Protein AF-0000000078271652 (afdb_homodimer)

Organism: NCBI:txid3161138

InterPro domains:
  IPR000522 ABC transporter, permease protein, BtuC-like [PF01032] (13-324)
  IPR000522 ABC transporter, permease protein, BtuC-like [PTHR30472] (5-325)
  IPR037294 ABC transporter, BtuC-like [G3DSA:1.10.3470.10] (2-330)
  IPR037294 ABC transporter, BtuC-like [SSF81345] (2-324)

Sequence (666 aa):
MRVFLVVVLLFVLLICASIFALLSGNLALSVADVMGVIAYKLFGIGELSATGEIVVWNLRVPRILIAILVGVSLACAGAIYQSIFRNPLVEPFILGASSGASFGASLAILLPSIFFSLELSAFTFGLLAVFLAYTLAFERGVTNSVALVLSGVIVGAIFSSLVGIMKYLSEDAQLREITFWMMGGLYHASWDDIAVNGLFGIPCFIIAFALSWKLNLLSLGDEEARSLGVNPQIYKAIFIVIATLLSALSVASVGIIAWIGLMMPHAARMLVGADNRVILPVAGLMGAIYLLLCDTLSRTLSSGEIPVGIIVSLLGAPFLLWILKVRSAKLFGMRVFLVVVLLFVLLICASIFALLSGNLALSVADVMGVIAYKLFGIGELSATGEIVVWNLRVPRILIAILVGVSLACAGAIYQSIFRNPLVEPFILGASSGASFGASLAILLPSIFFSLELSAFTFGLLAVFLAYTLAFERGVTNSVALVLSGVIVGAIFSSLVGIMKYLSEDAQLREITFWMMGGLYHASWDDIAVNGLFGIPCFIIAFALSWKLNLLSLGDEEARSLGVNPQIYKAIFIVIATLLSALSVASVGIIAWIGLMMPHAARMLVGADNRVILPVAGLMGAIYLLLCDTLSRTLSSGEIPVGIIVSLLGAPFLLWILKVRSAKLFG

Nearest PDB structures (foldseek):
  5b57-assembly1_A  TM=9.534E-01  e=1.186E-18  Burkholderia cenocepacia J2315
  5b58-assembly1_B  TM=9.503E-01  e=2.105E-18  Burkholderia cenocepacia J2315
  5b57-assembly1_B  TM=9.181E-01  e=9.508E-19  Burkholderia cenocepacia J2315
  2nq2-assembly1_A  TM=9.279E-01  e=3.762E-19  Haemophilus influenzae
  7lb8-assembly1_B  TM=8.595E-01  e=4.650E-11  Escherichia coli K-12

Foldseek 3Di:
DLLVVLLVVLVVLLVVLLLVQLCFFPDHDDPVLLVQLVCCVVPVDHDHDPVNCCPRVWPRVLLLLLLLLLLLLQQLLLLLLCLLLLHLQDGLCLLQLQLQLLLQLLCCLQCVVVPVASLVSSLVRSVVSNVQLQVQQDDPNDHDSVSSSVSSVVSNVVSNVSSVVSLVVDDPVSVVVSVLLQLWASRPRGPVLSVVSCVQVVVLLVVCLVCLQLSVQSSVDQVSSVVVPHHSSVVSVSSNVSSSNSQSSSCSNINDAILLSSQLLVVLCVSPNSRSNSSSSRSSSVSSSLSSNLNSCQRRVDVDGHHSNVSNVVVSVVSVVVVCVVCCVVVVD/DLLVVLLVVLVVLLVVLLLVQLCFFPDHDDPVLLVQLVCCVVPVDHDHDPVNCCPRVWPRVLLLLLLLLLLLLQQLLLLLLCLLLLHLQDGLCLQQLQLQLLLQLLCCLQCVVVPVASLVSSLVRSVVSNVQLQVQQDDPNDHDSVSSSVSSVVSNVVSNVSSVVSLVVDDPVSVVVSVLLQLWASRPRGPVLSVVSCVQVVVLLVVCLVCLQLSVQSSVDQVSSVVVPHHSSVVSVSSNVSSSNSQSSSCSNINDAILLSSQLLVVLCVSPNSRSNSSSSRSSSVSSSLSSNLNSCQRRVDVDGHHSNVSNVVVSVVSVVVVCVVCCVVVVD

Radius of gyration: 26.67 Å; Cα contacts (8 Å, |Δi|>4): 1143; chains: 2; bounding box: 64×86×55 Å

Secondary structure (DSSP, 8-state):
-HHHHHHHHHHHHHHHHHHHHHH-SSS---HHHHHHHHHHHHH--S---HHHIIIIIIIIHHHHHHHHHHHHHHHHHHHHHHHHHT-TT--TTTTSHHHHHHHHHHHHHH-TTT---HHHHHHHHHHHHHHHHHHHHEETTEE-HHHHHHHHHHHHHHHHHHHHHHHHH--HHHHHHHHHHHH---TT--HHHHHHHHHHHHHHHHHHHHTHHHHHHHTT-HHHHHHTT--HHHHHHHHHHHHHHHHHHHHHHH----SHHHHHHHHHHHHH-S-HHHHHHHHHHHHHHHHHHHHHHHHHSSSS---HHHHHHHHHHHHHHHHHHHHHHHH--/-HHHHHHHHHHHHHHHHHHHHHH-SSS---HHHHHHHHHHHHH--S---HHHIIIIIIIIHHHHHHHHHHHHHHHHHHHHHHHHTT-TT--TTTTSHHHHHHHHHHHHHH-TTT---HHHHHHHHHHHHHHHHHHHHEETTEE-HHHHHHHHHHHHHHHHHHHHHHHHH--HHHHHHHHHHHH---TT--HHHHHHHHHHHHHHHHHHHHTHHHHHHHTT-HHHHHHTT--HHHHHHHHHHHHHHHHHHHHHHH----SHHHHHHHHHHHHH-S-HHHHHHHHHHHHHHHHHHHHHHHHHSSSS---HHHHHHHHHHHHHHHHHHHHHHHH--

pLDDT: mean 92.83, std 8.97, range [33.38, 98.75]

Structure (mmCIF, N/CA/C/O backbone):
data_AF-0000000078271652-model_v1
#
loop_
_entity.id
_entity.type
_entity.pdbx_description
1 polymer 'Iron siderophore ABC transporter, permease protein'
#
loop_
_atom_site.group_PDB
_atom_site.id
_atom_site.type_symbol
_atom_site.label_atom_id
_atom_site.label_alt_id
_atom_site.label_comp_id
_atom_site.label_asym_id
_atom_site.label_entity_id
_atom_site.label_seq_id
_atom_site.pdbx_PDB_ins_code
_atom_site.Cartn_x
_atom_site.Cartn_y
_atom_site.Cartn_z
_atom_site.occupancy
_atom_site.B_iso_or_equiv
_atom_site.auth_seq_id
_atom_site.auth_comp_id
_atom_site.auth_asym_id
_atom_site.auth_atom_id
_atom_site.pdbx_PDB_model_num
ATOM 1 N N . MET A 1 1 ? -23.172 24.672 21.875 1 69.62 1 MET A N 1
ATOM 2 C CA . MET A 1 1 ? -22.266 24.875 23 1 69.62 1 MET A CA 1
ATOM 3 C C . MET A 1 1 ? -21.125 23.859 22.969 1 69.62 1 MET A C 1
ATOM 5 O O . MET A 1 1 ? -19.953 24.234 23.094 1 69.62 1 MET A O 1
ATOM 9 N N . ARG A 1 2 ? -21.406 22.703 22.594 1 88 2 ARG A N 1
ATOM 10 C CA . ARG A 1 2 ? -20.406 21.641 22.656 1 88 2 ARG A CA 1
ATOM 11 C C . ARG A 1 2 ? -19.359 21.812 21.547 1 88 2 ARG A C 1
ATOM 13 O O . ARG A 1 2 ? -18.172 21.703 21.797 1 88 2 ARG A O 1
ATOM 20 N N . VAL A 1 3 ? -19.797 22.375 20.438 1 92.5 3 VAL A N 1
ATOM 21 C CA . VAL A 1 3 ? -18.906 22.516 19.297 1 92.5 3 VAL A CA 1
ATOM 22 C C . VAL A 1 3 ? -17.953 23.688 19.547 1 92.5 3 VAL A C 1
ATOM 24 O O . VAL A 1 3 ? -16.75 23.578 19.281 1 92.5 3 VAL A O 1
ATOM 27 N N . PHE A 1 4 ? -18.531 24.703 20.078 1 93.88 4 PHE A N 1
ATOM 28 C CA . PHE A 1 4 ? -17.719 25.891 20.359 1 93.88 4 PHE A CA 1
ATOM 29 C C . PHE A 1 4 ? -16.609 25.562 21.359 1 93.88 4 PHE A C 1
ATOM 31 O O . PHE A 1 4 ? -15.469 25.984 21.172 1 93.88 4 PHE A O 1
ATOM 38 N N . LEU A 1 5 ? -16.906 24.891 22.391 1 95.38 5 LEU A N 1
ATOM 39 C CA . LEU A 1 5 ? -15.938 24.5 23.406 1 95.38 5 LEU A CA 1
ATOM 40 C C . LEU A 1 5 ? -14.852 23.625 22.812 1 95.38 5 LEU A C 1
ATOM 42 O O . LEU A 1 5 ? -13.672 23.766 23.156 1 95.38 5 LEU A O 1
ATOM 46 N N . VAL A 1 6 ? -15.234 22.734 21.891 1 96.75 6 VAL A N 1
ATOM 47 C CA . VAL A 1 6 ? -14.281 21.828 21.25 1 96.75 6 VAL A CA 1
ATOM 48 C C . VAL A 1 6 ? -13.297 22.641 20.406 1 96.75 6 VAL A C 1
ATOM 50 O O . VAL A 1 6 ? -12.086 22.406 20.469 1 96.75 6 VAL A O 1
ATOM 53 N N . VAL A 1 7 ? -13.805 23.562 19.703 1 96.69 7 VAL A N 1
ATOM 54 C CA . VAL A 1 7 ? -12.977 24.375 18.812 1 96.69 7 VAL A CA 1
ATOM 55 C C . VAL A 1 7 ? -12 25.219 19.625 1 96.69 7 VAL A C 1
ATOM 57 O O . VAL A 1 7 ? -10.82 25.312 19.297 1 96.69 7 VAL A O 1
ATOM 60 N N . VAL A 1 8 ? -12.508 25.781 20.703 1 96.88 8 VAL A N 1
ATOM 61 C CA . VAL A 1 8 ? -11.672 26.609 21.578 1 96.88 8 VAL A CA 1
ATOM 62 C C . VAL A 1 8 ? -10.562 25.766 22.188 1 96.88 8 VAL A C 1
ATOM 64 O O . VAL A 1 8 ? -9.398 26.172 22.219 1 96.88 8 VAL A O 1
ATOM 67 N N . LEU A 1 9 ? -10.93 24.641 22.656 1 97.5 9 LEU A N 1
ATOM 68 C CA . LEU A 1 9 ? -9.961 23.75 23.266 1 97.5 9 LEU A CA 1
ATOM 69 C C . LEU A 1 9 ? -8.898 23.312 22.266 1 97.5 9 LEU A C 1
ATOM 71 O O . LEU A 1 9 ? -7.711 23.234 22.609 1 97.5 9 LEU A O 1
ATOM 75 N N . LEU A 1 10 ? -9.312 23.031 21.078 1 98.25 10 LEU A N 1
ATOM 76 C CA . LEU A 1 10 ? -8.375 22.609 20.047 1 98.25 10 LEU A CA 1
ATOM 77 C C . LEU A 1 10 ? -7.434 23.75 19.672 1 98.25 10 LEU A C 1
ATOM 79 O O . LEU A 1 10 ? -6.25 23.516 19.391 1 98.25 10 LEU A O 1
ATOM 83 N N . PHE A 1 11 ? -7.996 24.922 19.656 1 97.62 11 PHE A N 1
ATOM 84 C CA . PHE A 1 11 ? -7.156 26.078 19.359 1 97.62 11 PHE A CA 1
ATOM 85 C C . PHE A 1 11 ? -6.121 26.297 20.453 1 97.62 11 PHE A C 1
ATOM 87 O O . PHE A 1 11 ? -4.965 26.625 20.172 1 97.62 11 PHE A O 1
ATOM 94 N N . VAL A 1 12 ? -6.535 26.172 21.656 1 98 12 VAL A N 1
ATOM 95 C CA . VAL A 1 12 ? -5.621 26.312 22.781 1 98 12 VAL A CA 1
ATOM 96 C C . VAL A 1 12 ? -4.543 25.219 22.719 1 98 12 VAL A C 1
ATOM 98 O O . VAL A 1 12 ? -3.361 25.5 22.922 1 98 12 VAL A O 1
ATOM 101 N N . LEU A 1 13 ? -4.961 24.047 22.406 1 98.38 13 LEU A N 1
ATOM 102 C CA . LEU A 1 13 ? -4.02 22.938 22.281 1 98.38 13 LEU A CA 1
ATOM 103 C C . LEU A 1 13 ? -3.021 23.188 21.156 1 98.38 13 LEU A C 1
ATOM 105 O O . LEU A 1 13 ? -1.846 22.844 21.281 1 98.38 13 LEU A O 1
ATOM 109 N N . LEU A 1 14 ? -3.523 23.734 20.062 1 98.62 14 LEU A N 1
ATOM 110 C CA . LEU A 1 14 ? -2.652 24.047 18.938 1 98.62 14 LEU A CA 1
ATOM 111 C C . LEU A 1 14 ? -1.609 25.094 19.328 1 98.62 14 LEU A C 1
ATOM 113 O O . LEU A 1 14 ? -0.438 24.969 18.969 1 98.62 14 LEU A O 1
ATOM 117 N N . ILE A 1 15 ? -2.07 26.078 20.078 1 97.88 15 ILE A N 1
ATOM 118 C CA . ILE A 1 15 ? -1.162 27.125 20.531 1 97.88 15 ILE A CA 1
ATOM 119 C C . ILE A 1 15 ? -0.121 26.516 21.484 1 97.88 15 ILE A C 1
ATOM 121 O O . ILE A 1 15 ? 1.073 26.797 21.344 1 97.88 15 ILE A O 1
ATOM 125 N N . CYS A 1 16 ? -0.536 25.688 22.391 1 97.88 16 CYS A N 1
ATOM 126 C CA . CYS A 1 16 ? 0.374 25.031 23.328 1 97.88 16 CYS A CA 1
ATOM 127 C C . CYS A 1 16 ? 1.373 24.156 22.594 1 97.88 16 CYS A C 1
ATOM 129 O O . CYS A 1 16 ? 2.564 24.172 22.906 1 97.88 16 CYS A O 1
ATOM 131 N N . ALA A 1 17 ? 0.845 23.422 21.609 1 97.94 17 ALA A N 1
ATOM 132 C CA . ALA A 1 17 ? 1.715 22.547 20.828 1 97.94 17 ALA A CA 1
ATOM 133 C C . ALA A 1 17 ? 2.734 23.359 20.031 1 97.94 17 ALA A C 1
ATOM 135 O O . ALA A 1 17 ? 3.887 22.953 19.891 1 97.94 17 ALA A O 1
ATOM 136 N N . SER A 1 18 ? 2.297 24.484 19.531 1 97.44 18 SER A N 1
ATOM 137 C CA . SER A 1 18 ? 3.186 25.359 18.766 1 97.44 18 SER A CA 1
ATOM 138 C C . SER A 1 18 ? 4.293 25.922 19.641 1 97.44 18 SER A C 1
ATOM 140 O O . SER A 1 18 ? 5.453 25.984 19.234 1 97.44 18 SER A O 1
ATOM 142 N N . ILE A 1 19 ? 3.914 26.328 20.812 1 94.75 19 ILE A N 1
ATOM 143 C CA . ILE A 1 19 ? 4.895 26.859 21.75 1 94.75 19 ILE A CA 1
ATOM 144 C C . ILE A 1 19 ? 5.875 25.766 22.156 1 94.75 19 ILE A C 1
ATOM 146 O O . ILE A 1 19 ? 7.086 25.984 22.188 1 94.75 19 ILE A O 1
ATOM 150 N N . PHE A 1 20 ? 5.367 24.641 22.406 1 94.62 20 PHE A N 1
ATOM 151 C CA . PHE A 1 20 ? 6.207 23.5 22.75 1 94.62 20 PHE A CA 1
ATOM 152 C C . PHE A 1 20 ? 7.188 23.172 21.625 1 94.62 20 PHE A C 1
ATOM 154 O O . PHE A 1 20 ? 8.367 22.922 21.875 1 94.62 20 PHE A O 1
ATOM 161 N N . ALA A 1 21 ? 6.688 23.188 20.422 1 95.31 21 ALA A N 1
ATOM 162 C CA . ALA A 1 21 ? 7.52 22.906 19.25 1 95.31 21 ALA A CA 1
ATOM 163 C C . ALA A 1 21 ? 8.594 23.969 19.078 1 95.31 21 ALA A C 1
ATOM 165 O O . ALA A 1 21 ? 9.727 23.656 18.688 1 95.31 21 ALA A O 1
ATOM 166 N N . LEU A 1 22 ? 8.211 25.172 19.344 1 93.88 22 LEU A N 1
ATOM 167 C CA . LEU A 1 22 ? 9.125 26.297 19.188 1 93.88 22 LEU A CA 1
ATOM 168 C C . LEU A 1 22 ? 10.273 26.203 20.188 1 93.88 22 LEU A C 1
ATOM 170 O O . LEU A 1 22 ? 11.398 26.594 19.875 1 93.88 22 LEU A O 1
ATOM 174 N N . LEU A 1 23 ? 10.008 25.641 21.328 1 92.31 23 LEU A N 1
ATOM 175 C CA . LEU A 1 23 ? 10.984 25.578 22.406 1 92.31 23 LEU A CA 1
ATOM 176 C C . LEU A 1 23 ? 11.789 24.281 22.344 1 92.31 23 LEU A C 1
ATOM 178 O O . LEU A 1 23 ? 12.82 24.141 23 1 92.31 23 LEU A O 1
ATOM 182 N N . SER A 1 24 ? 11.312 23.391 21.516 1 88.81 24 SER A N 1
ATOM 183 C CA . SER A 1 24 ? 11.961 22.094 21.422 1 88.81 24 SER A CA 1
ATOM 184 C C . SER A 1 24 ? 12.914 22.031 20.234 1 88.81 24 SER A C 1
ATOM 186 O O . SER A 1 24 ? 12.625 22.578 19.172 1 88.81 24 SER A O 1
ATOM 188 N N . GLY A 1 25 ? 14.094 21.5 20.422 1 81.19 25 GLY A N 1
ATOM 189 C CA . GLY A 1 25 ? 15.047 21.312 19.344 1 81.19 25 GLY A CA 1
ATOM 190 C C . GLY A 1 25 ? 16.422 20.922 19.828 1 81.19 25 GLY A C 1
ATOM 191 O O . GLY A 1 25 ? 16.656 20.797 21.031 1 81.19 25 GLY A O 1
ATOM 192 N N . ASN A 1 26 ? 17.234 20.656 18.859 1 76.56 26 ASN A N 1
ATOM 193 C CA . ASN A 1 26 ? 18.578 20.188 19.172 1 76.56 26 ASN A CA 1
ATOM 194 C C . ASN A 1 26 ? 19.406 21.281 19.844 1 76.56 26 ASN A C 1
ATOM 196 O O . ASN A 1 26 ? 20.203 20.984 20.734 1 76.56 26 ASN A O 1
ATOM 200 N N . LEU A 1 27 ? 19.125 22.562 19.328 1 75.81 27 LEU A N 1
ATOM 201 C CA . LEU A 1 27 ? 19.828 23.672 19.969 1 75.81 27 LEU A CA 1
ATOM 202 C C . LEU A 1 27 ? 18.984 24.25 21.094 1 75.81 27 LEU A C 1
ATOM 204 O O . LEU A 1 27 ? 17.844 24.672 20.875 1 75.81 27 LEU A O 1
ATOM 208 N N . ALA A 1 28 ? 19.547 24.156 22.219 1 77.75 28 ALA A N 1
ATOM 209 C CA . ALA A 1 28 ? 18.844 24.641 23.406 1 77.75 28 ALA A CA 1
ATOM 210 C C . ALA A 1 28 ? 18.844 26.172 23.453 1 77.75 28 ALA A C 1
ATOM 212 O O . ALA A 1 28 ? 19.906 26.797 23.453 1 77.75 28 ALA A O 1
ATOM 213 N N . LEU A 1 29 ? 17.75 26.703 23.172 1 83.5 29 LEU A N 1
ATOM 214 C CA . LEU A 1 29 ? 17.547 28.141 23.344 1 83.5 29 LEU A CA 1
ATOM 215 C C . LEU A 1 29 ? 16.672 28.422 24.562 1 83.5 29 LEU A C 1
ATOM 217 O O . LEU A 1 29 ? 15.75 27.641 24.859 1 83.5 29 LEU A O 1
ATOM 221 N N . SER A 1 30 ? 17.031 29.438 25.234 1 85.62 30 SER A N 1
ATOM 222 C CA . SER A 1 30 ? 16.188 29.812 26.375 1 85.62 30 SER A CA 1
ATOM 223 C C . SER A 1 30 ? 14.836 30.328 25.906 1 85.62 30 SER A C 1
ATOM 225 O O . SER A 1 30 ? 14.688 30.781 24.766 1 85.62 30 SER A O 1
ATOM 227 N N . VAL A 1 31 ? 13.945 30.188 26.781 1 88.88 31 VAL A N 1
ATOM 228 C CA . VAL A 1 31 ? 12.602 30.672 26.516 1 88.88 31 VAL A CA 1
ATOM 229 C C . VAL A 1 31 ? 12.648 32.156 26.188 1 88.88 31 VAL A C 1
ATOM 231 O O . VAL A 1 31 ? 11.953 32.625 25.281 1 88.88 31 VAL A O 1
ATOM 234 N N . ALA A 1 32 ? 13.5 32.812 26.859 1 87.25 32 ALA A N 1
ATOM 235 C CA . ALA A 1 32 ? 13.648 34.25 26.656 1 87.25 32 ALA A CA 1
ATOM 236 C C . ALA A 1 32 ? 14.188 34.562 25.266 1 87.25 32 ALA A C 1
ATOM 238 O O . ALA A 1 32 ? 13.758 35.531 24.625 1 87.25 32 ALA A O 1
ATOM 239 N N . ASP A 1 33 ? 15.094 33.781 24.891 1 88 33 ASP A N 1
ATOM 240 C CA . ASP A 1 33 ? 15.672 33.969 23.562 1 88 33 ASP A CA 1
ATOM 241 C C . ASP A 1 33 ? 14.633 33.75 22.469 1 88 33 ASP A C 1
ATOM 243 O O . ASP A 1 33 ? 14.539 34.562 21.531 1 88 33 ASP A O 1
ATOM 247 N N . VAL A 1 34 ? 13.898 32.781 22.609 1 91 34 VAL A N 1
ATOM 248 C CA . VAL A 1 34 ? 12.883 32.438 21.609 1 91 34 VAL A CA 1
ATOM 249 C C . VAL A 1 34 ? 11.812 33.531 21.562 1 91 34 VAL A C 1
ATOM 251 O O . VAL A 1 34 ? 11.438 34 20.484 1 91 34 VAL A O 1
ATOM 254 N N . MET A 1 35 ? 11.383 33.969 22.719 1 88.62 35 MET A N 1
ATOM 255 C CA . MET A 1 35 ? 10.352 35 22.781 1 88.62 35 MET A CA 1
ATOM 256 C C . MET A 1 35 ? 10.891 36.344 22.266 1 88.62 35 MET A C 1
ATOM 258 O O . MET A 1 35 ? 10.148 37.094 21.656 1 88.62 35 MET A O 1
ATOM 262 N N . GLY A 1 36 ? 12.133 36.562 22.547 1 89.19 36 GLY A N 1
ATOM 263 C CA . GLY A 1 36 ? 12.758 37.781 22.047 1 89.19 36 GLY A CA 1
ATOM 264 C C . GLY A 1 36 ? 12.758 37.844 20.531 1 89.19 36 GLY A C 1
ATOM 265 O O . GLY A 1 36 ? 12.484 38.906 19.953 1 89.19 36 GLY A O 1
ATOM 266 N N . VAL A 1 37 ? 13.07 36.75 19.922 1 91.19 37 VAL A N 1
ATOM 267 C CA . VAL A 1 37 ? 13.102 36.719 18.453 1 91.19 37 VAL A CA 1
ATOM 268 C C . VAL A 1 37 ? 11.695 36.938 17.906 1 91.19 37 VAL A C 1
ATOM 270 O O . VAL A 1 37 ? 11.523 37.719 16.969 1 91.19 37 VAL A O 1
ATOM 273 N N . ILE A 1 38 ? 10.742 36.375 18.531 1 91.62 38 ILE A N 1
ATOM 274 C CA . ILE A 1 38 ? 9.367 36.5 18.062 1 91.62 38 ILE A CA 1
ATOM 275 C C . ILE A 1 38 ? 8.883 37.938 18.266 1 91.62 38 ILE A C 1
ATOM 277 O O . ILE A 1 38 ? 8.25 38.5 17.391 1 91.62 38 ILE A O 1
ATOM 281 N N . ALA A 1 39 ? 9.234 38.469 19.406 1 90.94 39 ALA A N 1
ATOM 282 C CA . ALA A 1 39 ? 8.852 39.844 19.703 1 90.94 39 ALA A CA 1
ATOM 283 C C . ALA A 1 39 ? 9.492 40.812 18.719 1 90.94 39 ALA A C 1
ATOM 285 O O . ALA A 1 39 ? 8.844 41.781 18.281 1 90.94 39 ALA A O 1
ATOM 286 N N . TYR A 1 40 ? 10.688 40.594 18.438 1 91.31 40 TYR A N 1
ATOM 287 C CA . TYR A 1 40 ? 11.391 41.469 17.5 1 91.31 40 TYR A CA 1
ATOM 288 C C . TYR A 1 40 ? 10.789 41.375 16.109 1 91.31 40 TYR A C 1
ATOM 290 O O . TYR A 1 40 ? 10.539 42.406 15.453 1 91.31 40 TYR A O 1
ATOM 298 N N . LYS A 1 41 ? 10.578 40.219 15.648 1 91.81 41 LYS A N 1
ATOM 299 C CA . LYS A 1 41 ? 10.133 40 14.273 1 91.81 41 LYS A CA 1
ATOM 300 C C . LYS A 1 41 ? 8.672 40.406 14.094 1 91.81 41 LYS A C 1
ATOM 302 O O . LYS A 1 41 ? 8.289 40.906 13.031 1 91.81 41 LYS A O 1
ATOM 307 N N . LEU A 1 42 ? 7.867 40.25 15.141 1 90.5 42 LEU A N 1
ATOM 308 C CA . LEU A 1 42 ? 6.449 40.562 15 1 90.5 42 LEU A CA 1
ATOM 309 C C . LEU A 1 42 ? 6.16 42 15.391 1 90.5 42 LEU A C 1
ATOM 311 O O . LEU A 1 42 ? 5.289 42.656 14.805 1 90.5 42 LEU A O 1
ATOM 315 N N . PHE A 1 43 ? 6.93 42.531 16.391 1 91.44 43 PHE A N 1
ATOM 316 C CA . PHE A 1 43 ? 6.559 43.812 16.953 1 91.44 43 PHE A CA 1
ATOM 317 C C . PHE A 1 43 ? 7.73 44.781 16.891 1 91.44 43 PHE A C 1
ATOM 319 O O . PHE A 1 43 ? 7.578 45.969 17.203 1 91.44 43 PHE A O 1
ATOM 326 N N . GLY A 1 44 ? 8.859 44.344 16.531 1 89.12 44 GLY A N 1
ATOM 327 C CA . GLY A 1 44 ? 10.023 45.188 16.438 1 89.12 44 GLY A CA 1
ATOM 328 C C . GLY A 1 44 ? 10.609 45.562 17.781 1 89.12 44 GLY A C 1
ATOM 329 O O . GLY A 1 44 ? 11.273 46.594 17.922 1 89.12 44 GLY A O 1
ATOM 330 N N . ILE A 1 45 ? 10.273 44.719 18.719 1 90.31 45 ILE A N 1
ATOM 331 C CA . ILE A 1 45 ? 10.703 45.031 20.078 1 90.31 45 ILE A CA 1
ATOM 332 C C . ILE A 1 45 ? 11.898 44.156 20.453 1 90.31 45 ILE A C 1
ATOM 334 O O . ILE A 1 45 ? 11.875 42.938 20.25 1 90.31 45 ILE A O 1
ATOM 338 N N . GLY A 1 46 ? 12.938 44.75 20.953 1 88.44 46 GLY A N 1
ATOM 339 C CA . GLY A 1 46 ? 14.086 44 21.453 1 88.44 46 GLY A CA 1
ATOM 340 C C . GLY A 1 46 ? 15.195 43.844 20.438 1 88.44 46 GLY A C 1
ATOM 341 O O . GLY A 1 46 ? 15.312 44.688 19.516 1 88.44 46 GLY A O 1
ATOM 342 N N . GLU A 1 47 ? 16.141 42.906 20.75 1 86.38 47 GLU A N 1
ATOM 343 C CA . GLU A 1 47 ? 17.281 42.656 19.875 1 86.38 47 GLU A CA 1
ATOM 344 C C . GLU A 1 47 ? 17.25 41.25 19.281 1 86.38 47 GLU A C 1
ATOM 346 O O . GLU A 1 47 ? 16.734 40.312 19.922 1 86.38 47 GLU A O 1
ATOM 351 N N . LEU A 1 48 ? 17.703 41.25 18.109 1 86.12 48 LEU A N 1
ATOM 352 C CA . LEU A 1 48 ? 17.719 40 17.375 1 86.12 48 LEU A CA 1
ATOM 353 C C . LEU A 1 48 ? 19.125 39.406 17.312 1 86.12 48 LEU A C 1
ATOM 355 O O . LEU A 1 48 ? 20.062 40.094 16.859 1 86.12 48 LEU A O 1
ATOM 359 N N . SER A 1 49 ? 19.281 38.312 17.953 1 87.88 49 SER A N 1
ATOM 360 C CA . SER A 1 49 ? 20.547 37.594 17.781 1 87.88 49 SER A CA 1
ATOM 361 C C . SER A 1 49 ? 20.562 36.844 16.453 1 87.88 49 SER A C 1
ATOM 363 O O . SER A 1 49 ? 19.531 36.312 16.016 1 87.88 49 SER A O 1
ATOM 365 N N . ALA A 1 50 ? 21.766 36.75 15.828 1 88.31 50 ALA A N 1
ATOM 366 C CA . ALA A 1 50 ? 21.906 36.062 14.547 1 88.31 50 ALA A CA 1
ATOM 367 C C . ALA A 1 50 ? 21.5 34.594 14.672 1 88.31 50 ALA A C 1
ATOM 369 O O . ALA A 1 50 ? 20.797 34.062 13.82 1 88.31 50 ALA A O 1
ATOM 370 N N . THR A 1 51 ? 21.906 33.969 15.719 1 88.06 51 THR A N 1
ATOM 371 C CA . THR A 1 51 ? 21.609 32.562 15.953 1 88.06 51 THR A CA 1
ATOM 372 C C . THR A 1 51 ? 20.109 32.375 16.172 1 88.06 51 THR A C 1
ATOM 374 O O . THR A 1 51 ? 19.516 31.422 15.656 1 88.06 51 THR A O 1
ATOM 377 N N . GLY A 1 52 ? 19.594 33.219 16.922 1 88.06 52 GLY A N 1
ATOM 378 C CA . GLY A 1 52 ? 18.172 33.156 17.188 1 88.06 52 GLY A CA 1
ATOM 379 C C . GLY A 1 52 ? 17.312 33.344 15.945 1 88.06 52 GLY A C 1
ATOM 380 O O . GLY A 1 52 ? 16.297 32.656 15.781 1 88.06 52 GLY A O 1
ATOM 381 N N . GLU A 1 53 ? 17.766 34.25 15.172 1 91 53 GLU A N 1
ATOM 382 C CA . GLU A 1 53 ? 17.016 34.531 13.945 1 91 53 GLU A CA 1
ATOM 383 C C . GLU A 1 53 ? 17.016 33.312 13.031 1 91 53 GLU A C 1
ATOM 385 O O . GLU A 1 53 ? 15.984 32.906 12.492 1 91 53 GLU A O 1
ATOM 390 N N . ILE A 1 54 ? 18.156 32.75 12.859 1 91.5 54 ILE A N 1
ATOM 391 C CA . ILE A 1 54 ? 18.281 31.625 11.961 1 91.5 54 ILE A CA 1
ATOM 392 C C . ILE A 1 54 ? 17.516 30.422 12.523 1 91.5 54 ILE A C 1
ATOM 394 O O . ILE A 1 54 ? 16.656 29.859 11.844 1 91.5 54 ILE A O 1
ATOM 398 N N . VAL A 1 55 ? 17.703 30.109 13.727 1 91.75 55 VAL A N 1
ATOM 399 C CA . VAL A 1 55 ? 17.156 28.906 14.32 1 91.75 55 VAL A CA 1
ATOM 400 C C . VAL A 1 55 ? 15.648 29.062 14.539 1 91.75 55 VAL A C 1
ATOM 402 O O . VAL A 1 55 ? 14.859 28.203 14.141 1 91.75 55 VAL A O 1
ATOM 405 N N . VAL A 1 56 ? 15.242 30.125 15.109 1 93.44 56 VAL A N 1
ATOM 406 C CA . VAL A 1 56 ? 13.844 30.312 15.492 1 93.44 56 VAL A CA 1
ATOM 407 C C . VAL A 1 56 ? 13.031 30.766 14.281 1 93.44 56 VAL A C 1
ATOM 409 O O . VAL A 1 56 ? 12.078 30.094 13.875 1 93.44 56 VAL A O 1
ATOM 412 N N . TRP A 1 57 ? 13.453 31.766 13.602 1 94 57 TRP A N 1
ATOM 413 C CA . TRP A 1 57 ? 12.625 32.438 12.594 1 94 57 TRP A CA 1
ATOM 414 C C . TRP A 1 57 ? 12.758 31.734 11.242 1 94 57 TRP A C 1
ATOM 416 O O . TRP A 1 57 ? 11.789 31.641 10.492 1 94 57 TRP A O 1
ATOM 426 N N . ASN A 1 58 ? 13.93 31.281 10.906 1 94.38 58 ASN A N 1
ATOM 427 C CA . ASN A 1 58 ? 14.148 30.734 9.57 1 94.38 58 ASN A CA 1
ATOM 428 C C . ASN A 1 58 ? 14 29.219 9.547 1 94.38 58 ASN A C 1
ATOM 430 O O . ASN A 1 58 ? 13.773 28.625 8.492 1 94.38 58 ASN A O 1
ATOM 434 N N . LEU A 1 59 ? 14.031 28.594 10.688 1 93.69 59 LEU A N 1
ATOM 435 C CA . LEU A 1 59 ? 13.961 27.141 10.703 1 93.69 59 LEU A CA 1
ATOM 436 C C . LEU A 1 59 ? 12.727 26.672 11.461 1 93.69 59 LEU A C 1
ATOM 438 O O . LEU A 1 59 ? 11.836 26.031 10.883 1 93.69 59 LEU A O 1
ATOM 442 N N . ARG A 1 60 ? 12.516 27.078 12.711 1 95.19 60 ARG A N 1
ATOM 443 C CA . ARG A 1 60 ? 11.477 26.484 13.555 1 95.19 60 ARG A CA 1
ATOM 444 C C . ARG A 1 60 ? 10.102 27.016 13.18 1 95.19 60 ARG A C 1
ATOM 446 O O . ARG A 1 60 ? 9.141 26.25 13.062 1 95.19 60 ARG A O 1
ATOM 453 N N . VAL A 1 61 ? 10.031 28.297 12.977 1 96.19 61 VAL A N 1
ATOM 454 C CA . VAL A 1 61 ? 8.727 28.906 12.727 1 96.19 61 VAL A CA 1
ATOM 455 C C . VAL A 1 61 ? 8.156 28.391 11.406 1 96.19 61 VAL A C 1
ATOM 457 O O . VAL A 1 61 ? 7.02 27.922 11.359 1 96.19 61 VAL A O 1
ATOM 460 N N . PRO A 1 62 ? 8.977 28.406 10.305 1 97.25 62 PRO A N 1
ATOM 461 C CA . PRO A 1 62 ? 8.422 27.859 9.055 1 97.25 62 PRO A CA 1
ATOM 462 C C . PRO A 1 62 ? 8.008 26.406 9.172 1 97.25 62 PRO A C 1
ATOM 464 O O . PRO A 1 62 ? 6.977 26 8.617 1 97.25 62 PRO A O 1
ATOM 467 N N . ARG A 1 63 ? 8.781 25.656 9.852 1 97.25 63 ARG A N 1
ATOM 468 C CA . ARG A 1 63 ? 8.492 24.234 10.031 1 97.25 63 ARG A CA 1
ATOM 469 C C . ARG A 1 63 ? 7.176 24.031 10.773 1 97.25 63 ARG A C 1
ATOM 471 O O . ARG A 1 63 ? 6.355 23.203 10.383 1 97.25 63 ARG A O 1
ATOM 478 N N . ILE A 1 64 ? 6.945 24.828 11.781 1 97.75 64 ILE A N 1
ATOM 479 C CA . ILE A 1 64 ? 5.719 24.75 12.57 1 97.75 64 ILE A CA 1
ATOM 480 C C . ILE A 1 64 ? 4.523 25.156 11.703 1 97.75 64 ILE A C 1
ATOM 482 O O . ILE A 1 64 ? 3.496 24.469 11.703 1 97.75 64 ILE A O 1
ATOM 486 N N . LEU A 1 65 ? 4.656 26.172 10.953 1 98.06 65 LEU A N 1
ATOM 487 C CA . LEU A 1 65 ? 3.564 26.672 10.117 1 98.06 65 LEU A CA 1
ATOM 488 C C . LEU A 1 65 ? 3.236 25.672 9.016 1 98.06 65 LEU A C 1
ATOM 490 O O . LEU A 1 65 ? 2.064 25.453 8.695 1 98.06 65 LEU A O 1
ATOM 494 N N . ILE A 1 66 ? 4.254 25.062 8.453 1 98.25 66 ILE A N 1
ATOM 495 C CA . ILE A 1 66 ? 4.016 24.062 7.41 1 98.25 66 ILE A CA 1
ATOM 496 C C . ILE A 1 66 ? 3.328 22.844 8.016 1 98.25 66 ILE A C 1
ATOM 498 O O . ILE A 1 66 ? 2.447 22.25 7.387 1 98.25 66 ILE A O 1
ATOM 502 N N . ALA A 1 67 ? 3.74 22.438 9.211 1 98.56 67 ALA A N 1
ATOM 503 C CA . ALA A 1 67 ? 3.076 21.328 9.891 1 98.56 67 ALA A CA 1
ATOM 504 C C . ALA A 1 67 ? 1.585 21.594 10.055 1 98.56 67 ALA A C 1
ATOM 506 O O . ALA A 1 67 ? 0.756 20.719 9.836 1 98.56 67 ALA A O 1
ATOM 507 N N . ILE A 1 68 ? 1.282 22.781 10.391 1 98.44 68 ILE A N 1
ATOM 508 C CA . ILE A 1 68 ? -0.104 23.172 10.617 1 98.44 68 ILE A CA 1
ATOM 509 C C . ILE A 1 68 ? -0.869 23.156 9.297 1 98.44 68 ILE A C 1
ATOM 511 O O . ILE A 1 68 ? -1.926 22.531 9.195 1 98.44 68 ILE A O 1
ATOM 515 N N . LEU A 1 69 ? -0.297 23.797 8.305 1 98.38 69 LEU A N 1
ATOM 516 C CA . LEU A 1 69 ? -0.973 23.906 7.012 1 98.38 69 LEU A CA 1
ATOM 517 C C . LEU A 1 69 ? -1.177 22.516 6.398 1 98.38 69 LEU A C 1
ATOM 519 O O . LEU A 1 69 ? -2.266 22.203 5.91 1 98.38 69 LEU A O 1
ATOM 523 N N . VAL A 1 70 ? -0.175 21.688 6.438 1 98.31 70 VAL A N 1
ATOM 524 C CA . VAL A 1 70 ? -0.24 20.344 5.863 1 98.31 70 VAL A CA 1
ATOM 525 C C . VAL A 1 70 ? -1.202 19.469 6.676 1 98.31 70 VAL A C 1
ATOM 527 O O . VAL A 1 70 ? -1.999 18.719 6.109 1 98.31 70 VAL A O 1
ATOM 530 N N . GLY A 1 71 ? -1.146 19.594 7.973 1 98.56 71 GLY A N 1
ATOM 531 C CA . GLY A 1 71 ? -2.082 18.875 8.82 1 98.56 71 GLY A CA 1
ATOM 532 C C . GLY A 1 71 ? -3.533 19.203 8.516 1 98.56 71 GLY A C 1
ATOM 533 O O . GLY A 1 71 ? -4.363 18.297 8.391 1 98.56 71 GLY A O 1
ATOM 534 N N . VAL A 1 72 ? -3.789 20.453 8.367 1 98.44 72 VAL A N 1
ATOM 535 C CA . VAL A 1 72 ? -5.137 20.906 8.023 1 98.44 72 VAL A CA 1
ATOM 536 C C . VAL A 1 72 ? -5.523 20.359 6.648 1 98.44 72 VAL A C 1
ATOM 538 O O . VAL A 1 72 ? -6.621 19.828 6.473 1 98.44 72 VAL A O 1
ATOM 541 N N . SER A 1 73 ? -4.625 20.484 5.754 1 98.62 73 SER A N 1
ATOM 542 C CA . SER A 1 73 ? -4.891 20.109 4.371 1 98.62 73 SER A CA 1
ATOM 543 C C . SER A 1 73 ? -5.203 18.625 4.254 1 98.62 73 SER A C 1
ATOM 545 O O . SER A 1 73 ? -6.195 18.234 3.637 1 98.62 73 SER A O 1
ATOM 547 N N . LEU A 1 74 ? -4.418 17.812 4.859 1 98.38 74 LEU A N 1
ATOM 548 C CA . LEU A 1 74 ? -4.605 16.359 4.754 1 98.38 74 LEU A CA 1
ATOM 549 C C . LEU A 1 74 ? -5.875 15.93 5.477 1 98.38 74 LEU A C 1
ATOM 551 O O . LEU A 1 74 ? -6.609 15.07 4.984 1 98.38 74 LEU A O 1
ATOM 555 N N . ALA A 1 75 ? -6.148 16.484 6.602 1 98.56 75 ALA A N 1
ATOM 556 C CA . ALA A 1 75 ? -7.359 16.156 7.348 1 98.56 75 ALA A CA 1
ATOM 557 C C . ALA A 1 75 ? -8.609 16.562 6.566 1 98.56 75 ALA A C 1
ATOM 559 O O . ALA A 1 75 ? -9.57 15.797 6.488 1 98.56 75 ALA A O 1
ATOM 560 N N . CYS A 1 76 ? -8.57 17.719 5.992 1 98.5 76 CYS A N 1
ATOM 561 C CA . CYS A 1 76 ? -9.711 18.203 5.23 1 98.5 76 CYS A CA 1
ATOM 562 C C . CYS A 1 76 ? -9.906 17.391 3.955 1 98.5 76 CYS A C 1
ATOM 564 O O . CYS A 1 76 ? -11.031 17.062 3.586 1 98.5 76 CYS A O 1
ATOM 566 N N . ALA A 1 77 ? -8.805 17.094 3.299 1 98.56 77 ALA A N 1
ATOM 567 C CA . ALA A 1 77 ? -8.898 16.234 2.123 1 98.56 77 ALA A CA 1
ATOM 568 C C . ALA A 1 77 ? -9.516 14.891 2.475 1 98.56 77 ALA A C 1
ATOM 570 O O . ALA A 1 77 ? -10.359 14.375 1.736 1 98.56 77 ALA A O 1
ATOM 571 N N . GLY A 1 78 ? -9.109 14.383 3.594 1 97.88 78 GLY A N 1
ATOM 572 C CA . GLY A 1 78 ? -9.688 13.133 4.07 1 97.88 78 GLY A CA 1
ATOM 573 C C . GLY A 1 78 ? -11.188 13.234 4.32 1 97.88 78 GLY A C 1
ATOM 574 O O . GLY A 1 78 ? -11.945 12.359 3.904 1 97.88 78 GLY A O 1
ATOM 575 N N . ALA A 1 79 ? -11.617 14.258 4.953 1 98 79 ALA A N 1
ATOM 576 C CA . ALA A 1 79 ? -13.039 14.461 5.234 1 98 79 ALA A CA 1
ATOM 577 C C . ALA A 1 79 ? -13.852 14.539 3.945 1 98 79 ALA A C 1
ATOM 579 O O . ALA A 1 79 ? -14.945 13.977 3.859 1 98 79 ALA A O 1
ATOM 580 N N . ILE A 1 80 ? -13.305 15.211 3.02 1 98.31 80 ILE A N 1
ATOM 581 C CA . ILE A 1 80 ? -13.969 15.367 1.732 1 98.31 80 ILE A CA 1
ATOM 582 C C . ILE A 1 80 ? -14.125 14.008 1.062 1 98.31 80 ILE A C 1
ATOM 584 O O . ILE A 1 80 ? -15.234 13.625 0.676 1 98.31 80 ILE A O 1
ATOM 588 N N . TYR A 1 81 ? -13.078 13.266 0.997 1 97.38 81 TYR A N 1
ATOM 589 C CA . TYR A 1 81 ? -13.117 11.977 0.316 1 97.38 81 TYR A CA 1
ATOM 590 C C . TYR A 1 81 ? -14.008 10.992 1.063 1 97.38 81 TYR A C 1
ATOM 592 O O . TYR A 1 81 ? -14.742 10.219 0.447 1 97.38 81 TYR A O 1
ATOM 600 N N . GLN A 1 82 ? -13.938 11.023 2.355 1 95.94 82 GLN A N 1
ATOM 601 C CA . GLN A 1 82 ? -14.797 10.133 3.133 1 95.94 82 GLN A CA 1
ATOM 602 C C . GLN A 1 82 ? -16.266 10.438 2.881 1 95.94 82 GLN A C 1
ATOM 604 O O . GLN A 1 82 ? -17.109 9.531 2.871 1 95.94 82 GLN A O 1
ATOM 609 N N . SER A 1 83 ? -16.562 11.656 2.674 1 96.12 83 SER A N 1
ATOM 610 C CA . SER A 1 83 ? -17.938 12.07 2.418 1 96.12 83 SER A CA 1
ATOM 611 C C . SER A 1 83 ? -18.391 11.672 1.013 1 96.12 83 SER A C 1
ATOM 613 O O . SER A 1 83 ? -19.484 11.141 0.831 1 96.12 83 SER A O 1
ATOM 615 N N . ILE A 1 84 ? -17.531 11.867 0.079 1 94.56 84 ILE A N 1
ATOM 616 C CA . ILE A 1 84 ? -17.844 11.578 -1.315 1 94.56 84 ILE A CA 1
ATOM 617 C C . ILE A 1 84 ? -18.016 10.07 -1.503 1 94.56 84 ILE A C 1
ATOM 619 O O . ILE A 1 84 ? -18.922 9.625 -2.217 1 94.56 84 ILE A O 1
ATOM 623 N N . PHE A 1 85 ? -17.203 9.359 -0.843 1 93.38 85 PHE A N 1
ATOM 624 C CA . PHE A 1 85 ? -17.219 7.918 -1.029 1 93.38 85 PHE A CA 1
ATOM 625 C C . PHE A 1 85 ? -18.109 7.246 0.005 1 93.38 85 PHE A C 1
ATOM 627 O O . PHE A 1 85 ? -18.312 6.031 -0.036 1 93.38 85 PHE A O 1
ATOM 634 N N . ARG A 1 86 ? -18.688 7.992 0.883 1 93.75 86 ARG A N 1
ATOM 635 C CA . ARG A 1 86 ? -19.547 7.477 1.948 1 93.75 86 ARG A CA 1
ATOM 636 C C . ARG A 1 86 ? -18.891 6.289 2.646 1 93.75 86 ARG A C 1
ATOM 638 O O . ARG A 1 86 ? -19.531 5.25 2.84 1 93.75 86 ARG A O 1
ATOM 645 N N . ASN A 1 87 ? -17.578 6.5 2.92 1 91.12 87 ASN A N 1
ATOM 646 C CA . ASN A 1 87 ? -16.734 5.484 3.541 1 91.12 87 ASN A CA 1
ATOM 647 C C . ASN A 1 87 ? -15.734 6.105 4.504 1 91.12 87 ASN A C 1
ATOM 649 O O . ASN A 1 87 ? -14.773 6.75 4.074 1 91.12 87 ASN A O 1
ATOM 653 N N . PRO A 1 88 ? -15.891 5.852 5.742 1 89.38 88 PRO A N 1
ATOM 654 C CA . PRO A 1 88 ? -15.047 6.504 6.746 1 89.38 88 PRO A CA 1
ATOM 655 C C . PRO A 1 88 ? -13.609 5.988 6.727 1 89.38 88 PRO A C 1
ATOM 657 O O . PRO A 1 88 ? -12.734 6.555 7.395 1 89.38 88 PRO A O 1
ATOM 660 N N . LEU A 1 89 ? -13.32 4.969 5.906 1 84.75 89 LEU A N 1
ATOM 661 C CA . LEU A 1 89 ? -11.984 4.375 5.902 1 84.75 89 LEU A CA 1
ATOM 662 C C . LEU A 1 89 ? -11.172 4.875 4.719 1 84.75 89 LEU A C 1
ATOM 664 O O . LEU A 1 89 ? -10.039 4.434 4.508 1 84.75 89 LEU A O 1
ATOM 668 N N . VAL A 1 90 ? -11.703 5.812 4.023 1 91.44 90 VAL A N 1
ATOM 669 C CA . VAL A 1 90 ? -11.031 6.328 2.836 1 91.44 90 VAL A CA 1
ATOM 670 C C . VAL A 1 90 ? -9.961 7.34 3.244 1 91.44 90 VAL A C 1
ATOM 672 O O . VAL A 1 90 ? -10.188 8.164 4.129 1 91.44 90 VAL A O 1
ATOM 675 N N . GLU A 1 91 ? -8.773 7.207 2.576 1 93.06 91 GLU A N 1
ATOM 676 C CA . GLU A 1 91 ? -7.668 8.148 2.732 1 93.06 91 GLU A CA 1
ATOM 677 C C . GLU A 1 91 ? -7.539 9.055 1.514 1 93.06 91 GLU A C 1
ATOM 679 O O . GLU A 1 91 ? -8.008 8.711 0.425 1 93.06 91 GLU A O 1
ATOM 684 N N . PRO A 1 92 ? -6.836 10.195 1.72 1 93.88 92 PRO A N 1
ATOM 685 C CA . PRO A 1 92 ? -6.742 11.156 0.619 1 93.88 92 PRO A CA 1
ATOM 686 C C . PRO A 1 92 ? -5.973 10.609 -0.58 1 93.88 92 PRO A C 1
ATOM 688 O O . PRO A 1 92 ? -6.074 11.148 -1.684 1 93.88 92 PRO A O 1
ATOM 691 N N . PHE A 1 93 ? -5.277 9.57 -0.39 1 93.94 93 PHE A N 1
ATOM 692 C CA . PHE A 1 93 ? -4.398 9.078 -1.442 1 93.94 93 PHE A CA 1
ATOM 693 C C . PHE A 1 93 ? -5.055 7.926 -2.201 1 93.94 93 PHE A C 1
ATOM 695 O O . PHE A 1 93 ? -4.406 7.258 -3.008 1 93.94 93 PHE A O 1
ATOM 702 N N . ILE A 1 94 ? -6.316 7.754 -2.025 1 91.25 94 ILE A N 1
ATOM 703 C CA . ILE A 1 94 ? -7.035 6.582 -2.521 1 91.25 94 ILE A CA 1
ATOM 704 C C . ILE A 1 94 ? -7.035 6.586 -4.047 1 91.25 94 ILE A C 1
ATOM 706 O O . ILE A 1 94 ? -7.125 5.531 -4.676 1 91.25 94 ILE A O 1
ATOM 710 N N . LEU A 1 95 ? -6.891 7.719 -4.672 1 94.38 95 LEU A N 1
ATOM 711 C CA . LEU A 1 95 ? -6.977 7.816 -6.125 1 94.38 95 LEU A CA 1
ATOM 712 C C . LEU A 1 95 ? -5.586 7.828 -6.754 1 94.38 95 LEU A C 1
ATOM 714 O O . LEU A 1 95 ? -5.422 8.242 -7.902 1 94.38 95 LEU A O 1
ATOM 718 N N . GLY A 1 96 ? -4.527 7.473 -5.973 1 95.94 96 GLY A N 1
ATOM 719 C CA . GLY A 1 96 ? -3.201 7.262 -6.531 1 95.94 96 GLY A CA 1
ATOM 720 C C . GLY A 1 96 ? -2.318 8.492 -6.461 1 95.94 96 GLY A C 1
ATOM 721 O O . GLY A 1 96 ? -1.229 8.516 -7.035 1 95.94 96 GLY A O 1
ATOM 722 N N . ALA A 1 97 ? -2.754 9.492 -5.789 1 96.88 97 ALA A N 1
ATOM 723 C CA . ALA A 1 97 ? -2.02 10.758 -5.727 1 96.88 97 ALA A CA 1
ATOM 724 C C . ALA A 1 97 ? -0.617 10.547 -5.164 1 96.88 97 ALA A C 1
ATOM 726 O O . ALA A 1 97 ? 0.351 11.125 -5.664 1 96.88 97 ALA A O 1
ATOM 727 N N . SER A 1 98 ? -0.499 9.703 -4.145 1 97.12 98 SER A N 1
ATOM 728 C CA . SER A 1 98 ? 0.798 9.5 -3.508 1 97.12 98 SER A CA 1
ATOM 729 C C . SER A 1 98 ? 1.755 8.75 -4.434 1 97.12 98 SER A C 1
ATOM 731 O O . SER A 1 98 ? 2.939 9.086 -4.504 1 97.12 98 SER A O 1
ATOM 733 N N . SER A 1 99 ? 1.261 7.723 -5.16 1 97.75 99 SER A N 1
ATOM 734 C CA . SER A 1 99 ? 2.1 6.984 -6.094 1 97.75 99 SER A CA 1
ATOM 735 C C . SER A 1 99 ? 2.553 7.871 -7.25 1 97.75 99 SER A C 1
ATOM 737 O O . SER A 1 99 ? 3.709 7.805 -7.672 1 97.75 99 SER A O 1
ATOM 739 N N . GLY A 1 100 ? 1.634 8.664 -7.75 1 98.38 100 GLY A N 1
ATOM 740 C CA . GLY A 1 100 ? 2.002 9.617 -8.781 1 98.38 100 GLY A CA 1
ATOM 741 C C . GLY A 1 100 ? 3.057 10.609 -8.328 1 98.38 100 GLY A C 1
ATOM 742 O O . GLY A 1 100 ? 4.035 10.859 -9.039 1 98.38 100 GLY A O 1
ATOM 743 N N . ALA A 1 101 ? 2.84 11.164 -7.188 1 98.38 101 ALA A N 1
ATOM 744 C CA . ALA A 1 101 ? 3.795 12.109 -6.625 1 98.38 101 ALA A CA 1
ATOM 745 C C . ALA A 1 101 ? 5.156 11.461 -6.41 1 98.38 101 ALA A C 1
ATOM 747 O O . ALA A 1 101 ? 6.195 12.078 -6.668 1 98.38 101 ALA A O 1
ATOM 748 N N . SER A 1 102 ? 5.168 10.25 -5.938 1 98.5 102 SER A N 1
ATOM 749 C CA . SER A 1 102 ? 6.414 9.523 -5.734 1 98.5 102 SER A CA 1
ATOM 750 C C . SER A 1 102 ? 7.172 9.344 -7.047 1 98.5 102 SER A C 1
ATOM 752 O O . SER A 1 102 ? 8.398 9.461 -7.082 1 98.5 102 SER A O 1
ATOM 754 N N . PHE A 1 103 ? 6.398 9.047 -8.039 1 98.69 103 PHE A N 1
ATOM 755 C CA . PHE A 1 103 ? 7.027 8.898 -9.344 1 98.69 103 PHE A CA 1
ATOM 756 C C . PHE A 1 103 ? 7.629 10.219 -9.805 1 98.69 103 PHE A C 1
ATOM 758 O O . PHE A 1 103 ? 8.773 10.266 -10.25 1 98.69 103 PHE A O 1
ATOM 765 N N . GLY A 1 104 ? 6.867 11.242 -9.703 1 98.5 104 GLY A N 1
ATOM 766 C CA . GLY A 1 104 ? 7.375 12.555 -10.055 1 98.5 104 GLY A CA 1
ATOM 767 C C . GLY A 1 104 ? 8.617 12.938 -9.281 1 98.5 104 GLY A C 1
ATOM 768 O O . GLY A 1 104 ? 9.586 13.445 -9.852 1 98.5 104 GLY A O 1
ATOM 769 N N . ALA A 1 105 ? 8.625 12.742 -7.973 1 98.19 105 ALA A N 1
ATOM 770 C CA . ALA A 1 105 ? 9.781 13.023 -7.129 1 98.19 105 ALA A CA 1
ATOM 771 C C . ALA A 1 105 ? 10.984 12.195 -7.559 1 98.19 105 ALA A C 1
ATOM 773 O O . ALA A 1 105 ? 12.109 12.711 -7.641 1 98.19 105 ALA A O 1
ATOM 774 N N . SER A 1 106 ? 10.758 10.922 -7.836 1 98.5 106 SER A N 1
ATOM 775 C CA . SER A 1 106 ? 11.844 10.039 -8.258 1 98.5 106 SER A CA 1
ATOM 776 C C . SER A 1 106 ? 12.453 10.492 -9.57 1 98.5 106 SER A C 1
ATOM 778 O O . SER A 1 106 ? 13.672 10.422 -9.758 1 98.5 106 SER A O 1
ATOM 780 N N . LEU A 1 107 ? 11.609 10.93 -10.492 1 98.06 107 LEU A N 1
ATOM 781 C CA . LEU A 1 107 ? 12.094 11.445 -11.766 1 98.06 107 LEU A CA 1
ATOM 782 C C . LEU A 1 107 ? 13.008 12.648 -11.547 1 98.06 107 LEU A C 1
ATOM 784 O O . LEU A 1 107 ? 14.07 12.75 -12.172 1 98.06 107 LEU A O 1
ATOM 788 N N . ALA A 1 108 ? 12.586 13.539 -10.695 1 98 108 ALA A N 1
ATOM 789 C CA . ALA A 1 108 ? 13.359 14.75 -10.438 1 98 108 ALA A CA 1
ATOM 790 C C . ALA A 1 108 ? 14.695 14.414 -9.773 1 98 108 ALA A C 1
ATOM 792 O O . ALA A 1 108 ? 15.703 15.086 -10.023 1 98 108 ALA A O 1
ATOM 793 N N . ILE A 1 109 ? 14.734 13.438 -8.938 1 97.56 109 ILE A N 1
ATOM 794 C CA . ILE A 1 109 ? 15.945 13.039 -8.227 1 97.56 109 ILE A CA 1
ATOM 795 C C . ILE A 1 109 ? 16.906 12.367 -9.195 1 97.56 109 ILE A C 1
ATOM 797 O O . ILE A 1 109 ? 18.125 12.602 -9.133 1 97.56 109 ILE A O 1
ATOM 801 N N . LEU A 1 110 ? 16.391 11.57 -10.094 1 97.12 110 LEU A N 1
ATOM 802 C CA . LEU A 1 110 ? 17.219 10.82 -11.023 1 97.12 110 LEU A CA 1
ATOM 803 C C . LEU A 1 110 ? 17.703 11.711 -12.156 1 97.12 110 LEU A C 1
ATOM 805 O O . LEU A 1 110 ? 18.812 11.523 -12.672 1 97.12 110 LEU A O 1
ATOM 809 N N . LEU A 1 111 ? 16.844 12.633 -12.586 1 96.44 111 LEU A N 1
ATOM 810 C CA . LEU A 1 111 ? 17.141 13.484 -13.727 1 96.44 111 LEU A CA 1
ATOM 811 C C . LEU A 1 111 ? 17 14.961 -13.352 1 96.44 111 LEU A C 1
ATOM 813 O O . LEU A 1 111 ? 16.188 15.672 -13.945 1 96.44 111 LEU A O 1
ATOM 817 N N . PRO A 1 112 ? 17.891 15.391 -12.578 1 91.56 112 PRO A N 1
ATOM 818 C CA . PRO A 1 112 ? 17.766 16.766 -12.078 1 91.56 112 PRO A CA 1
ATOM 819 C C . PRO A 1 112 ? 17.938 17.812 -13.18 1 91.56 112 PRO A C 1
ATOM 821 O O . PRO A 1 112 ? 17.484 18.938 -13.039 1 91.56 112 PRO A O 1
ATOM 824 N N . SER A 1 113 ? 18.609 17.5 -14.266 1 92.75 113 SER A N 1
ATOM 825 C CA . SER A 1 113 ? 18.828 18.438 -15.367 1 92.75 113 SER A CA 1
ATOM 826 C C . SER A 1 113 ? 17.547 18.688 -16.141 1 92.75 113 SER A C 1
ATOM 828 O O . SER A 1 113 ? 17.391 19.734 -16.766 1 92.75 113 SER A O 1
ATOM 830 N N . ILE A 1 114 ? 16.625 17.812 -16.047 1 90.06 114 ILE A N 1
ATOM 831 C CA . ILE A 1 114 ? 15.383 17.906 -16.812 1 90.06 114 ILE A CA 1
ATOM 832 C C . ILE A 1 114 ? 14.273 18.438 -15.906 1 90.06 114 ILE A C 1
ATOM 834 O O . ILE A 1 114 ? 13.492 19.312 -16.312 1 90.06 114 ILE A O 1
ATOM 838 N N . PHE A 1 115 ? 14.297 17.906 -14.734 1 87.75 115 PHE A N 1
ATOM 839 C CA . PHE A 1 115 ? 13.289 18.281 -13.75 1 87.75 115 PHE A CA 1
ATOM 840 C C . PHE A 1 115 ? 13.898 19.125 -12.648 1 87.75 115 PHE A C 1
ATOM 842 O O . PHE A 1 115 ? 14.414 18.594 -11.656 1 87.75 115 PHE A O 1
ATOM 849 N N . PHE A 1 116 ? 13.641 20.359 -12.695 1 86.44 116 PHE A N 1
ATOM 850 C CA . PHE A 1 116 ? 14.414 21.297 -11.891 1 86.44 116 PHE A CA 1
ATOM 851 C C . PHE A 1 116 ? 13.82 21.438 -10.5 1 86.44 116 PHE A C 1
ATOM 853 O O . PHE A 1 116 ? 14.492 21.875 -9.57 1 86.44 116 PHE A O 1
ATOM 860 N N . SER A 1 117 ? 12.609 21.078 -10.367 1 92.94 117 SER A N 1
ATOM 861 C CA . SER A 1 117 ? 11.992 21.203 -9.055 1 92.94 117 SER A CA 1
ATOM 862 C C . SER A 1 117 ? 11.336 19.891 -8.625 1 92.94 117 SER A C 1
ATOM 864 O O . SER A 1 117 ? 10.383 19.422 -9.258 1 92.94 117 SER A O 1
ATOM 866 N N . LEU A 1 118 ? 11.891 19.391 -7.562 1 95.19 118 LEU A N 1
ATOM 867 C CA . LEU A 1 118 ? 11.328 18.172 -6.984 1 95.19 118 LEU A CA 1
ATOM 868 C C . LEU A 1 118 ? 9.867 18.375 -6.605 1 95.19 118 LEU A C 1
ATOM 870 O O . LEU A 1 118 ? 9.016 17.531 -6.922 1 95.19 118 LEU A O 1
ATOM 874 N N . GLU A 1 119 ? 9.555 19.5 -6.043 1 94.75 119 GLU A N 1
ATOM 875 C CA . GLU A 1 119 ? 8.211 19.812 -5.562 1 94.75 119 GLU A CA 1
ATOM 876 C C . GLU A 1 119 ? 7.23 19.938 -6.723 1 94.75 119 GLU A C 1
ATOM 878 O O . GLU A 1 119 ? 6.125 19.391 -6.664 1 94.75 119 GLU A O 1
ATOM 883 N N . LEU A 1 120 ? 7.625 20.578 -7.738 1 95.69 120 LEU A N 1
ATOM 884 C CA . LEU A 1 120 ? 6.754 20.766 -8.891 1 95.69 120 LEU A CA 1
ATOM 885 C C . LEU A 1 120 ? 6.496 19.438 -9.602 1 95.69 120 LEU A C 1
ATOM 887 O O . LEU A 1 120 ? 5.383 19.188 -10.062 1 95.69 120 LEU A O 1
ATOM 891 N N . SER A 1 121 ? 7.535 18.672 -9.695 1 98.06 121 SER A N 1
ATOM 892 C CA . SER A 1 121 ? 7.383 17.359 -10.328 1 98.06 121 SER A CA 1
ATOM 893 C C . SER A 1 121 ? 6.438 16.469 -9.531 1 98.06 121 SER A C 1
ATOM 895 O O . SER A 1 121 ? 5.531 15.852 -10.102 1 98.06 121 SER A O 1
ATOM 897 N N . ALA A 1 122 ? 6.645 16.375 -8.227 1 98.06 122 ALA A N 1
ATOM 898 C CA . ALA A 1 122 ? 5.766 15.594 -7.363 1 98.06 122 ALA A CA 1
ATOM 899 C C . ALA A 1 122 ? 4.324 16.078 -7.457 1 98.06 122 ALA A C 1
ATOM 901 O O . ALA A 1 122 ? 3.393 15.281 -7.547 1 98.06 122 ALA A O 1
ATOM 902 N N . PHE A 1 123 ? 4.16 17.406 -7.484 1 97.88 123 PHE A N 1
ATOM 903 C CA . PHE A 1 123 ? 2.836 18.016 -7.566 1 97.88 123 PHE A CA 1
ATOM 904 C C . PHE A 1 123 ? 2.15 17.641 -8.875 1 97.88 123 PHE A C 1
ATOM 906 O O . PHE A 1 123 ? 1.002 17.188 -8.875 1 97.88 123 PHE A O 1
ATOM 913 N N . THR A 1 124 ? 2.846 17.766 -9.953 1 97.88 124 THR A N 1
ATOM 914 C CA . THR A 1 124 ? 2.301 17.547 -11.289 1 97.88 124 THR A CA 1
ATOM 915 C C . THR A 1 124 ? 1.894 16.094 -11.477 1 97.88 124 THR A C 1
ATOM 917 O O . THR A 1 124 ? 0.783 15.812 -11.93 1 97.88 124 THR A O 1
ATOM 920 N N . PHE A 1 125 ? 2.684 15.211 -11.07 1 98.44 125 PHE A N 1
ATOM 921 C CA . PHE A 1 125 ? 2.396 13.797 -11.297 1 98.44 125 PHE A CA 1
ATOM 922 C C . PHE A 1 125 ? 1.384 13.281 -10.281 1 98.44 125 PHE A C 1
ATOM 924 O O . PHE A 1 125 ? 0.66 12.32 -10.555 1 98.44 125 PHE A O 1
ATOM 931 N N . GLY A 1 126 ? 1.345 13.906 -9.07 1 98.12 126 GLY A N 1
ATOM 932 C CA . GLY A 1 126 ? 0.24 13.617 -8.172 1 98.12 126 GLY A CA 1
ATOM 933 C C . GLY A 1 126 ? -1.114 13.977 -8.758 1 98.12 126 GLY A C 1
ATOM 934 O O . GLY A 1 126 ? -2.055 13.18 -8.695 1 98.12 126 GLY A O 1
ATOM 935 N N . LEU A 1 127 ? -1.165 15.148 -9.359 1 97.94 127 LEU A N 1
ATOM 936 C CA . LEU A 1 127 ? -2.391 15.586 -10.016 1 97.94 127 LEU A CA 1
ATOM 937 C C . LEU A 1 127 ? -2.713 14.695 -11.211 1 97.94 127 LEU A C 1
ATOM 939 O O . LEU A 1 127 ? -3.875 14.359 -11.445 1 97.94 127 LEU A O 1
ATOM 943 N N . LEU A 1 128 ? -1.694 14.359 -11.93 1 98.31 128 LEU A N 1
ATOM 944 C CA . LEU A 1 128 ? -1.874 13.523 -13.109 1 98.31 128 LEU A CA 1
ATOM 945 C C . LEU A 1 128 ? -2.461 12.164 -12.734 1 98.31 128 LEU A C 1
ATOM 947 O O . LEU A 1 128 ? -3.332 11.641 -13.43 1 98.31 128 LEU A O 1
ATOM 951 N N . ALA A 1 129 ? -1.973 11.594 -11.656 1 98.25 129 ALA A N 1
ATOM 952 C CA . ALA A 1 129 ? -2.477 10.297 -11.211 1 98.25 129 ALA A CA 1
ATOM 953 C C . ALA A 1 129 ? -3.975 10.359 -10.93 1 98.25 129 ALA A C 1
ATOM 955 O O . ALA A 1 129 ? -4.73 9.492 -11.367 1 98.25 129 ALA A O 1
ATOM 956 N N . VAL A 1 130 ? -4.406 11.375 -10.234 1 97.44 130 VAL A N 1
ATOM 957 C CA . VAL A 1 130 ? -5.82 11.516 -9.898 1 97.44 130 VAL A CA 1
ATOM 958 C C . VAL A 1 130 ? -6.629 11.789 -11.164 1 97.44 130 VAL A C 1
ATOM 960 O O . VAL A 1 130 ? -7.727 11.258 -11.336 1 97.44 130 VAL A O 1
ATOM 963 N N . PHE A 1 131 ? -6.059 12.578 -12.008 1 97.19 131 PHE A N 1
ATOM 964 C CA . PHE A 1 131 ? -6.715 12.859 -13.281 1 97.19 131 PHE A CA 1
ATOM 965 C C . PHE A 1 131 ? -6.93 11.578 -14.07 1 97.19 131 PHE A C 1
ATOM 967 O O . PHE A 1 131 ? -8.016 11.344 -14.602 1 97.19 131 PHE A O 1
ATOM 974 N N . LEU A 1 132 ? -5.949 10.758 -14.148 1 96.44 132 LEU A N 1
ATOM 975 C CA . LEU A 1 132 ? -6.047 9.492 -14.867 1 96.44 132 LEU A CA 1
ATOM 976 C C . LEU A 1 132 ? -7.059 8.57 -14.203 1 96.44 132 LEU A C 1
ATOM 978 O O . LEU A 1 132 ? -7.852 7.918 -14.883 1 96.44 132 LEU A O 1
ATOM 982 N N . ALA A 1 133 ? -7.039 8.508 -12.898 1 95.25 133 ALA A N 1
ATOM 983 C CA . ALA A 1 133 ? -7.992 7.676 -12.172 1 95.25 133 ALA A CA 1
ATOM 984 C C . ALA A 1 133 ? -9.43 8.133 -12.43 1 95.25 133 ALA A C 1
ATOM 986 O O . ALA A 1 133 ? -10.312 7.316 -12.68 1 95.25 133 ALA A O 1
ATOM 987 N N . TYR A 1 134 ? -9.594 9.438 -12.375 1 93.88 134 TYR A N 1
ATOM 988 C CA . TYR A 1 134 ? -10.922 10.008 -12.594 1 93.88 134 TYR A CA 1
ATOM 989 C C . TYR A 1 134 ? -11.414 9.719 -14 1 93.88 134 TYR A C 1
ATOM 991 O O . TYR A 1 134 ? -12.57 9.32 -14.195 1 93.88 134 TYR A O 1
ATOM 999 N N . THR A 1 135 ? -10.57 9.883 -14.969 1 92.62 135 THR A N 1
ATOM 1000 C CA . THR A 1 135 ? -10.953 9.688 -16.359 1 92.62 135 THR A CA 1
ATOM 1001 C C . THR A 1 135 ? -11.234 8.219 -16.641 1 92.62 135 THR A C 1
ATOM 1003 O O . THR A 1 135 ? -12.141 7.887 -17.422 1 92.62 135 THR A O 1
ATOM 1006 N N . LEU A 1 136 ? -10.484 7.402 -16.016 1 89.88 136 LEU A N 1
ATOM 1007 C CA . LEU A 1 136 ? -10.68 5.965 -16.203 1 89.88 136 LEU A CA 1
ATOM 1008 C C . LEU A 1 136 ? -12.023 5.523 -15.633 1 89.88 136 LEU A C 1
ATOM 1010 O O . LEU A 1 136 ? -12.648 4.602 -16.156 1 89.88 136 LEU A O 1
ATOM 1014 N N . ALA A 1 137 ? -12.438 6.137 -14.578 1 88.44 137 ALA A N 1
ATOM 1015 C CA . ALA A 1 137 ? -13.672 5.762 -13.898 1 88.44 137 ALA A CA 1
ATOM 1016 C C . ALA A 1 137 ? -14.883 6.426 -14.555 1 88.44 137 ALA A C 1
ATOM 1018 O O . ALA A 1 137 ? -16.031 6.023 -14.312 1 88.44 137 ALA A O 1
ATOM 1019 N N . PHE A 1 138 ? -14.648 7.387 -15.367 1 85.31 138 PHE A N 1
ATOM 1020 C CA . PHE A 1 138 ? -15.727 8.172 -15.961 1 85.31 138 PHE A CA 1
ATOM 1021 C C . PHE A 1 138 ? -16.391 7.395 -17.078 1 85.31 138 PHE A C 1
ATOM 1023 O O . PHE A 1 138 ? -15.742 6.984 -18.047 1 85.31 138 PHE A O 1
ATOM 1030 N N . GLU A 1 139 ? -17.719 7.008 -16.859 1 79 139 GLU A N 1
ATOM 1031 C CA . GLU A 1 139 ? -18.484 6.324 -17.891 1 79 139 GLU A CA 1
ATOM 1032 C C . GLU A 1 139 ? -19.859 6.969 -18.078 1 79 139 GLU A C 1
ATOM 1034 O O . GLU A 1 139 ? -20.656 7.016 -17.156 1 79 139 GLU A O 1
ATOM 1039 N N . ARG A 1 140 ? -20.219 7.219 -19.219 1 74.62 140 ARG A N 1
ATOM 1040 C CA . ARG A 1 140 ? -21.516 7.73 -19.641 1 74.62 140 ARG A CA 1
ATOM 1041 C C . ARG A 1 140 ? -21.984 8.867 -18.734 1 74.62 140 ARG A C 1
ATOM 1043 O O . ARG A 1 140 ? -23.141 8.883 -18.281 1 74.62 140 ARG A O 1
ATOM 1050 N N . GLY A 1 141 ? -21.109 9.641 -18.406 1 70.19 141 GLY A N 1
ATOM 1051 C CA . GLY A 1 141 ? -21.484 10.852 -17.688 1 70.19 141 GLY A CA 1
ATOM 1052 C C . GLY A 1 141 ? -21.562 10.648 -16.172 1 70.19 141 GLY A C 1
ATOM 1053 O O . GLY A 1 141 ? -21.922 11.57 -15.445 1 70.19 141 GLY A O 1
ATOM 1054 N N . VAL A 1 142 ? -21.297 9.492 -15.797 1 78.5 142 VAL A N 1
ATOM 1055 C CA . VAL A 1 142 ? -21.438 9.219 -14.367 1 78.5 142 VAL A CA 1
ATOM 1056 C C . VAL A 1 142 ? -20.141 8.609 -13.836 1 78.5 142 VAL A C 1
ATOM 1058 O O . VAL A 1 142 ? -19.453 7.867 -14.555 1 78.5 142 VAL A O 1
ATOM 1061 N N . THR A 1 143 ? -19.781 9.094 -12.711 1 80.75 143 THR A N 1
ATOM 1062 C CA . THR A 1 143 ? -18.688 8.469 -11.977 1 80.75 143 THR A CA 1
ATOM 1063 C C . THR A 1 143 ? -19.203 7.777 -10.719 1 80.75 143 THR A C 1
ATOM 1065 O O . THR A 1 143 ? -19.703 8.43 -9.797 1 80.75 143 THR A O 1
ATOM 1068 N N . ASN A 1 144 ? -19.125 6.504 -10.758 1 83.44 144 ASN A N 1
ATOM 1069 C CA . ASN A 1 144 ? -19.516 5.77 -9.562 1 83.44 144 ASN A CA 1
ATOM 1070 C C . ASN A 1 144 ? -18.359 5.598 -8.594 1 83.44 144 ASN A C 1
ATOM 1072 O O . ASN A 1 144 ? -17.203 5.504 -9.016 1 83.44 144 ASN A O 1
ATOM 1076 N N . SER A 1 145 ? -18.656 5.621 -7.371 1 85.38 145 SER A N 1
ATOM 1077 C CA . SER A 1 145 ? -17.672 5.609 -6.305 1 85.38 145 SER A CA 1
ATOM 1078 C C . SER A 1 145 ? -16.797 4.359 -6.371 1 85.38 145 SER A C 1
ATOM 1080 O O . SER A 1 145 ? -15.586 4.426 -6.137 1 85.38 145 SER A O 1
ATOM 1082 N N . VAL A 1 146 ? -17.359 3.268 -6.719 1 83.69 146 VAL A N 1
ATOM 1083 C CA . VAL A 1 146 ? -16.641 2 -6.777 1 83.69 146 VAL A CA 1
ATOM 1084 C C . VAL A 1 146 ? -15.641 2.025 -7.934 1 83.69 146 VAL A C 1
ATOM 1086 O O . VAL A 1 146 ? -14.477 1.64 -7.77 1 83.69 146 VAL A O 1
ATOM 1089 N N . ALA A 1 147 ? -16.047 2.484 -9.047 1 87.5 147 ALA A N 1
ATOM 1090 C CA . ALA A 1 147 ? -15.18 2.594 -10.211 1 87.5 147 ALA A CA 1
ATOM 1091 C C . ALA A 1 147 ? -14.016 3.545 -9.945 1 87.5 147 ALA A C 1
ATOM 1093 O O . ALA A 1 147 ? -12.898 3.301 -10.391 1 87.5 147 ALA A O 1
ATOM 1094 N N . LEU A 1 148 ? -14.32 4.551 -9.25 1 90.31 148 LEU A N 1
ATOM 1095 C CA . LEU A 1 148 ? -13.289 5.531 -8.922 1 90.31 148 LEU A CA 1
ATOM 1096 C C . LEU A 1 148 ? -12.211 4.914 -8.039 1 90.31 148 LEU A C 1
ATOM 1098 O O . LEU A 1 148 ? -11.016 5.121 -8.266 1 90.31 148 LEU A O 1
ATOM 1102 N N . VAL A 1 149 ? -12.641 4.176 -7.066 1 89.56 149 VAL A N 1
ATOM 1103 C CA . VAL A 1 149 ? -11.695 3.543 -6.152 1 89.56 149 VAL A CA 1
ATOM 1104 C C . VAL A 1 149 ? -10.844 2.531 -6.91 1 89.56 149 VAL A C 1
ATOM 1106 O O . VAL A 1 149 ? -9.617 2.516 -6.773 1 89.56 149 VAL A O 1
ATOM 1109 N N . LEU A 1 150 ? -11.477 1.742 -7.727 1 87.25 150 LEU A N 1
ATOM 1110 C CA . LEU A 1 150 ? -10.766 0.728 -8.5 1 87.25 150 LEU A CA 1
ATOM 1111 C C . LEU A 1 150 ? -9.773 1.373 -9.461 1 87.25 150 LEU A C 1
ATOM 1113 O O . LEU A 1 150 ? -8.648 0.891 -9.609 1 87.25 150 LEU A O 1
ATOM 1117 N N . SER A 1 151 ? -10.188 2.404 -10.086 1 92.25 151 SER A N 1
ATOM 1118 C CA . SER A 1 151 ? -9.305 3.137 -10.984 1 92.25 151 SER A CA 1
ATOM 1119 C C . SER A 1 151 ? -8.102 3.701 -10.242 1 92.25 151 SER A C 1
ATOM 1121 O O . SER A 1 151 ? -6.984 3.713 -10.766 1 92.25 151 SER A O 1
ATOM 1123 N N . GLY A 1 152 ? -8.336 4.227 -9.086 1 93.62 152 GLY A N 1
ATOM 1124 C CA . GLY A 1 152 ? -7.242 4.703 -8.258 1 93.62 152 GLY A CA 1
ATOM 1125 C C . GLY A 1 152 ? -6.219 3.623 -7.949 1 93.62 152 GLY A C 1
ATOM 1126 O O . GLY A 1 152 ? -5.016 3.865 -8.023 1 93.62 152 GLY A O 1
ATOM 1127 N N . VAL A 1 153 ? -6.711 2.449 -7.656 1 90.75 153 VAL A N 1
ATOM 1128 C CA . VAL A 1 153 ? -5.844 1.314 -7.352 1 90.75 153 VAL A CA 1
ATOM 1129 C C . VAL A 1 153 ? -4.996 0.969 -8.57 1 90.75 153 VAL A C 1
ATOM 1131 O O . VAL A 1 153 ? -3.791 0.738 -8.453 1 90.75 153 VAL A O 1
ATOM 1134 N N . ILE A 1 154 ? -5.59 0.955 -9.695 1 92.44 154 ILE A N 1
ATOM 1135 C CA . ILE A 1 154 ? -4.914 0.61 -10.938 1 92.44 154 ILE A CA 1
ATOM 1136 C C . ILE A 1 154 ? -3.83 1.641 -11.242 1 92.44 154 ILE A C 1
ATOM 1138 O O . ILE A 1 154 ? -2.672 1.283 -11.469 1 92.44 154 ILE A O 1
ATOM 1142 N N . VAL A 1 155 ? -4.207 2.861 -11.203 1 95.31 155 VAL A N 1
ATOM 1143 C CA . VAL A 1 155 ? -3.271 3.939 -11.508 1 95.31 155 VAL A CA 1
ATOM 1144 C C . VAL A 1 155 ? -2.156 3.959 -10.461 1 95.31 155 VAL A C 1
ATOM 1146 O O . VAL A 1 155 ? -0.982 4.129 -10.805 1 95.31 155 VAL A O 1
ATOM 1149 N N . GLY A 1 156 ? -2.539 3.816 -9.227 1 95.94 156 GLY A N 1
ATOM 1150 C CA . GLY A 1 156 ? -1.553 3.734 -8.156 1 95.94 156 GLY A CA 1
ATOM 1151 C C . GLY A 1 156 ? -0.535 2.631 -8.367 1 95.94 156 GLY A C 1
ATOM 1152 O O . GLY A 1 156 ? 0.662 2.832 -8.156 1 95.94 156 GLY A O 1
ATOM 1153 N N . ALA A 1 157 ? -1.001 1.506 -8.836 1 93.56 157 ALA A N 1
ATOM 1154 C CA . ALA A 1 157 ? -0.126 0.361 -9.07 1 93.56 157 ALA A CA 1
ATOM 1155 C C . ALA A 1 157 ? 0.849 0.641 -10.211 1 93.56 157 ALA A C 1
ATOM 1157 O O . ALA A 1 157 ? 2.027 0.287 -10.125 1 93.56 157 ALA A O 1
ATOM 1158 N N . ILE A 1 158 ? 0.367 1.211 -11.211 1 95.69 158 ILE A N 1
ATOM 1159 C CA . ILE A 1 158 ? 1.205 1.538 -12.359 1 95.69 158 ILE A CA 1
ATOM 1160 C C . ILE A 1 158 ? 2.305 2.508 -11.938 1 95.69 158 ILE A C 1
ATOM 1162 O O . ILE A 1 158 ? 3.488 2.264 -12.188 1 95.69 158 ILE A O 1
ATOM 1166 N N . PHE A 1 159 ? 1.912 3.539 -11.273 1 97.81 159 PHE A N 1
ATOM 1167 C CA . PHE A 1 159 ? 2.896 4.527 -10.844 1 97.81 159 PHE A CA 1
ATOM 1168 C C . PHE A 1 159 ? 3.857 3.924 -9.82 1 97.81 159 PHE A C 1
ATOM 1170 O O . PHE A 1 159 ? 5.043 4.262 -9.805 1 97.81 159 PHE A O 1
ATOM 1177 N N . SER A 1 160 ? 3.379 3.057 -8.961 1 96.69 160 SER A N 1
ATOM 1178 C CA . SER A 1 160 ? 4.254 2.391 -8 1 96.69 160 SER A CA 1
ATOM 1179 C C . SER A 1 160 ? 5.297 1.531 -8.711 1 96.69 160 SER A C 1
ATOM 1181 O O . SER A 1 160 ? 6.449 1.466 -8.273 1 96.69 160 SER A O 1
ATOM 1183 N N . SER A 1 161 ? 4.871 0.873 -9.75 1 96.5 161 SER A N 1
ATOM 1184 C CA . SER A 1 161 ? 5.809 0.082 -10.539 1 96.5 161 SER A CA 1
ATOM 1185 C C . SER A 1 161 ? 6.852 0.97 -11.211 1 96.5 161 SER A C 1
ATOM 1187 O O . SER A 1 161 ? 8.031 0.609 -11.281 1 96.5 161 SER A O 1
ATOM 1189 N N . LEU A 1 162 ? 6.422 2.09 -11.672 1 97.62 162 LEU A N 1
ATOM 1190 C CA . LEU A 1 162 ? 7.348 3.033 -12.289 1 97.62 162 LEU A CA 1
ATOM 1191 C C . LEU A 1 162 ? 8.352 3.562 -11.266 1 97.62 162 LEU A C 1
ATOM 1193 O O . LEU A 1 162 ? 9.516 3.777 -11.594 1 97.62 162 LEU A O 1
ATOM 1197 N N . VAL A 1 163 ? 7.879 3.803 -10.055 1 98.19 163 VAL A N 1
ATOM 1198 C CA . VAL A 1 163 ? 8.781 4.172 -8.969 1 98.19 163 VAL A CA 1
ATOM 1199 C C . VAL A 1 163 ? 9.812 3.062 -8.75 1 98.19 163 VAL A C 1
ATOM 1201 O O . VAL A 1 163 ? 10.992 3.338 -8.523 1 98.19 163 VAL A O 1
ATOM 1204 N N . GLY A 1 164 ? 9.344 1.825 -8.859 1 97.5 164 GLY A N 1
ATOM 1205 C CA . GLY A 1 164 ? 10.258 0.698 -8.766 1 97.5 164 GLY A CA 1
ATOM 1206 C C . GLY A 1 164 ? 11.344 0.729 -9.82 1 97.5 164 GLY A C 1
ATOM 1207 O O . GLY A 1 164 ? 12.516 0.463 -9.516 1 97.5 164 GLY A O 1
ATOM 1208 N N . ILE A 1 165 ? 11 1.076 -10.992 1 96.75 165 ILE A N 1
ATOM 1209 C CA . ILE A 1 165 ? 11.961 1.185 -12.086 1 96.75 165 ILE A CA 1
ATOM 1210 C C . ILE A 1 165 ? 12.961 2.297 -11.781 1 96.75 165 ILE A C 1
ATOM 1212 O O . ILE A 1 165 ? 14.164 2.139 -12 1 96.75 165 ILE A O 1
ATOM 1216 N N . MET A 1 166 ? 12.5 3.418 -11.266 1 97.88 166 MET A N 1
ATOM 1217 C CA . MET A 1 166 ? 13.391 4.52 -10.914 1 97.88 166 MET A CA 1
ATOM 1218 C C . MET A 1 166 ? 14.383 4.094 -9.836 1 97.88 166 MET A C 1
ATOM 1220 O O . MET A 1 166 ? 15.57 4.414 -9.922 1 97.88 166 MET A O 1
ATOM 1224 N N . LYS A 1 167 ? 13.898 3.424 -8.836 1 97.62 167 LYS A N 1
ATOM 1225 C CA . LYS A 1 167 ? 14.766 2.936 -7.773 1 97.62 167 LYS A CA 1
ATOM 1226 C C . LYS A 1 167 ? 15.812 1.966 -8.32 1 97.62 167 LYS A C 1
ATOM 1228 O O . LYS A 1 167 ? 16.984 2.014 -7.922 1 97.62 167 LYS A O 1
ATOM 1233 N N . TYR A 1 168 ? 15.352 1.133 -9.242 1 95.81 168 TYR A N 1
ATOM 1234 C CA . TYR A 1 168 ? 16.234 0.156 -9.875 1 95.81 168 TYR A CA 1
ATOM 1235 C C . TYR A 1 168 ? 17.359 0.847 -10.625 1 95.81 168 TYR A C 1
ATOM 1237 O O . TYR A 1 168 ? 18.5 0.382 -10.609 1 95.81 168 TYR A O 1
ATOM 1245 N N . LEU A 1 169 ? 17.125 1.964 -11.188 1 96.25 169 LEU A N 1
ATOM 1246 C CA . LEU A 1 169 ? 18.094 2.68 -12.023 1 96.25 169 LEU A CA 1
ATOM 1247 C C . LEU A 1 169 ? 18.922 3.643 -11.18 1 96.25 169 LEU A C 1
ATOM 1249 O O . LEU A 1 169 ? 19.891 4.223 -11.68 1 96.25 169 LEU A O 1
ATOM 1253 N N . SER A 1 170 ? 18.594 3.811 -9.938 1 96.88 170 SER A N 1
ATOM 1254 C CA . SER A 1 170 ? 19.203 4.832 -9.094 1 96.88 170 SER A CA 1
ATOM 1255 C C . SER A 1 170 ? 20.547 4.371 -8.555 1 96.88 170 SER A C 1
ATOM 1257 O O . SER A 1 170 ? 20.75 3.186 -8.273 1 96.88 170 SER A O 1
ATOM 1259 N N . GLU A 1 171 ? 21.422 5.348 -8.398 1 97.38 171 GLU A N 1
ATOM 1260 C CA . GLU A 1 171 ? 22.594 5.125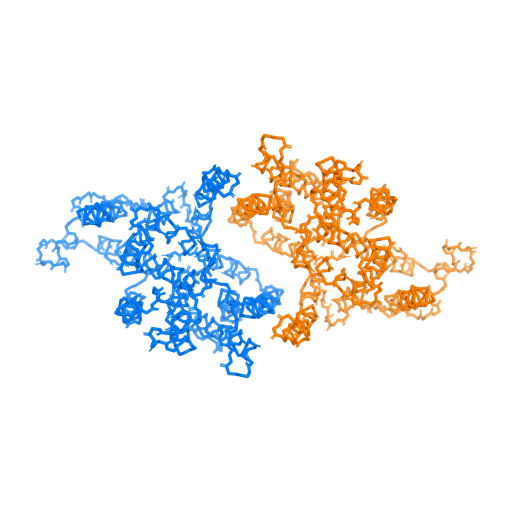 -7.562 1 97.38 171 GLU A CA 1
ATOM 1261 C C . GLU A 1 171 ? 22.234 5.148 -6.078 1 97.38 171 GLU A C 1
ATOM 1263 O O . GLU A 1 171 ? 21.109 5.477 -5.715 1 97.38 171 GLU A O 1
ATOM 1268 N N . ASP A 1 172 ? 23.203 4.852 -5.219 1 97.25 172 ASP A N 1
ATOM 1269 C CA . ASP A 1 172 ? 22.938 4.672 -3.797 1 97.25 172 ASP A CA 1
ATOM 1270 C C . ASP A 1 172 ? 22.375 5.953 -3.178 1 97.25 172 ASP A C 1
ATOM 1272 O O . ASP A 1 172 ? 21.375 5.918 -2.461 1 97.25 172 ASP A O 1
ATOM 1276 N N . ALA A 1 173 ? 22.984 7.043 -3.512 1 96.88 173 ALA A N 1
ATOM 1277 C CA . ALA A 1 173 ? 22.547 8.312 -2.93 1 96.88 173 ALA A CA 1
ATOM 1278 C C . ALA A 1 173 ? 21.141 8.664 -3.398 1 96.88 173 ALA A C 1
ATOM 1280 O O . ALA A 1 173 ? 20.328 9.172 -2.619 1 96.88 173 ALA A O 1
ATOM 1281 N N . GLN A 1 174 ? 20.875 8.391 -4.637 1 97.5 174 GLN A N 1
ATOM 1282 C CA . GLN A 1 174 ? 19.562 8.664 -5.199 1 97.5 174 GLN A CA 1
ATOM 1283 C C . GLN A 1 174 ? 18.5 7.754 -4.598 1 97.5 174 GLN A C 1
ATOM 1285 O O . GLN A 1 174 ? 17.391 8.195 -4.293 1 97.5 174 GLN A O 1
ATOM 1290 N N . LEU A 1 175 ? 18.906 6.523 -4.477 1 98.06 175 LEU A N 1
ATOM 1291 C CA . LEU A 1 175 ? 17.984 5.562 -3.871 1 98.06 175 LEU A CA 1
ATOM 1292 C C . LEU A 1 175 ? 17.609 5.984 -2.453 1 98.06 175 LEU A C 1
ATOM 1294 O O . LEU A 1 175 ? 16.453 5.902 -2.061 1 98.06 175 LEU A O 1
ATOM 1298 N N . ARG A 1 176 ? 18.562 6.391 -1.718 1 97.56 176 ARG A N 1
ATOM 1299 C CA . ARG A 1 176 ? 18.344 6.848 -0.352 1 97.56 176 ARG A CA 1
ATOM 1300 C C . ARG A 1 176 ? 17.422 8.07 -0.33 1 97.56 176 ARG A C 1
ATOM 1302 O O . ARG A 1 176 ? 16.484 8.141 0.467 1 97.56 176 ARG A O 1
ATOM 1309 N N . GLU A 1 177 ? 17.688 8.977 -1.244 1 97.06 177 GLU A N 1
ATOM 1310 C CA . GLU A 1 177 ? 16.891 10.195 -1.312 1 97.06 177 GLU A CA 1
ATOM 1311 C C . GLU A 1 177 ? 15.438 9.883 -1.675 1 97.06 177 GLU A C 1
ATOM 1313 O O . GLU A 1 177 ? 14.516 10.445 -1.084 1 97.06 177 GLU A O 1
ATOM 1318 N N . ILE A 1 178 ? 15.219 8.984 -2.617 1 97.75 178 ILE A N 1
ATOM 1319 C CA . ILE A 1 178 ? 13.867 8.586 -3.014 1 97.75 178 ILE A CA 1
ATOM 1320 C C . ILE A 1 178 ? 13.156 7.934 -1.834 1 97.75 178 ILE A C 1
ATOM 1322 O O . ILE A 1 178 ? 12.016 8.281 -1.521 1 97.75 178 ILE A O 1
ATOM 1326 N N . THR A 1 179 ? 13.812 7.023 -1.182 1 97.44 179 THR A N 1
ATOM 1327 C CA . THR A 1 179 ? 13.234 6.246 -0.089 1 97.44 179 THR A CA 1
ATOM 1328 C C . THR A 1 179 ? 12.828 7.156 1.066 1 97.44 179 THR A C 1
ATOM 1330 O O . THR A 1 179 ? 11.719 7.039 1.593 1 97.44 179 THR A O 1
ATOM 1333 N N . PHE A 1 180 ? 13.609 8.094 1.375 1 96.19 180 PHE A N 1
ATOM 1334 C CA . PHE A 1 180 ? 13.336 8.953 2.521 1 96.19 180 PHE A CA 1
ATOM 1335 C C . PHE A 1 180 ? 12.297 10.008 2.174 1 96.19 180 PHE A C 1
ATOM 1337 O O . PHE A 1 180 ? 11.5 10.406 3.025 1 96.19 180 PHE A O 1
ATOM 1344 N N . TRP A 1 181 ? 12.359 10.484 0.964 1 96.44 181 TRP A N 1
ATOM 1345 C CA . TRP A 1 181 ? 11.312 11.398 0.532 1 96.44 181 TRP A CA 1
ATOM 1346 C C . TRP A 1 181 ? 9.93 10.773 0.697 1 96.44 181 TRP A C 1
ATOM 1348 O O . TRP A 1 181 ? 8.992 11.438 1.133 1 96.44 181 TRP A O 1
ATOM 1358 N N . MET A 1 182 ? 9.789 9.508 0.408 1 96.69 182 MET A N 1
ATOM 1359 C CA . MET A 1 182 ? 8.516 8.805 0.448 1 96.69 182 MET A CA 1
ATOM 1360 C C . MET A 1 182 ? 8.031 8.625 1.885 1 96.69 182 MET A C 1
ATOM 1362 O O . MET A 1 182 ? 6.852 8.375 2.123 1 96.69 182 MET A O 1
ATOM 1366 N N . MET A 1 183 ? 8.938 8.719 2.812 1 96.5 183 MET A N 1
ATOM 1367 C CA . MET A 1 183 ? 8.555 8.547 4.211 1 96.5 183 MET A CA 1
ATOM 1368 C C . MET A 1 183 ? 8.078 9.867 4.809 1 96.5 183 MET A C 1
ATOM 1370 O O . MET A 1 183 ? 7.531 9.898 5.914 1 96.5 183 MET A O 1
ATOM 1374 N N . GLY A 1 184 ? 8.25 10.961 4.113 1 96.25 184 GLY A N 1
ATOM 1375 C CA . GLY A 1 184 ? 7.746 12.266 4.508 1 96.25 184 GLY A CA 1
ATOM 1376 C C . GLY A 1 184 ? 8.562 12.914 5.609 1 96.25 184 GLY A C 1
ATOM 1377 O O . GLY A 1 184 ? 9.125 12.219 6.461 1 96.25 184 GLY A O 1
ATOM 1378 N N . GLY A 1 185 ? 8.68 14.195 5.559 1 96.06 185 GLY A N 1
ATOM 1379 C CA . GLY A 1 185 ? 9.375 14.984 6.562 1 96.06 185 GLY A CA 1
ATOM 1380 C C . GLY A 1 185 ? 9.305 16.484 6.305 1 96.06 185 GLY A C 1
ATOM 1381 O O . GLY A 1 185 ? 9.016 16.906 5.188 1 96.06 185 GLY A O 1
ATOM 1382 N N . LEU A 1 186 ? 9.5 17.203 7.352 1 95.62 186 LEU A N 1
ATOM 1383 C CA . LEU A 1 186 ? 9.453 18.656 7.262 1 95.62 186 LEU A CA 1
ATOM 1384 C C . LEU A 1 186 ? 10.852 19.25 7.348 1 95.62 186 LEU A C 1
ATOM 1386 O O . LEU A 1 186 ? 11.023 20.391 7.809 1 95.62 186 LEU A O 1
ATOM 1390 N N . TYR A 1 187 ? 11.867 18.531 6.805 1 88.06 187 TYR A N 1
ATOM 1391 C CA . TYR A 1 187 ? 13.289 18.828 6.922 1 88.06 187 TYR A CA 1
ATOM 1392 C C . TYR A 1 187 ? 13.625 20.156 6.238 1 88.06 187 TYR A C 1
ATOM 1394 O O . TYR A 1 187 ? 14.492 20.891 6.695 1 88.06 187 TYR A O 1
ATOM 1402 N N . HIS A 1 188 ? 12.945 20.422 5.191 1 87.88 188 HIS A N 1
ATOM 1403 C CA . HIS A 1 188 ? 13.352 21.531 4.344 1 87.88 188 HIS A CA 1
ATOM 1404 C C . HIS A 1 188 ? 12.273 22.609 4.289 1 87.88 188 HIS A C 1
ATOM 1406 O O . HIS A 1 188 ? 12.188 23.359 3.316 1 87.88 188 HIS A O 1
ATOM 1412 N N . ALA A 1 189 ? 11.477 22.625 5.352 1 94.12 189 ALA A N 1
ATOM 1413 C CA . ALA A 1 189 ? 10.406 23.625 5.395 1 94.12 189 ALA A CA 1
ATOM 1414 C C . ALA A 1 189 ? 10.977 25.031 5.32 1 94.12 189 ALA A C 1
ATOM 1416 O O . ALA A 1 189 ? 11.984 25.344 5.965 1 94.12 189 ALA A O 1
ATOM 1417 N N . SER A 1 190 ? 10.391 25.891 4.527 1 95.81 190 SER A N 1
ATOM 1418 C CA . SER A 1 190 ? 10.852 27.25 4.316 1 95.81 190 SER A CA 1
ATOM 1419 C C . SER A 1 190 ? 9.68 28.219 4.215 1 95.81 190 SER A C 1
ATOM 1421 O O . SER A 1 190 ? 8.531 27.797 4.074 1 95.81 190 SER A O 1
ATOM 1423 N N . TRP A 1 191 ? 10.008 29.453 4.258 1 96.19 191 TRP A N 1
ATOM 1424 C CA . TRP A 1 191 ? 8.992 30.484 4.102 1 96.19 191 TRP A CA 1
ATOM 1425 C C . TRP A 1 191 ? 8.352 30.422 2.715 1 96.19 191 TRP A C 1
ATOM 1427 O O . TRP A 1 191 ? 7.172 30.734 2.551 1 96.19 191 TRP A O 1
ATOM 1437 N N . ASP A 1 192 ? 9.094 29.984 1.73 1 94.56 192 ASP A N 1
ATOM 1438 C CA . ASP A 1 192 ? 8.555 29.812 0.387 1 94.56 192 ASP A CA 1
ATOM 1439 C C . ASP A 1 192 ? 7.473 28.719 0.366 1 94.56 192 ASP A C 1
ATOM 1441 O O . ASP A 1 192 ? 6.453 28.875 -0.313 1 94.56 192 ASP A O 1
ATOM 1445 N N . ASP A 1 193 ? 7.684 27.688 1.106 1 94.31 193 ASP A N 1
ATOM 1446 C CA . ASP A 1 193 ? 6.688 26.625 1.217 1 94.31 193 ASP A CA 1
ATOM 1447 C C . ASP A 1 193 ? 5.391 27.141 1.822 1 94.31 193 ASP A C 1
ATOM 1449 O O . ASP A 1 193 ? 4.297 26.781 1.385 1 94.31 193 ASP A O 1
ATOM 1453 N N . ILE A 1 194 ? 5.562 27.953 2.807 1 96.38 194 ILE A N 1
ATOM 1454 C CA . ILE A 1 194 ? 4.402 28.531 3.475 1 96.38 194 ILE A CA 1
ATOM 1455 C C . ILE A 1 194 ? 3.623 29.406 2.494 1 96.38 194 ILE A C 1
ATOM 1457 O O . ILE A 1 194 ? 2.391 29.359 2.453 1 96.38 194 ILE A O 1
ATOM 1461 N N . ALA A 1 195 ? 4.344 30.156 1.768 1 96.56 195 ALA A N 1
ATOM 1462 C CA . ALA A 1 195 ? 3.703 31.031 0.798 1 96.56 195 ALA A CA 1
ATOM 1463 C C . ALA A 1 195 ? 2.916 30.234 -0.238 1 96.56 195 ALA A C 1
ATOM 1465 O O . ALA A 1 195 ? 1.762 30.562 -0.528 1 96.56 195 ALA A O 1
ATOM 1466 N N . VAL A 1 196 ? 3.482 29.188 -0.711 1 95.12 196 VAL A N 1
ATOM 1467 C CA . VAL A 1 196 ? 2.854 28.375 -1.752 1 95.12 196 VAL A CA 1
ATOM 1468 C C . VAL A 1 196 ? 1.657 27.625 -1.173 1 95.12 196 VAL A C 1
ATOM 1470 O O . VAL A 1 196 ? 0.563 27.656 -1.743 1 95.12 196 VAL A O 1
ATOM 1473 N N . ASN A 1 197 ? 1.849 26.984 -0.045 1 96.38 197 ASN A N 1
ATOM 1474 C CA . ASN A 1 197 ? 0.764 26.25 0.594 1 96.38 197 ASN A CA 1
ATOM 1475 C C . ASN A 1 197 ? -0.35 27.172 1.06 1 96.38 197 ASN A C 1
ATOM 1477 O O . ASN A 1 197 ? -1.525 26.812 1.035 1 96.38 197 ASN A O 1
ATOM 1481 N N . GLY A 1 198 ? 0.043 28.375 1.49 1 96.69 198 GLY A N 1
ATOM 1482 C CA . GLY A 1 198 ? -0.953 29.359 1.877 1 96.69 198 GLY A CA 1
ATOM 1483 C C . GLY A 1 198 ? -1.745 29.906 0.701 1 96.69 198 GLY A C 1
ATOM 1484 O O . GLY A 1 198 ? -2.977 29.953 0.745 1 96.69 198 GLY A O 1
ATOM 1485 N N . LEU A 1 199 ? -1.06 30.234 -0.306 1 96.5 199 LEU A N 1
ATOM 1486 C CA . LEU A 1 199 ? -1.667 30.875 -1.472 1 96.5 199 LEU A CA 1
ATOM 1487 C C . LEU A 1 199 ? -2.635 29.922 -2.166 1 96.5 199 LEU A C 1
ATOM 1489 O O . LEU A 1 199 ? -3.684 30.344 -2.656 1 96.5 199 LEU A O 1
ATOM 1493 N N . PHE A 1 200 ? -2.303 28.594 -2.16 1 96.56 200 PHE A N 1
ATOM 1494 C CA . PHE A 1 200 ? -3.125 27.656 -2.91 1 96.56 200 PHE A CA 1
ATOM 1495 C C . PHE A 1 200 ? -3.967 26.797 -1.968 1 96.56 200 PHE A C 1
ATOM 1497 O O . PHE A 1 200 ? -5.086 26.406 -2.307 1 96.56 200 PHE A O 1
ATOM 1504 N N . GLY A 1 201 ? -3.469 26.562 -0.833 1 97.38 201 GLY A N 1
ATOM 1505 C CA . GLY A 1 201 ? -4.168 25.703 0.116 1 97.38 201 GLY A CA 1
ATOM 1506 C C . GLY A 1 201 ? -5.316 26.406 0.813 1 97.38 201 GLY A C 1
ATOM 1507 O O . GLY A 1 201 ? -6.41 25.859 0.938 1 97.38 201 GLY A O 1
ATOM 1508 N N . ILE A 1 202 ? -5.121 27.625 1.246 1 97.44 202 ILE A N 1
ATOM 1509 C CA . ILE A 1 202 ? -6.113 28.359 2.031 1 97.44 202 ILE A CA 1
ATOM 1510 C C . ILE A 1 202 ? -7.363 28.594 1.188 1 97.44 202 ILE A C 1
ATOM 1512 O O . ILE A 1 202 ? -8.484 28.344 1.641 1 97.44 202 ILE A O 1
ATOM 1516 N N . PRO A 1 203 ? -7.238 29.016 -0.056 1 97.88 203 PRO A N 1
ATOM 1517 C CA . PRO A 1 203 ? -8.438 29.156 -0.887 1 97.88 203 PRO A CA 1
ATOM 1518 C C . PRO A 1 203 ? -9.188 27.844 -1.055 1 97.88 203 PRO A C 1
ATOM 1520 O O . PRO A 1 203 ? -10.422 27.812 -1.04 1 97.88 203 PRO A O 1
ATOM 1523 N N . CYS A 1 204 ? -8.438 26.734 -1.237 1 98.19 204 CYS A N 1
ATOM 1524 C CA . CYS A 1 204 ? -9.078 25.422 -1.34 1 98.19 204 CYS A CA 1
ATOM 1525 C C . CYS A 1 204 ? -9.891 25.125 -0.088 1 98.19 204 CYS A C 1
ATOM 1527 O O . CYS A 1 204 ? -11.023 24.625 -0.18 1 98.19 204 CYS A O 1
ATOM 1529 N N . PHE A 1 205 ? -9.328 25.453 1.021 1 96.88 205 PHE A N 1
ATOM 1530 C CA . PHE A 1 205 ? -10.031 25.234 2.279 1 96.88 205 PHE A CA 1
ATOM 1531 C C . PHE A 1 205 ? -11.281 26.109 2.355 1 96.88 205 PHE A C 1
ATOM 1533 O O . PHE A 1 205 ? -12.344 25.641 2.768 1 96.88 205 PHE A O 1
ATOM 1540 N N . ILE A 1 206 ? -11.148 27.344 1.969 1 97.38 206 ILE A N 1
ATOM 1541 C CA . ILE A 1 206 ? -12.258 28.281 2.031 1 97.38 206 ILE A CA 1
ATOM 1542 C C . ILE A 1 206 ? -13.391 27.812 1.115 1 97.38 206 ILE A C 1
ATOM 1544 O O . ILE A 1 206 ? -14.555 27.812 1.511 1 97.38 206 ILE A O 1
ATOM 1548 N N . ILE A 1 207 ? -13.047 27.359 -0.047 1 98.25 207 ILE A N 1
ATOM 1549 C CA . ILE A 1 207 ? -14.047 26.891 -0.998 1 98.25 207 ILE A CA 1
ATOM 1550 C C . ILE A 1 207 ? -14.711 25.625 -0.462 1 98.25 207 ILE A C 1
ATOM 1552 O O . ILE A 1 207 ? -15.93 25.484 -0.513 1 98.25 207 ILE A O 1
ATOM 1556 N N . ALA A 1 208 ? -13.914 24.734 0.062 1 98.38 208 ALA A N 1
ATOM 1557 C CA . ALA A 1 208 ? -14.461 23.5 0.642 1 98.38 208 ALA A CA 1
ATOM 1558 C C . ALA A 1 208 ? -15.406 23.828 1.797 1 98.38 208 ALA A C 1
ATOM 1560 O O . ALA A 1 208 ? -16.484 23.219 1.911 1 98.38 208 ALA A O 1
ATOM 1561 N N . PHE A 1 209 ? -15 24.781 2.602 1 97.62 209 PHE A N 1
ATOM 1562 C CA . PHE A 1 209 ? -15.812 25.172 3.752 1 97.62 209 PHE A CA 1
ATOM 1563 C C . PHE A 1 209 ? -17.125 25.797 3.301 1 97.62 209 PHE A C 1
ATOM 1565 O O . PHE A 1 209 ? -18.188 25.484 3.838 1 97.62 209 PHE A O 1
ATOM 1572 N N . ALA A 1 210 ? -17.031 26.641 2.33 1 98.06 210 ALA A N 1
ATOM 1573 C CA . ALA A 1 210 ? -18.219 27.328 1.812 1 98.06 210 ALA A CA 1
ATOM 1574 C C . ALA A 1 210 ? -19.188 26.328 1.189 1 98.06 210 ALA A C 1
ATOM 1576 O O . ALA A 1 210 ? -20.406 26.516 1.249 1 98.06 210 ALA A O 1
ATOM 1577 N N . LEU A 1 211 ? -18.641 25.266 0.645 1 98.12 211 LEU A N 1
ATOM 1578 C CA . LEU A 1 211 ? -19.484 24.281 -0.042 1 98.12 211 LEU A CA 1
ATOM 1579 C C . LEU A 1 211 ? -19.766 23.094 0.856 1 98.12 211 LEU A C 1
ATOM 1581 O O . LEU A 1 211 ? -20.281 22.062 0.393 1 98.12 211 LEU A O 1
ATOM 1585 N N . SER A 1 212 ? -19.438 23.203 2.127 1 98.19 212 SER A N 1
ATOM 1586 C CA . SER A 1 212 ? -19.5 22.078 3.043 1 98.19 212 SER A CA 1
ATOM 1587 C C . SER A 1 212 ? -20.922 21.547 3.188 1 98.19 212 SER A C 1
ATOM 1589 O O . SER A 1 212 ? -21.125 20.359 3.424 1 98.19 212 SER A O 1
ATOM 1591 N N . TRP A 1 213 ? -21.906 22.438 3.027 1 97.19 213 TRP A N 1
ATOM 1592 C CA . TRP A 1 213 ? -23.297 21.969 3.127 1 97.19 213 TRP A CA 1
ATOM 1593 C C . TRP A 1 213 ? -23.656 21.094 1.938 1 97.19 213 TRP A C 1
ATOM 1595 O O . TRP A 1 213 ? -24.484 20.188 2.064 1 97.19 213 TRP A O 1
ATOM 1605 N N . LYS A 1 214 ? -23.094 21.312 0.8 1 98 214 LYS A N 1
ATOM 1606 C CA . LYS A 1 214 ? -23.297 20.438 -0.349 1 98 214 LYS A CA 1
ATOM 1607 C C . LYS A 1 214 ? -22.625 19.094 -0.138 1 98 214 LYS A C 1
ATOM 1609 O O . LYS A 1 214 ? -23.094 18.062 -0.638 1 98 214 LYS A O 1
ATOM 1614 N N . LEU A 1 215 ? -21.484 19.172 0.559 1 97.69 215 LEU A N 1
ATOM 1615 C CA . LEU A 1 215 ? -20.797 17.938 0.905 1 97.69 215 LEU A CA 1
ATOM 1616 C C . LEU A 1 215 ? -21.656 17.062 1.79 1 97.69 215 LEU A C 1
ATOM 1618 O O . LEU A 1 215 ? -21.641 15.828 1.664 1 97.69 215 LEU A O 1
ATOM 1622 N N . ASN A 1 216 ? -22.453 17.703 2.652 1 97.88 216 ASN A N 1
ATOM 1623 C CA . ASN A 1 216 ? -23.422 16.969 3.465 1 97.88 216 ASN A CA 1
ATOM 1624 C C . ASN A 1 216 ? -24.453 16.234 2.6 1 97.88 216 ASN A C 1
ATOM 1626 O O . ASN A 1 216 ? -24.812 15.094 2.891 1 97.88 216 ASN A O 1
ATOM 1630 N N . LEU A 1 217 ? -24.875 16.844 1.59 1 96.69 217 LEU A N 1
ATOM 1631 C CA . LEU A 1 217 ? -25.875 16.25 0.708 1 96.69 217 LEU A CA 1
ATOM 1632 C C . LEU A 1 217 ? -25.266 15.086 -0.082 1 96.69 217 LEU A C 1
ATOM 1634 O O . LEU A 1 217 ? -25.938 14.078 -0.312 1 96.69 217 LEU A O 1
ATOM 1638 N N . LEU A 1 218 ? -24.031 15.266 -0.458 1 95.38 218 LEU A N 1
ATOM 1639 C CA . LEU A 1 218 ? -23.359 14.188 -1.178 1 95.38 218 LEU A CA 1
ATOM 1640 C C . LEU A 1 218 ? -23.203 12.953 -0.294 1 95.38 218 LEU A C 1
ATOM 1642 O O . LEU A 1 218 ? -23.25 11.828 -0.786 1 95.38 218 LEU A O 1
ATOM 1646 N N . SER A 1 219 ? -23.078 13.156 1.002 1 95 219 SER A N 1
ATOM 1647 C CA . SER A 1 219 ? -22.891 12.062 1.948 1 95 219 SER A CA 1
ATOM 1648 C C . SER A 1 219 ? -24.156 11.227 2.094 1 95 219 SER A C 1
ATOM 1650 O O . SER A 1 219 ? -24.125 10.109 2.607 1 95 219 SER A O 1
ATOM 1652 N N . LEU A 1 220 ? -25.266 11.766 1.63 1 94.06 220 LEU A N 1
ATOM 1653 C CA . LEU A 1 220 ? -26.547 11.062 1.712 1 94.06 220 LEU A CA 1
ATOM 1654 C C . LEU A 1 220 ? -26.75 10.164 0.496 1 94.06 220 LEU A C 1
ATOM 1656 O O . LEU A 1 220 ? -27.594 9.266 0.512 1 94.06 220 LEU A O 1
ATOM 1660 N N . GLY A 1 221 ? -26.062 10.445 -0.541 1 93.69 221 GLY A N 1
ATOM 1661 C CA . GLY A 1 221 ? -26.219 9.688 -1.775 1 93.69 221 GLY A CA 1
ATOM 1662 C C . GLY A 1 221 ? -26.562 10.562 -2.967 1 93.69 221 GLY A C 1
ATOM 1663 O O . GLY A 1 221 ? -27.062 11.672 -2.803 1 93.69 221 GLY A O 1
ATOM 1664 N N . ASP A 1 222 ? -26.344 10.016 -4.148 1 92.25 222 ASP A N 1
ATOM 1665 C CA . ASP A 1 222 ? -26.531 10.789 -5.371 1 92.25 222 ASP A CA 1
ATOM 1666 C C . ASP A 1 222 ? -28 11.109 -5.594 1 92.25 222 ASP A C 1
ATOM 1668 O O . ASP A 1 222 ? -28.344 12.227 -5.996 1 92.25 222 ASP A O 1
ATOM 1672 N N . GLU A 1 223 ? -28.812 10.094 -5.324 1 93.88 223 GLU A N 1
ATOM 1673 C CA . GLU A 1 223 ? -30.25 10.289 -5.535 1 93.88 223 GLU A CA 1
ATOM 1674 C C . GLU A 1 223 ? -30.812 11.328 -4.566 1 93.88 223 GLU A C 1
ATOM 1676 O O . GLU A 1 223 ? -31.594 12.203 -4.965 1 93.88 223 GLU A O 1
ATOM 1681 N N . GLU A 1 224 ? -30.359 11.234 -3.365 1 95 224 GLU A N 1
ATOM 1682 C CA . GLU A 1 224 ? -30.812 12.195 -2.357 1 95 224 GLU A CA 1
ATOM 1683 C C . GLU A 1 224 ? -30.328 13.602 -2.67 1 95 224 GLU A C 1
ATOM 1685 O O . GLU A 1 224 ? -31.062 14.57 -2.529 1 95 224 GLU A O 1
ATOM 1690 N N . ALA A 1 225 ? -29.141 13.703 -3.082 1 95.56 225 ALA A N 1
ATOM 1691 C CA . ALA A 1 225 ? -28.578 15.008 -3.426 1 95.56 225 ALA A CA 1
ATOM 1692 C C . ALA A 1 225 ? -29.344 15.648 -4.582 1 95.56 225 ALA A C 1
ATOM 1694 O O . ALA A 1 225 ? -29.672 16.828 -4.527 1 95.56 225 ALA A O 1
ATOM 1695 N N . ARG A 1 226 ? -29.625 14.867 -5.547 1 95.31 226 ARG A N 1
ATOM 1696 C CA . ARG A 1 226 ? -30.375 15.359 -6.699 1 95.31 226 ARG A CA 1
ATOM 1697 C C . ARG A 1 226 ? -31.75 15.844 -6.281 1 95.31 226 ARG A C 1
ATOM 1699 O O . ARG A 1 226 ? -32.25 16.859 -6.777 1 95.31 226 ARG A O 1
ATOM 1706 N N . SER A 1 227 ? -32.344 15.086 -5.469 1 96.38 227 SER A N 1
ATOM 1707 C CA . SER A 1 227 ? -3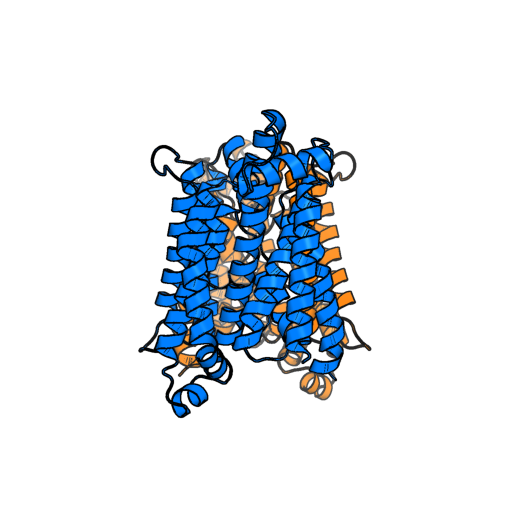3.688 15.43 -5.012 1 96.38 227 SER A CA 1
ATOM 1708 C C . SER A 1 227 ? -33.688 16.766 -4.273 1 96.38 227 SER A C 1
ATOM 1710 O O . SER A 1 227 ? -34.688 17.469 -4.246 1 96.38 227 SER A O 1
ATOM 1712 N N . LEU A 1 228 ? -32.594 17.109 -3.734 1 96.19 228 LEU A N 1
ATOM 1713 C CA . LEU A 1 228 ? -32.5 18.359 -2.982 1 96.19 228 LEU A CA 1
ATOM 1714 C C . LEU A 1 228 ? -31.875 19.453 -3.84 1 96.19 228 LEU A C 1
ATOM 1716 O O . LEU A 1 228 ? -31.5 20.516 -3.326 1 96.19 228 LEU A O 1
ATOM 1720 N N . GLY A 1 229 ? -31.703 19.172 -5.137 1 94.81 229 GLY A N 1
ATOM 1721 C CA . GLY A 1 229 ? -31.375 20.203 -6.105 1 94.81 229 GLY A CA 1
ATOM 1722 C C . GLY A 1 229 ? -29.875 20.328 -6.34 1 94.81 229 GLY A C 1
ATOM 1723 O O . GLY A 1 229 ? -29.406 21.344 -6.867 1 94.81 229 GLY A O 1
ATOM 1724 N N . VAL A 1 230 ? -29.156 19.391 -5.875 1 95.62 230 VAL A N 1
ATOM 1725 C CA . VAL A 1 230 ? -27.703 19.438 -6.039 1 95.62 230 VAL A CA 1
ATOM 1726 C C . VAL A 1 230 ? -27.266 18.391 -7.055 1 95.62 230 VAL A C 1
ATOM 1728 O O . VAL A 1 230 ? -27.672 17.234 -6.98 1 95.62 230 VAL A O 1
ATOM 1731 N N . ASN A 1 231 ? -26.484 18.844 -8.055 1 95.31 231 ASN A N 1
ATOM 1732 C CA . ASN A 1 231 ? -25.938 17.906 -9.031 1 95.31 231 ASN A CA 1
ATOM 1733 C C . ASN A 1 231 ? -24.719 17.156 -8.484 1 95.31 231 ASN A C 1
ATOM 1735 O O . ASN A 1 231 ? -23.641 17.734 -8.367 1 95.31 231 ASN A O 1
ATOM 1739 N N . PRO A 1 232 ? -24.891 15.953 -8.211 1 93.94 232 PRO A N 1
ATOM 1740 C CA . PRO A 1 232 ? -23.797 15.234 -7.551 1 93.94 232 PRO A CA 1
ATOM 1741 C C . PRO A 1 232 ? -22.547 15.148 -8.414 1 93.94 232 PRO A C 1
ATOM 1743 O O . PRO A 1 232 ? -21.422 15.203 -7.887 1 93.94 232 PRO A O 1
ATOM 1746 N N . GLN A 1 233 ? -22.656 15.023 -9.672 1 93.12 233 GLN A N 1
ATOM 1747 C CA . GLN A 1 233 ? -21.5 14.859 -10.547 1 93.12 233 GLN A CA 1
ATOM 1748 C C . GLN A 1 233 ? -20.625 16.109 -10.539 1 93.12 233 GLN A C 1
ATOM 1750 O O . GLN A 1 233 ? -19.391 16 -10.477 1 93.12 233 GLN A O 1
ATOM 1755 N N . ILE A 1 234 ? -21.219 17.188 -10.562 1 94.94 234 ILE A N 1
ATOM 1756 C CA . ILE A 1 234 ? -20.484 18.438 -10.602 1 94.94 234 ILE A CA 1
ATOM 1757 C C . ILE A 1 234 ? -19.766 18.672 -9.273 1 94.94 234 ILE A C 1
ATOM 1759 O O . ILE A 1 234 ? -18.578 18.969 -9.25 1 94.94 234 ILE A O 1
ATOM 1763 N N . TYR A 1 235 ? -20.469 18.453 -8.211 1 96.25 235 TYR A N 1
ATOM 1764 C CA . TYR A 1 235 ? -19.875 18.766 -6.91 1 96.25 235 TYR A CA 1
ATOM 1765 C C . TYR A 1 235 ? -18.875 17.703 -6.492 1 96.25 235 TYR A C 1
ATOM 1767 O O . TYR A 1 235 ? -17.906 17.984 -5.797 1 96.25 235 TYR A O 1
ATOM 1775 N N . LYS A 1 236 ? -19.094 16.469 -6.902 1 95.19 236 LYS A N 1
ATOM 1776 C CA . LYS A 1 236 ? -18.062 15.461 -6.715 1 95.19 236 LYS A CA 1
ATOM 1777 C C . LYS A 1 236 ? -16.75 15.883 -7.395 1 95.19 236 LYS A C 1
ATOM 1779 O O . LYS A 1 236 ? -15.68 15.82 -6.789 1 95.19 236 LYS A O 1
ATOM 1784 N N . ALA A 1 237 ? -16.906 16.312 -8.594 1 94.75 237 ALA A N 1
ATOM 1785 C CA . ALA A 1 237 ? -15.727 16.75 -9.352 1 94.75 237 ALA A CA 1
ATOM 1786 C C . ALA A 1 237 ? -15.031 17.922 -8.664 1 94.75 237 ALA A C 1
ATOM 1788 O O . ALA A 1 237 ? -13.805 17.938 -8.539 1 94.75 237 ALA A O 1
ATOM 1789 N N . ILE A 1 238 ? -15.789 18.844 -8.227 1 97.25 238 ILE A N 1
ATOM 1790 C CA . ILE A 1 238 ? -15.258 20.016 -7.559 1 97.25 238 ILE A CA 1
ATOM 1791 C C . ILE A 1 238 ? -14.508 19.609 -6.293 1 97.25 238 ILE A C 1
ATOM 1793 O O . ILE A 1 238 ? -13.367 20.016 -6.074 1 97.25 238 ILE A O 1
ATOM 1797 N N . PHE A 1 239 ? -15.117 18.766 -5.488 1 97.88 239 PHE A N 1
ATOM 1798 C CA . PHE A 1 239 ? -14.523 18.359 -4.219 1 97.88 239 PHE A CA 1
ATOM 1799 C C . PHE A 1 239 ? -13.312 17.469 -4.449 1 97.88 239 PHE A C 1
ATOM 1801 O O . PHE A 1 239 ? -12.336 17.531 -3.695 1 97.88 239 PHE A O 1
ATOM 1808 N N . ILE A 1 240 ? -13.367 16.641 -5.484 1 96.69 240 ILE A N 1
ATOM 1809 C CA . ILE A 1 240 ? -12.211 15.82 -5.816 1 96.69 240 ILE A CA 1
ATOM 1810 C C . ILE A 1 240 ? -11.031 16.703 -6.195 1 96.69 240 ILE A C 1
ATOM 1812 O O . ILE A 1 240 ? -9.906 16.469 -5.754 1 96.69 240 ILE A O 1
ATOM 1816 N N . VAL A 1 241 ? -11.273 17.734 -6.965 1 97.06 241 VAL A N 1
ATOM 1817 C CA . VAL A 1 241 ? -10.219 18.656 -7.367 1 97.06 241 VAL A CA 1
ATOM 1818 C C . VAL A 1 241 ? -9.641 19.344 -6.133 1 97.06 241 VAL A C 1
ATOM 1820 O O . VAL A 1 241 ? -8.422 19.438 -5.984 1 97.06 241 VAL A O 1
ATOM 1823 N N . ILE A 1 242 ? -10.5 19.797 -5.254 1 98.31 242 ILE A N 1
ATOM 1824 C CA . ILE A 1 242 ? -10.07 20.5 -4.051 1 98.31 242 ILE A CA 1
ATOM 1825 C C . ILE A 1 242 ? -9.242 19.562 -3.174 1 98.31 242 ILE A C 1
ATOM 1827 O O . ILE A 1 242 ? -8.141 19.922 -2.748 1 98.31 242 ILE A O 1
ATOM 1831 N N . ALA A 1 243 ? -9.758 18.391 -2.918 1 98.19 243 ALA A N 1
ATOM 1832 C CA . ALA A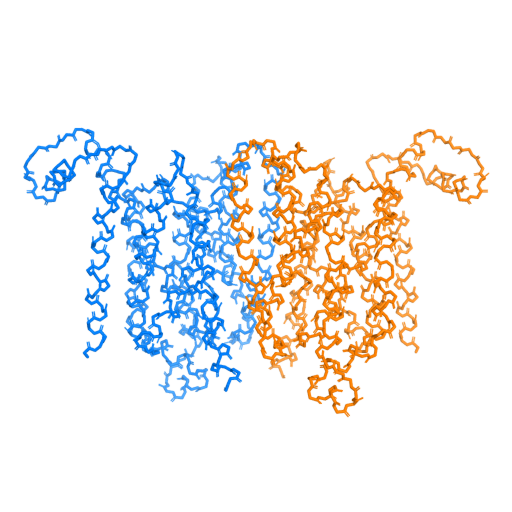 1 243 ? -9.062 17.422 -2.07 1 98.19 243 ALA A CA 1
ATOM 1833 C C . ALA A 1 243 ? -7.715 17.031 -2.678 1 98.19 243 ALA A C 1
ATOM 1835 O O . ALA A 1 243 ? -6.727 16.875 -1.959 1 98.19 243 ALA A O 1
ATOM 1836 N N . THR A 1 244 ? -7.691 16.891 -3.971 1 97.31 244 THR A N 1
ATOM 1837 C CA . THR A 1 244 ? -6.465 16.531 -4.668 1 97.31 244 THR A CA 1
ATOM 1838 C C . THR A 1 244 ? -5.438 17.656 -4.586 1 97.31 244 THR A C 1
ATOM 1840 O O . THR A 1 244 ? -4.25 17.406 -4.375 1 97.31 244 THR A O 1
ATOM 1843 N N . LEU A 1 245 ? -5.887 18.859 -4.77 1 97.69 245 LEU A N 1
ATOM 1844 C CA . LEU A 1 245 ? -4.984 20 -4.672 1 97.69 245 LEU A CA 1
ATOM 1845 C C . LEU A 1 245 ? -4.391 20.109 -3.271 1 97.69 245 LEU A C 1
ATOM 1847 O O . LEU A 1 245 ? -3.182 20.312 -3.119 1 97.69 245 LEU A O 1
ATOM 1851 N N . LEU A 1 246 ? -5.227 19.938 -2.287 1 98.19 246 LEU A N 1
ATOM 1852 C CA . LEU A 1 246 ? -4.766 19.984 -0.904 1 98.19 246 LEU A CA 1
ATOM 1853 C C . LEU A 1 246 ? -3.752 18.875 -0.632 1 98.19 246 LEU A C 1
ATOM 1855 O O . LEU A 1 246 ? -2.699 19.125 -0.04 1 98.19 246 LEU A O 1
ATOM 1859 N N . SER A 1 247 ? -4.023 17.688 -1.105 1 97.5 247 SER A N 1
ATOM 1860 C CA . SER A 1 247 ? -3.148 16.547 -0.852 1 97.5 247 SER A CA 1
ATOM 1861 C C . SER A 1 247 ? -1.86 16.641 -1.662 1 97.5 247 SER A C 1
ATOM 1863 O O . SER A 1 247 ? -0.771 16.391 -1.141 1 97.5 247 SER A O 1
ATOM 1865 N N . ALA A 1 248 ? -1.976 17.031 -2.93 1 97.06 248 ALA A N 1
ATOM 1866 C CA . ALA A 1 248 ? -0.804 17.109 -3.797 1 97.06 248 ALA A CA 1
ATOM 1867 C C . ALA A 1 248 ? 0.138 18.219 -3.334 1 97.06 248 ALA A C 1
ATOM 1869 O O . ALA A 1 248 ? 1.36 18.062 -3.381 1 97.06 248 ALA A O 1
ATOM 1870 N N . LEU A 1 249 ? -0.445 19.344 -2.938 1 96.75 249 LEU A N 1
ATOM 1871 C CA . LEU A 1 249 ? 0.351 20.453 -2.404 1 96.75 249 LEU A CA 1
ATOM 1872 C C . LEU A 1 249 ? 1.112 20.016 -1.156 1 96.75 249 LEU A C 1
ATOM 1874 O O . LEU A 1 249 ? 2.297 20.312 -1.009 1 96.75 249 LEU A O 1
ATOM 1878 N N . SER A 1 250 ? 0.438 19.297 -0.283 1 97.31 250 SER A N 1
ATOM 1879 C CA . SER A 1 250 ? 1.047 18.797 0.944 1 97.31 250 SER A CA 1
ATOM 1880 C C . SER A 1 250 ? 2.174 17.812 0.642 1 97.31 250 SER A C 1
ATOM 1882 O O . SER A 1 250 ? 3.285 17.969 1.155 1 97.31 250 SER A O 1
ATOM 1884 N N . VAL A 1 251 ? 1.879 16.891 -0.254 1 96.94 251 VAL A N 1
ATOM 1885 C CA . VAL A 1 251 ? 2.836 15.844 -0.574 1 96.94 251 VAL A CA 1
ATOM 1886 C C . VAL A 1 251 ? 4.055 16.438 -1.272 1 96.94 251 VAL A C 1
ATOM 1888 O O . VAL A 1 251 ? 5.188 16.016 -1.04 1 96.94 251 VAL A O 1
ATOM 1891 N N . ALA A 1 252 ? 3.857 17.391 -2.068 1 95.25 252 ALA A N 1
ATOM 1892 C CA . ALA A 1 252 ? 4.949 18.047 -2.781 1 95.25 252 ALA A CA 1
ATOM 1893 C C . ALA A 1 252 ? 5.898 18.734 -1.808 1 95.25 252 ALA A C 1
ATOM 1895 O O . ALA A 1 252 ? 7.105 18.812 -2.057 1 95.25 252 ALA A O 1
ATOM 1896 N N . SER A 1 253 ? 5.359 19.156 -0.703 1 95.56 253 SER A N 1
ATOM 1897 C CA . SER A 1 253 ? 6.152 19.953 0.227 1 95.56 253 SER A CA 1
ATOM 1898 C C . SER A 1 253 ? 6.836 19.078 1.265 1 95.56 253 SER A C 1
ATOM 1900 O O . SER A 1 253 ? 7.949 19.375 1.708 1 95.56 253 SER A O 1
ATOM 1902 N N . VAL A 1 254 ? 6.141 18 1.664 1 97.38 254 VAL A N 1
ATOM 1903 C CA . VAL A 1 254 ? 6.664 17.328 2.854 1 97.38 254 VAL A CA 1
ATOM 1904 C C . VAL A 1 254 ? 6.797 15.828 2.594 1 97.38 254 VAL A C 1
ATOM 1906 O O . VAL A 1 254 ? 7.195 15.07 3.48 1 97.38 254 VAL A O 1
ATOM 1909 N N . GLY A 1 255 ? 6.449 15.359 1.406 1 97.06 255 GLY A N 1
ATOM 1910 C CA . GLY A 1 255 ? 6.41 13.93 1.137 1 97.06 255 GLY A CA 1
ATOM 1911 C C . GLY A 1 255 ? 5.102 13.281 1.546 1 97.06 255 GLY A C 1
ATOM 1912 O O . GLY A 1 255 ? 4.09 13.969 1.72 1 97.06 255 GLY A O 1
ATOM 1913 N N . ILE A 1 256 ? 5.109 12 1.675 1 97.5 256 ILE A N 1
ATOM 1914 C CA . ILE A 1 256 ? 3.865 11.266 1.889 1 97.5 256 ILE A CA 1
ATOM 1915 C C . ILE A 1 256 ? 3.637 11.062 3.385 1 97.5 256 ILE A C 1
ATOM 1917 O O . ILE A 1 256 ? 4.414 10.375 4.051 1 97.5 256 ILE A O 1
ATOM 1921 N N . ILE A 1 257 ? 2.631 11.656 3.895 1 97.44 257 ILE A N 1
ATOM 1922 C CA . ILE A 1 257 ? 2.203 11.461 5.277 1 97.44 257 ILE A CA 1
ATOM 1923 C C . ILE A 1 257 ? 0.783 10.906 5.305 1 97.44 257 ILE A C 1
ATOM 1925 O O . ILE A 1 257 ? -0.183 11.633 5.074 1 97.44 257 ILE A O 1
ATOM 1929 N N . ALA A 1 258 ? 0.745 9.688 5.676 1 93.5 258 ALA A N 1
ATOM 1930 C CA . ALA A 1 258 ? -0.532 8.977 5.68 1 93.5 258 ALA A CA 1
ATOM 1931 C C . ALA A 1 258 ? -1.207 9.062 7.047 1 93.5 258 ALA A C 1
ATOM 1933 O O . ALA A 1 258 ? -0.667 9.672 7.973 1 93.5 258 ALA A O 1
ATOM 1934 N N . TRP A 1 259 ? -2.469 8.617 7.164 1 93.75 259 TRP A N 1
ATOM 1935 C CA . TRP A 1 259 ? -3.207 8.344 8.391 1 93.75 259 TRP A CA 1
ATOM 1936 C C . TRP A 1 259 ? -3.928 9.594 8.883 1 93.75 259 TRP A C 1
ATOM 1938 O O . TRP A 1 259 ? -5.023 9.508 9.445 1 93.75 259 TRP A O 1
ATOM 1948 N N . ILE A 1 260 ? -3.322 10.766 8.578 1 97.06 260 ILE A N 1
ATOM 1949 C CA . ILE A 1 260 ? -3.934 11.984 9.086 1 97.06 260 ILE A CA 1
ATOM 1950 C C . ILE A 1 260 ? -5.324 12.156 8.484 1 97.06 260 ILE A C 1
ATOM 1952 O O . ILE A 1 260 ? -6.297 12.391 9.203 1 97.06 260 ILE A O 1
ATOM 1956 N N . GLY A 1 261 ? -5.41 12.031 7.203 1 96.44 261 GLY A N 1
ATOM 1957 C CA . GLY A 1 261 ? -6.68 12.188 6.508 1 96.44 261 GLY A CA 1
ATOM 1958 C C . GLY A 1 261 ? -7.684 11.102 6.848 1 96.44 261 GLY A C 1
ATOM 1959 O O . GLY A 1 261 ? -8.891 11.297 6.699 1 96.44 261 GLY A O 1
ATOM 1960 N N . LEU A 1 262 ? -7.195 10.023 7.262 1 93.38 262 LEU A N 1
ATOM 1961 C CA . LEU A 1 262 ? -8.062 8.922 7.66 1 93.38 262 LEU A CA 1
ATOM 1962 C C . LEU A 1 262 ? -8.57 9.109 9.086 1 93.38 262 LEU A C 1
ATOM 1964 O O . LEU A 1 262 ? -9.766 8.984 9.344 1 93.38 262 LEU A O 1
ATOM 1968 N N . MET A 1 263 ? -7.746 9.484 9.977 1 94.88 263 MET A N 1
ATOM 1969 C CA . MET A 1 263 ? -8 9.414 11.406 1 94.88 263 MET A CA 1
ATOM 1970 C C . MET A 1 263 ? -8.719 10.68 11.891 1 94.88 263 MET A C 1
ATOM 1972 O O . MET A 1 263 ? -9.68 10.594 12.656 1 94.88 263 MET A O 1
ATOM 1976 N N . MET A 1 264 ? -8.305 11.773 11.406 1 96.69 264 MET A N 1
ATOM 1977 C CA . MET A 1 264 ? -8.75 13.023 12.016 1 96.69 264 MET A CA 1
ATOM 1978 C C . MET A 1 264 ? -10.219 13.289 11.703 1 96.69 264 MET A C 1
ATOM 1980 O O . MET A 1 264 ? -10.984 13.695 12.578 1 96.69 264 MET A O 1
ATOM 1984 N N . PRO A 1 265 ? -10.633 13.094 10.445 1 96.25 265 PRO A N 1
ATOM 1985 C CA . PRO A 1 265 ? -12.062 13.273 10.203 1 96.25 265 PRO A CA 1
ATOM 1986 C C . PRO A 1 265 ? -12.93 12.297 11 1 96.25 265 PRO A C 1
ATOM 1988 O O . PRO A 1 265 ? -14 12.664 11.477 1 96.25 265 PRO A O 1
ATOM 1991 N N . HIS A 1 266 ? -12.445 11.133 11.109 1 92.44 266 HIS A N 1
ATOM 1992 C CA . HIS A 1 266 ? -13.18 10.148 11.898 1 92.44 266 HIS A CA 1
ATOM 1993 C C . HIS A 1 266 ? -13.273 10.578 13.359 1 92.44 266 HIS A C 1
ATOM 1995 O O . HIS A 1 266 ? -14.352 10.508 13.961 1 92.44 266 HIS A O 1
ATOM 2001 N N . ALA A 1 267 ? -12.227 10.969 13.914 1 93 267 ALA A N 1
ATOM 2002 C CA . ALA A 1 267 ? -12.203 11.461 15.289 1 93 267 ALA A CA 1
ATOM 2003 C C . ALA A 1 267 ? -13.109 12.68 15.453 1 93 267 ALA A C 1
ATOM 2005 O O . ALA A 1 267 ? -13.812 12.812 16.453 1 93 267 ALA A O 1
ATOM 2006 N N . ALA A 1 268 ? -13.062 13.531 14.484 1 95.81 268 ALA A N 1
ATOM 2007 C CA . ALA A 1 268 ? -13.898 14.734 14.523 1 95.81 268 ALA A CA 1
ATOM 2008 C C . ALA A 1 268 ? -15.375 14.375 14.555 1 95.81 268 ALA A C 1
ATOM 2010 O O . ALA A 1 268 ? -16.141 14.953 15.328 1 95.81 268 ALA A O 1
ATOM 2011 N N . ARG A 1 269 ? -15.742 13.422 13.766 1 93.81 269 ARG A N 1
ATOM 2012 C CA . ARG A 1 269 ? -17.141 12.992 13.727 1 93.81 269 ARG A CA 1
ATOM 2013 C C . ARG A 1 269 ? -17.578 12.43 15.07 1 93.81 269 ARG A C 1
ATOM 2015 O O . ARG A 1 269 ? -18.734 12.594 15.477 1 93.81 269 ARG A O 1
ATOM 2022 N N . MET A 1 270 ? -16.703 11.766 15.695 1 89.38 270 MET A N 1
ATOM 2023 C CA . MET A 1 270 ? -17 11.203 17 1 89.38 270 MET A CA 1
ATOM 2024 C C . MET A 1 270 ? -17.203 12.312 18.031 1 89.38 270 MET A C 1
ATOM 2026 O O . MET A 1 270 ? -17.969 12.156 18.984 1 89.38 270 MET A O 1
ATOM 2030 N N . LEU A 1 271 ? -16.594 13.383 17.812 1 92.56 271 LEU A N 1
ATOM 2031 C CA . LEU A 1 271 ? -16.609 14.461 18.797 1 92.56 271 LEU A CA 1
ATOM 2032 C C . LEU A 1 271 ? -17.766 15.422 18.531 1 92.56 271 LEU A C 1
ATOM 2034 O O . LEU A 1 271 ? -18.375 15.945 19.469 1 92.56 271 LEU A O 1
ATOM 2038 N N . VAL A 1 272 ? -18.047 15.672 17.234 1 95.88 272 VAL A N 1
ATOM 2039 C CA . VAL A 1 272 ? -18.922 16.812 16.984 1 95.88 272 VAL A CA 1
ATOM 2040 C C . VAL A 1 272 ? -20.062 16.391 16.062 1 95.88 272 VAL A C 1
ATOM 2042 O O . VAL A 1 272 ? -20.922 17.203 15.695 1 95.88 272 VAL A O 1
ATOM 2045 N N . GLY A 1 273 ? -20.109 15.156 15.625 1 93.56 273 GLY A N 1
ATOM 2046 C CA . GLY A 1 273 ? -21.203 14.688 14.781 1 93.56 273 GLY A CA 1
ATOM 2047 C C . GLY A 1 273 ? -20.844 14.664 13.305 1 93.56 273 GLY A C 1
ATOM 2048 O O . GLY A 1 273 ? -19.672 14.773 12.938 1 93.56 273 GLY A O 1
ATOM 2049 N N . ALA A 1 274 ? -21.812 14.641 12.43 1 94.94 274 ALA A N 1
ATOM 2050 C CA . ALA A 1 274 ? -21.578 14.281 11.031 1 94.94 274 ALA A CA 1
ATOM 2051 C C . ALA A 1 274 ? -21.688 15.5 10.125 1 94.94 274 ALA A C 1
ATOM 2053 O O . ALA A 1 274 ? -21.469 15.406 8.914 1 94.94 274 ALA A O 1
ATOM 2054 N N . ASP A 1 275 ? -21.938 16.672 10.664 1 97.44 275 ASP A N 1
ATOM 2055 C CA . ASP A 1 275 ? -22.094 17.875 9.852 1 97.44 275 ASP A CA 1
ATOM 2056 C C . ASP A 1 275 ? -20.734 18.359 9.336 1 97.44 275 ASP A C 1
ATOM 2058 O O . ASP A 1 275 ? -19.906 18.844 10.109 1 97.44 275 ASP A O 1
ATOM 2062 N N . ASN A 1 276 ? -20.578 18.328 8 1 98 276 ASN A N 1
ATOM 2063 C CA . ASN A 1 276 ? -19.281 18.656 7.395 1 98 276 ASN A CA 1
ATOM 2064 C C . ASN A 1 276 ? -18.922 20.125 7.594 1 98 276 ASN A C 1
ATOM 2066 O O . ASN A 1 276 ? -17.766 20.5 7.5 1 98 276 ASN A O 1
ATOM 2070 N N . ARG A 1 277 ? -19.969 20.984 7.898 1 97.5 277 ARG A N 1
ATOM 2071 C CA . ARG A 1 277 ? -19.703 22.391 8.211 1 97.5 277 ARG A CA 1
ATOM 2072 C C . ARG A 1 277 ? -18.859 22.516 9.477 1 97.5 277 ARG A C 1
ATOM 2074 O O . ARG A 1 277 ? -18.125 23.484 9.641 1 97.5 277 ARG A O 1
ATOM 2081 N N . VAL A 1 278 ? -18.922 21.547 10.305 1 97.75 278 VAL A N 1
ATOM 2082 C CA . VAL A 1 278 ? -18.203 21.531 11.578 1 97.75 278 VAL A CA 1
ATOM 2083 C C . VAL A 1 278 ? -17.016 20.578 11.484 1 97.75 278 VAL A C 1
ATOM 2085 O O . VAL A 1 278 ? -15.945 20.859 12.031 1 97.75 278 VAL A O 1
ATOM 2088 N N . ILE A 1 279 ? -17.125 19.516 10.812 1 97.94 279 ILE A N 1
ATOM 2089 C CA . ILE A 1 279 ? -16.094 18.484 10.711 1 97.94 279 ILE A CA 1
ATOM 2090 C C . ILE A 1 279 ? -14.852 19.062 10.039 1 97.94 279 ILE A C 1
ATOM 2092 O O . ILE A 1 279 ? -13.727 18.812 10.484 1 97.94 279 ILE A O 1
ATOM 2096 N N . LEU A 1 280 ? -15.047 19.875 8.992 1 98.19 280 LEU A N 1
ATOM 2097 C CA . LEU A 1 280 ? -13.914 20.375 8.219 1 98.19 280 LEU A CA 1
ATOM 2098 C C . LEU A 1 280 ? -12.977 21.188 9.102 1 98.19 280 LEU A C 1
ATOM 2100 O O . LEU A 1 280 ? -11.789 20.875 9.227 1 98.19 280 LEU A O 1
ATOM 2104 N N . PRO A 1 281 ? -13.477 22.172 9.828 1 97.44 281 PRO A N 1
ATOM 2105 C CA . PRO A 1 281 ? -12.562 22.938 10.68 1 97.44 281 PRO A CA 1
ATOM 2106 C C . PRO A 1 281 ? -12.047 22.141 11.867 1 97.44 281 PRO A C 1
ATOM 2108 O O . PRO A 1 281 ? -10.883 22.266 12.25 1 97.44 281 PRO A O 1
ATOM 2111 N N . VAL A 1 282 ? -12.844 21.266 12.461 1 98.31 282 VAL A N 1
ATOM 2112 C CA . VAL A 1 282 ? -12.445 20.484 13.633 1 98.31 282 VAL A CA 1
ATOM 2113 C C . VAL A 1 282 ? -11.391 19.453 13.234 1 98.31 282 VAL A C 1
ATOM 2115 O O . VAL A 1 282 ? -10.352 19.344 13.891 1 98.31 282 VAL A O 1
ATOM 2118 N N . ALA A 1 283 ? -11.633 18.766 12.164 1 98.31 283 ALA A N 1
ATOM 2119 C CA . ALA A 1 283 ? -10.648 17.797 11.656 1 98.31 283 ALA A CA 1
ATOM 2120 C C . ALA A 1 283 ? -9.352 18.516 11.258 1 98.31 283 ALA A C 1
ATOM 2122 O O . ALA A 1 283 ? -8.258 17.984 11.484 1 98.31 283 ALA A O 1
ATOM 2123 N N . GLY A 1 284 ? -9.531 19.641 10.602 1 98.44 284 GLY A N 1
ATOM 2124 C CA . GLY A 1 284 ? -8.359 20.422 10.242 1 98.44 284 GLY A CA 1
ATOM 2125 C C . GLY A 1 284 ? -7.484 20.781 11.43 1 98.44 284 GLY A C 1
ATOM 2126 O O . GLY A 1 284 ? -6.266 20.594 11.391 1 98.44 284 GLY A O 1
ATOM 2127 N N . LEU A 1 285 ? -8.094 21.234 12.492 1 98.56 285 LEU A N 1
ATOM 2128 C CA . LEU A 1 285 ? -7.363 21.609 13.703 1 98.56 285 LEU A CA 1
ATOM 2129 C C . LEU A 1 285 ? -6.707 20.375 14.336 1 98.56 285 LEU A C 1
ATOM 2131 O O . LEU A 1 285 ? -5.559 20.438 14.781 1 98.56 285 LEU A O 1
ATOM 2135 N N . MET A 1 286 ? -7.379 19.344 14.32 1 98.25 286 MET A N 1
ATOM 2136 C CA . MET A 1 286 ? -6.836 18.109 14.875 1 98.25 286 MET A CA 1
ATOM 2137 C C . MET A 1 286 ? -5.652 17.609 14.055 1 98.25 286 MET A C 1
ATOM 2139 O O . MET A 1 286 ? -4.664 17.125 14.609 1 98.25 286 MET A O 1
ATOM 2143 N N . GLY A 1 287 ? -5.828 17.703 12.75 1 98.5 287 GLY A N 1
ATOM 2144 C CA . GLY A 1 287 ? -4.719 17.344 11.875 1 98.5 287 GLY A CA 1
ATOM 2145 C C . GLY A 1 287 ? -3.479 18.172 12.109 1 98.5 287 GLY A C 1
ATOM 2146 O O . GLY A 1 287 ? -2.363 17.656 12.148 1 98.5 287 GLY A O 1
ATOM 2147 N N . ALA A 1 288 ? -3.707 19.438 12.266 1 98.75 288 ALA A N 1
ATOM 2148 C CA . ALA A 1 288 ? -2.609 20.359 12.547 1 98.75 288 ALA A CA 1
ATOM 2149 C C . ALA A 1 288 ? -1.896 19.984 13.844 1 98.75 288 ALA A C 1
ATOM 2151 O O . ALA A 1 288 ? -0.667 19.906 13.883 1 98.75 288 ALA A O 1
ATOM 2152 N N . ILE A 1 289 ? -2.625 19.734 14.867 1 98.62 289 ILE A N 1
ATOM 2153 C CA . ILE A 1 289 ? -2.072 19.406 16.188 1 98.62 289 ILE A CA 1
ATOM 2154 C C . ILE A 1 289 ? -1.31 18.078 16.109 1 98.62 289 ILE A C 1
ATOM 2156 O O . ILE A 1 289 ? -0.183 17.984 16.594 1 98.62 289 ILE A O 1
ATOM 2160 N N . TYR A 1 290 ? -1.9 17.125 15.477 1 98.12 290 TYR A N 1
ATOM 2161 C CA . TYR A 1 290 ? -1.317 15.797 15.398 1 98.12 290 TYR A CA 1
ATOM 2162 C C . TYR A 1 290 ? 0.01 15.82 14.648 1 98.12 290 TYR A C 1
ATOM 2164 O O . TYR A 1 290 ? 1.009 15.281 15.125 1 98.12 290 TYR A O 1
ATOM 2172 N N . LEU A 1 291 ? -0.001 16.438 13.469 1 98.56 291 LEU A N 1
ATOM 2173 C CA . LEU A 1 291 ? 1.226 16.484 12.68 1 98.56 291 LEU A CA 1
ATOM 2174 C C . LEU A 1 291 ? 2.311 17.281 13.398 1 98.56 291 LEU A C 1
ATOM 2176 O O . LEU A 1 291 ? 3.484 16.906 13.367 1 98.56 291 LEU A O 1
ATOM 2180 N N . LEU A 1 292 ? 1.892 18.359 14 1 98.38 292 LEU A N 1
ATOM 2181 C CA . LEU A 1 292 ? 2.844 19.203 14.727 1 98.38 292 LEU A CA 1
ATOM 2182 C C . LEU A 1 292 ? 3.498 18.406 15.859 1 98.38 292 LEU A C 1
ATOM 2184 O O . LEU A 1 292 ? 4.715 18.469 16.047 1 98.38 292 LEU A O 1
ATOM 2188 N N . LEU A 1 293 ? 2.746 17.688 16.594 1 97.38 293 LEU A N 1
ATOM 2189 C CA . LEU A 1 293 ? 3.277 16.891 17.688 1 97.38 293 LEU A CA 1
ATOM 2190 C C . LEU A 1 293 ? 4.184 15.781 17.172 1 97.38 293 LEU A C 1
ATOM 2192 O O . LEU A 1 293 ? 5.258 15.539 17.719 1 97.38 293 LEU A O 1
ATOM 2196 N N . CYS A 1 294 ? 3.756 15.133 16.125 1 97.38 294 CYS A N 1
ATOM 2197 C CA . CYS A 1 294 ? 4.555 14.062 15.539 1 97.38 294 CYS A CA 1
ATOM 2198 C C . CYS A 1 294 ? 5.879 14.602 15.008 1 97.38 294 CYS A C 1
ATOM 2200 O O . CYS A 1 294 ? 6.922 13.961 15.156 1 97.38 294 CYS A O 1
ATOM 2202 N N . ASP A 1 295 ? 5.797 15.75 14.367 1 97.38 295 ASP A N 1
ATOM 2203 C CA . ASP A 1 295 ? 7.016 16.359 13.852 1 97.38 295 ASP A CA 1
ATOM 2204 C C . ASP A 1 295 ? 7.977 16.719 14.984 1 97.38 295 ASP A C 1
ATOM 2206 O O . ASP A 1 295 ? 9.188 16.562 14.852 1 97.38 295 ASP A O 1
ATOM 2210 N N . THR A 1 296 ? 7.422 17.234 16.031 1 95.75 296 THR A N 1
ATOM 2211 C CA . THR A 1 296 ? 8.25 17.578 17.188 1 95.75 296 THR A CA 1
ATOM 2212 C C . THR A 1 296 ? 8.914 16.344 17.766 1 95.75 296 THR A C 1
ATOM 2214 O O . THR A 1 296 ? 10.102 16.359 18.109 1 95.75 296 THR A O 1
ATOM 2217 N N . LEU A 1 297 ? 8.211 15.305 17.797 1 94.81 297 LEU A N 1
ATOM 2218 C CA . LEU A 1 297 ? 8.773 14.047 18.266 1 94.81 297 LEU A CA 1
ATOM 2219 C C . LEU A 1 297 ? 9.852 13.539 17.312 1 94.81 297 LEU A C 1
ATOM 2221 O O . LEU A 1 297 ? 10.883 13.023 17.75 1 94.81 297 LEU A O 1
ATOM 2225 N N . SER A 1 298 ? 9.578 13.656 16.031 1 94 298 SER A N 1
ATOM 2226 C CA . SER A 1 298 ? 10.484 13.172 15.008 1 94 298 SER A CA 1
ATOM 2227 C C . SER A 1 298 ? 11.859 13.828 15.133 1 94 298 SER A C 1
ATOM 2229 O O . SER A 1 298 ? 12.875 13.211 14.812 1 94 298 SER A O 1
ATOM 2231 N N . ARG A 1 299 ? 11.961 15.023 15.602 1 91.25 299 ARG A N 1
ATOM 2232 C CA . ARG A 1 299 ? 13.219 15.758 15.617 1 91.25 299 ARG A CA 1
ATOM 2233 C C . ARG A 1 299 ? 13.852 15.727 17 1 91.25 299 ARG A C 1
ATOM 2235 O O . ARG A 1 299 ? 15 16.141 17.172 1 91.25 299 ARG A O 1
ATOM 2242 N N . THR A 1 300 ? 13.141 15.188 18 1 90.06 300 THR A N 1
ATOM 2243 C CA . THR A 1 300 ? 13.68 15.281 19.344 1 90.06 300 THR A CA 1
ATOM 2244 C C . THR A 1 300 ? 13.969 13.891 19.906 1 90.06 300 THR A C 1
ATOM 2246 O O . THR A 1 300 ? 14.695 13.758 20.891 1 90.06 300 THR A O 1
ATOM 2249 N N . LEU A 1 301 ? 13.5 12.852 19.344 1 87.81 301 LEU A N 1
ATOM 2250 C CA . LEU A 1 301 ? 13.602 11.508 19.891 1 87.81 301 LEU A CA 1
ATOM 2251 C C . LEU A 1 301 ? 15 10.938 19.688 1 87.81 301 LEU A C 1
ATOM 2253 O O . LEU A 1 301 ? 15.422 10.039 20.422 1 87.81 301 LEU A O 1
ATOM 2257 N N . SER A 1 302 ? 15.68 11.336 18.734 1 82.62 302 SER A N 1
ATOM 2258 C CA . SER A 1 302 ? 17 10.812 18.438 1 82.62 302 SER A CA 1
ATOM 2259 C C . SER A 1 302 ? 17.953 11.93 18 1 82.62 302 SER A C 1
ATOM 2261 O O . SER A 1 302 ? 17.531 13.078 17.844 1 82.62 302 SER A O 1
ATOM 2263 N N . SER A 1 303 ? 19.234 11.586 17.875 1 82.06 303 SER A N 1
ATOM 2264 C CA . SER A 1 303 ? 20.219 12.555 17.422 1 82.06 303 SER A CA 1
ATOM 2265 C C . SER A 1 303 ? 19.953 12.969 15.977 1 82.06 303 SER A C 1
ATOM 2267 O O . SER A 1 303 ? 20.172 14.125 15.602 1 82.06 303 SER A O 1
ATOM 2269 N N . GLY A 1 304 ? 19.406 11.953 15.266 1 84.69 304 GLY A N 1
ATOM 2270 C CA . GLY A 1 304 ? 18.969 12.266 13.914 1 84.69 304 GLY A CA 1
ATOM 2271 C C . GLY A 1 304 ? 17.469 12.477 13.805 1 84.69 304 GLY A C 1
ATOM 2272 O O . GLY A 1 304 ? 16.734 12.273 14.773 1 84.69 304 GLY A O 1
ATOM 2273 N N . GLU A 1 305 ? 17.078 13.023 12.734 1 90.56 305 GLU A N 1
ATOM 2274 C CA . GLU A 1 305 ? 15.656 13.273 12.523 1 90.56 305 GLU A CA 1
ATOM 2275 C C . GLU A 1 305 ? 14.984 12.086 11.844 1 90.56 305 GLU A C 1
ATOM 2277 O O . GLU A 1 305 ? 15.281 11.766 10.688 1 90.56 305 GLU A O 1
ATOM 2282 N N . ILE A 1 306 ? 14.109 11.43 12.555 1 94.31 306 ILE A N 1
ATOM 2283 C CA . ILE A 1 306 ? 13.32 10.32 12.023 1 94.31 306 ILE A CA 1
ATOM 2284 C C . ILE A 1 306 ? 12.258 10.859 11.07 1 94.31 306 ILE A C 1
ATOM 2286 O O . ILE A 1 306 ? 11.57 11.836 11.383 1 94.31 306 ILE A O 1
ATOM 2290 N N . PRO A 1 307 ? 12.141 10.219 9.914 1 96.69 307 PRO A N 1
ATOM 2291 C CA . PRO A 1 307 ? 11.062 10.672 9.039 1 96.69 307 PRO A CA 1
ATOM 2292 C C . PRO A 1 307 ? 9.703 10.695 9.734 1 96.69 307 PRO A C 1
ATOM 2294 O O . PRO A 1 307 ? 9.32 9.719 10.383 1 96.69 307 PRO A O 1
ATOM 2297 N N . VAL A 1 308 ? 9.039 11.766 9.594 1 97.19 308 VAL A N 1
ATOM 2298 C CA . VAL A 1 308 ? 7.824 12.031 10.359 1 97.19 308 VAL A CA 1
ATOM 2299 C C . VAL A 1 308 ? 6.75 11.008 10.008 1 97.19 308 VAL A C 1
ATOM 2301 O O . VAL A 1 308 ? 5.926 10.641 10.852 1 97.19 308 VAL A O 1
ATOM 2304 N N . GLY A 1 309 ? 6.754 10.516 8.773 1 96.62 309 GLY A N 1
ATOM 2305 C CA . GLY A 1 309 ? 5.773 9.523 8.352 1 96.62 309 GLY A CA 1
ATOM 2306 C C . GLY A 1 309 ? 5.801 8.266 9.195 1 96.62 309 GLY A C 1
ATOM 2307 O O . GLY A 1 309 ? 4.766 7.633 9.414 1 96.62 309 GLY A O 1
ATOM 2308 N N . ILE A 1 310 ? 6.973 7.902 9.656 1 96.44 310 ILE A N 1
ATOM 2309 C CA . ILE A 1 310 ? 7.133 6.73 10.516 1 96.44 310 ILE A CA 1
ATOM 2310 C C . ILE A 1 310 ? 6.406 6.957 11.836 1 96.44 310 ILE A C 1
ATOM 2312 O O . ILE A 1 310 ? 5.645 6.102 12.289 1 96.44 310 ILE A O 1
ATOM 2316 N N . ILE A 1 311 ? 6.562 8.133 12.375 1 96.19 311 ILE A N 1
ATOM 2317 C CA . ILE A 1 311 ? 5.996 8.453 13.68 1 96.19 311 ILE A CA 1
ATOM 2318 C C . ILE A 1 311 ? 4.477 8.57 13.57 1 96.19 311 ILE A C 1
ATOM 2320 O O . ILE A 1 311 ? 3.744 8.023 14.398 1 96.19 311 ILE A O 1
ATOM 2324 N N . VAL A 1 312 ? 4.047 9.234 12.539 1 96.94 312 VAL A N 1
ATOM 2325 C CA . VAL A 1 312 ? 2.615 9.406 12.32 1 96.94 312 VAL A CA 1
ATOM 2326 C C . VAL A 1 312 ? 1.938 8.047 12.195 1 96.94 312 VAL A C 1
ATOM 2328 O O . VAL A 1 312 ? 0.879 7.816 12.781 1 96.94 312 VAL A O 1
ATOM 2331 N N . SER A 1 313 ? 2.562 7.18 11.453 1 94.81 313 SER A N 1
ATOM 2332 C CA . SER A 1 313 ? 1.988 5.855 11.219 1 94.81 313 SER A CA 1
ATOM 2333 C C . SER A 1 313 ? 2.029 5.004 12.484 1 94.81 313 SER A C 1
ATOM 2335 O O . SER A 1 313 ? 1.067 4.301 12.797 1 94.81 313 SER A O 1
ATOM 2337 N N . LEU A 1 314 ? 3.076 5.027 13.203 1 93.94 314 LEU A N 1
ATOM 2338 C CA . LEU A 1 314 ? 3.238 4.227 14.414 1 93.94 314 LEU A CA 1
ATOM 2339 C C . LEU A 1 314 ? 2.246 4.66 15.492 1 93.94 314 LEU A C 1
ATOM 2341 O O . LEU A 1 314 ? 1.659 3.818 16.172 1 93.94 314 LEU A O 1
ATOM 2345 N N . LEU A 1 315 ? 2.025 5.918 15.562 1 92.12 315 LEU A N 1
ATOM 2346 C CA . LEU A 1 315 ? 1.104 6.43 16.578 1 92.12 315 LEU A CA 1
ATOM 2347 C C . LEU A 1 315 ? -0.338 6.348 16.094 1 92.12 315 LEU A C 1
ATOM 2349 O O . LEU A 1 315 ? -1.27 6.324 16.891 1 92.12 315 LEU A O 1
ATOM 2353 N N . GLY A 1 316 ? -0.478 6.332 14.805 1 88.56 316 GLY A N 1
ATOM 2354 C CA . GLY A 1 316 ? -1.814 6.234 14.242 1 88.56 316 GLY A CA 1
ATOM 2355 C C . GLY A 1 316 ? -2.43 4.859 14.398 1 88.56 316 GLY A C 1
ATOM 2356 O O . GLY A 1 316 ? -3.646 4.73 14.547 1 88.56 316 GLY A O 1
ATOM 2357 N N . ALA A 1 317 ? -1.633 3.834 14.445 1 85.5 317 ALA A N 1
ATOM 2358 C CA . ALA A 1 317 ? -2.096 2.449 14.516 1 85.5 317 ALA A CA 1
ATOM 2359 C C . ALA A 1 317 ? -2.896 2.203 15.789 1 85.5 317 ALA A C 1
ATOM 2361 O O . ALA A 1 317 ? -3.969 1.595 15.75 1 85.5 317 ALA A O 1
ATOM 2362 N N . PRO A 1 318 ? -2.514 2.691 16.828 1 80.44 318 PRO A N 1
ATOM 2363 C CA . PRO A 1 318 ? -3.314 2.523 18.047 1 80.44 318 PRO A CA 1
ATOM 2364 C C . PRO A 1 318 ? -4.699 3.154 17.938 1 80.44 318 PRO A C 1
ATOM 2366 O O . PRO A 1 318 ? -5.66 2.654 18.531 1 80.44 318 PRO A O 1
ATOM 2369 N N . PHE A 1 319 ? -4.738 4.219 17.25 1 81.44 319 PHE A N 1
ATOM 2370 C CA . PHE A 1 319 ? -6.035 4.848 17.016 1 81.44 319 PHE A CA 1
ATOM 2371 C C . PHE A 1 319 ? -6.973 3.902 16.281 1 81.44 319 PHE A C 1
ATOM 2373 O O . PHE A 1 319 ? -8.133 3.74 16.656 1 81.44 319 PHE A O 1
ATOM 2380 N N . LEU A 1 320 ? -6.492 3.301 15.195 1 80.12 320 LEU A N 1
ATOM 2381 C CA . LEU A 1 320 ? -7.32 2.357 14.453 1 80.12 320 LEU A CA 1
ATOM 2382 C C . LEU A 1 320 ? -7.707 1.166 15.328 1 80.12 320 LEU A C 1
ATOM 2384 O O . LEU A 1 320 ? -8.812 0.634 15.203 1 80.12 320 LEU A O 1
ATOM 2388 N N . LEU A 1 321 ? -6.77 0.799 16.109 1 80.62 321 LEU A N 1
ATOM 2389 C CA . LEU A 1 321 ? -7.055 -0.289 17.047 1 80.62 321 LEU A CA 1
ATOM 2390 C C . LEU A 1 321 ? -8.195 0.085 17.984 1 80.62 321 LEU A C 1
ATOM 2392 O O . LEU A 1 321 ? -9.07 -0.743 18.266 1 80.62 321 LEU A O 1
ATOM 2396 N N . TRP A 1 322 ? -8.133 1.25 18.422 1 78.94 322 TRP A N 1
ATOM 2397 C CA . TRP A 1 322 ? -9.188 1.752 19.297 1 78.94 322 TRP A CA 1
ATOM 2398 C C . TRP A 1 322 ? -10.531 1.76 18.578 1 78.94 322 TRP A C 1
ATOM 2400 O O . TRP A 1 322 ? -11.547 1.351 19.141 1 78.94 322 TRP A O 1
ATOM 2410 N N . ILE A 1 323 ? -10.555 2.17 17.391 1 73.56 323 ILE A N 1
ATOM 2411 C CA . ILE A 1 323 ? -11.773 2.195 16.578 1 73.56 323 ILE A CA 1
ATOM 2412 C C . ILE A 1 323 ? -12.305 0.775 16.406 1 73.56 323 ILE A C 1
ATOM 2414 O O . ILE A 1 323 ? -13.516 0.542 16.516 1 73.56 323 ILE A O 1
ATOM 2418 N N . LEU A 1 324 ? -11.383 -0.066 16.094 1 73.44 324 LEU A N 1
ATOM 2419 C CA . LEU A 1 324 ? -11.742 -1.467 15.906 1 73.44 324 LEU A CA 1
ATOM 2420 C C . LEU A 1 324 ? -12.391 -2.043 17.156 1 73.44 324 LEU A C 1
ATOM 2422 O O . LEU A 1 324 ? -13.375 -2.779 17.078 1 73.44 324 LEU A O 1
ATOM 2426 N N . LYS A 1 325 ? -11.977 -1.707 18.234 1 75.75 325 LYS A N 1
ATOM 2427 C CA . LYS A 1 325 ? -12.461 -2.266 19.484 1 75.75 325 LYS A CA 1
ATOM 2428 C C . LYS A 1 325 ? -13.781 -1.618 19.906 1 75.75 325 LYS A C 1
ATOM 2430 O O . LYS A 1 325 ? -14.648 -2.279 20.469 1 75.75 325 LYS A O 1
ATOM 2435 N N . VAL A 1 326 ? -13.906 -0.365 19.594 1 68.69 326 VAL A N 1
ATOM 2436 C CA . VAL A 1 326 ? -15.117 0.343 19.984 1 68.69 326 VAL A CA 1
ATOM 2437 C C . VAL A 1 326 ? -16.25 -0.005 19.016 1 68.69 326 VAL A C 1
ATOM 2439 O O . VAL A 1 326 ? -17.391 -0.241 19.438 1 68.69 326 VAL A O 1
ATOM 2442 N N . ARG A 1 327 ? -16.031 0.118 17.703 1 60.59 327 ARG A N 1
ATOM 2443 C CA . ARG A 1 327 ? -17.094 -0.101 16.719 1 60.59 327 ARG A CA 1
ATOM 2444 C C . ARG A 1 327 ? -17.375 -1.589 16.547 1 60.59 327 ARG A C 1
ATOM 2446 O O . ARG A 1 327 ? -18.484 -1.969 16.156 1 60.59 327 ARG A O 1
ATOM 2453 N N . SER A 1 328 ? -16.281 -2.383 16.516 1 54.78 328 SER A N 1
ATOM 2454 C CA . SER A 1 328 ? -16.641 -3.799 16.531 1 54.78 328 SER A CA 1
ATOM 2455 C C . SER A 1 328 ? -17.719 -4.086 17.562 1 54.78 328 SER A C 1
ATOM 2457 O O . SER A 1 328 ? -18.578 -4.953 17.344 1 54.78 328 SER A O 1
ATOM 2459 N N . ALA A 1 329 ? -17.828 -3.268 18.609 1 47.5 329 ALA A N 1
ATOM 2460 C CA . ALA A 1 329 ? -18.922 -3.365 19.578 1 47.5 329 ALA A CA 1
ATOM 2461 C C . ALA A 1 329 ? -20.234 -2.838 18.984 1 47.5 329 ALA A C 1
ATOM 2463 O O . ALA A 1 329 ? -21.312 -3.363 19.266 1 47.5 329 ALA A O 1
ATOM 2464 N N . LYS A 1 330 ? -20.188 -1.758 18.266 1 46.41 330 LYS A N 1
ATOM 2465 C CA . LYS A 1 330 ? -21.422 -1.211 17.734 1 46.41 330 LYS A CA 1
ATOM 2466 C C . LYS A 1 330 ? -21.766 -1.82 16.375 1 46.41 330 LYS A C 1
ATOM 2468 O O . LYS A 1 330 ? -22.922 -1.883 15.984 1 46.41 330 LYS A O 1
ATOM 2473 N N . LEU A 1 331 ? -20.875 -1.866 15.469 1 39.53 331 LEU A N 1
ATOM 2474 C CA . LEU A 1 331 ? -21.141 -2.428 14.148 1 39.53 331 LEU A CA 1
ATOM 2475 C C . LEU A 1 331 ? -21.562 -3.887 14.25 1 39.53 331 LEU A C 1
ATOM 2477 O O . LEU A 1 331 ? -22.281 -4.391 13.383 1 39.53 331 LEU A O 1
ATOM 2481 N N . PHE A 1 332 ? -21.047 -4.754 15.227 1 38.5 332 PHE A N 1
ATOM 2482 C CA . PHE A 1 332 ? -21.438 -6.145 15.422 1 38.5 332 PHE A CA 1
ATOM 2483 C C . PHE A 1 332 ? -22.359 -6.285 16.625 1 38.5 332 PHE A C 1
ATOM 2485 O O . PHE A 1 332 ? -22.766 -7.395 16.969 1 38.5 332 PHE A O 1
ATOM 2492 N N . GLY A 1 333 ? -22.516 -5.332 17.406 1 33.38 333 GLY A N 1
ATOM 2493 C CA . GLY A 1 333 ? -23.594 -5.379 18.375 1 33.38 333 GLY A CA 1
ATOM 2494 C C . GLY A 1 333 ? -24.906 -4.852 17.844 1 33.38 333 GLY A C 1
ATOM 2495 O O . GLY A 1 333 ? -24.922 -4.082 16.875 1 33.38 333 GLY A O 1
ATOM 2496 N N . MET B 1 1 ? -16.594 -31.062 -19.672 1 69.06 1 MET B N 1
ATOM 2497 C CA . MET B 1 1 ? -15.781 -31.016 -20.891 1 69.06 1 MET B CA 1
ATOM 2498 C C . MET B 1 1 ? -15.008 -29.688 -20.953 1 69.06 1 MET B C 1
ATOM 2500 O O . MET B 1 1 ? -13.797 -29.688 -21.203 1 69.06 1 MET B O 1
ATOM 2504 N N . ARG B 1 2 ? -15.586 -28.656 -20.531 1 87.88 2 ARG B N 1
ATOM 2505 C CA . ARG B 1 2 ? -14.969 -27.344 -20.656 1 87.88 2 ARG B CA 1
ATOM 2506 C C . ARG B 1 2 ? -13.82 -27.188 -19.672 1 87.88 2 ARG B C 1
ATOM 2508 O O . ARG B 1 2 ? -12.734 -26.719 -20.031 1 87.88 2 ARG B O 1
ATOM 2515 N N . VAL B 1 3 ? -13.945 -27.844 -18.531 1 92.5 3 VAL B N 1
ATOM 2516 C CA . VAL B 1 3 ? -12.93 -27.703 -17.5 1 92.5 3 VAL B CA 1
ATOM 2517 C C . VAL B 1 3 ? -11.695 -28.516 -17.844 1 92.5 3 VAL B C 1
ATOM 2519 O O . VAL B 1 3 ? -10.57 -28.047 -17.703 1 92.5 3 VAL B O 1
ATOM 2522 N N . PHE B 1 4 ? -11.984 -29.672 -18.328 1 93.88 4 PHE B N 1
ATOM 2523 C CA . PHE B 1 4 ? -10.898 -30.562 -18.719 1 93.88 4 PHE B CA 1
ATOM 2524 C C . PHE B 1 4 ? -10.047 -29.938 -19.812 1 93.88 4 PHE B C 1
ATOM 2526 O O . PHE B 1 4 ? -8.812 -29.969 -19.75 1 93.88 4 PHE B O 1
ATOM 2533 N N . LEU B 1 5 ? -10.641 -29.391 -20.797 1 95.31 5 LEU B N 1
ATOM 2534 C CA . LEU B 1 5 ? -9.938 -28.75 -21.906 1 95.31 5 LEU B CA 1
ATOM 2535 C C . LEU B 1 5 ? -9.109 -27.562 -21.391 1 95.31 5 LEU B C 1
ATOM 2537 O O . LEU B 1 5 ? -7.98 -27.359 -21.859 1 95.31 5 LEU B O 1
ATOM 2541 N N . VAL B 1 6 ? -9.648 -26.828 -20.438 1 96.69 6 VAL B N 1
ATOM 2542 C CA . VAL B 1 6 ? -8.953 -25.672 -19.859 1 96.69 6 VAL B CA 1
ATOM 2543 C C . VAL B 1 6 ? -7.695 -26.125 -19.141 1 96.69 6 VAL B C 1
ATOM 2545 O O . VAL B 1 6 ? -6.625 -25.547 -19.312 1 96.69 6 VAL B O 1
ATOM 2548 N N . VAL B 1 7 ? -7.828 -27.141 -18.406 1 96.62 7 VAL B N 1
ATOM 2549 C CA . VAL B 1 7 ? -6.715 -27.656 -17.625 1 96.62 7 VAL B CA 1
ATOM 2550 C C . VAL B 1 7 ? -5.617 -28.172 -18.547 1 96.62 7 VAL B C 1
ATOM 2552 O O . VAL B 1 7 ? -4.434 -27.906 -18.328 1 96.62 7 VAL B O 1
ATOM 2555 N N . VAL B 1 8 ? -6.031 -28.891 -19.578 1 96.88 8 VAL B N 1
ATOM 2556 C CA . VAL B 1 8 ? -5.07 -29.438 -20.531 1 96.88 8 VAL B CA 1
ATOM 2557 C C . VAL B 1 8 ? -4.34 -28.297 -21.234 1 96.88 8 VAL B C 1
ATOM 2559 O O . VAL B 1 8 ? -3.115 -28.344 -21.391 1 96.88 8 VAL B O 1
ATOM 2562 N N . LEU B 1 9 ? -5.062 -27.344 -21.641 1 97.5 9 LEU B N 1
ATOM 2563 C CA . LEU B 1 9 ? -4.473 -26.203 -22.344 1 97.5 9 LEU B CA 1
ATOM 2564 C C . LEU B 1 9 ? -3.496 -25.469 -21.438 1 97.5 9 LEU B C 1
ATOM 2566 O O . LEU B 1 9 ? -2.434 -25.031 -21.875 1 97.5 9 LEU B O 1
ATOM 2570 N N . LEU B 1 10 ? -3.863 -25.297 -20.203 1 98.25 10 LEU B N 1
ATOM 2571 C CA . LEU B 1 10 ? -2.998 -24.594 -19.25 1 98.25 10 LEU B CA 1
ATOM 2572 C C . LEU B 1 10 ? -1.725 -25.391 -19 1 98.25 10 LEU B C 1
ATOM 2574 O O . LEU B 1 10 ? -0.646 -24.828 -18.844 1 98.25 10 LEU B O 1
ATOM 2578 N N . PHE B 1 11 ? -1.905 -26.688 -18.953 1 97.62 11 PHE B N 1
ATOM 2579 C CA . PHE B 1 11 ? -0.731 -27.531 -18.75 1 97.62 11 PHE B CA 1
ATOM 2580 C C . PHE B 1 11 ? 0.209 -27.438 -19.953 1 97.62 11 PHE B C 1
ATOM 2582 O O . PHE B 1 11 ? 1.43 -27.391 -19.781 1 97.62 11 PHE B O 1
ATOM 2589 N N . VAL B 1 12 ? -0.338 -27.453 -21.109 1 98 12 VAL B N 1
ATOM 2590 C CA . VAL B 1 12 ? 0.458 -27.328 -22.328 1 98 12 VAL B CA 1
ATOM 2591 C C . VAL B 1 12 ? 1.161 -25.969 -22.344 1 98 12 VAL B C 1
ATOM 2593 O O . VAL B 1 12 ? 2.348 -25.875 -22.672 1 98 12 VAL B O 1
ATOM 2596 N N . LEU B 1 13 ? 0.433 -24.969 -21.969 1 98.38 13 LEU B N 1
ATOM 2597 C CA . LEU B 1 13 ? 1.005 -23.625 -21.922 1 98.38 13 LEU B CA 1
ATOM 2598 C C . LEU B 1 13 ? 2.139 -23.547 -20.906 1 98.38 13 LEU B C 1
ATOM 2600 O O . LEU B 1 13 ? 3.135 -22.859 -21.125 1 98.38 13 LEU B O 1
ATOM 2604 N N . LEU B 1 14 ? 1.928 -24.203 -19.781 1 98.62 14 LEU B N 1
ATOM 2605 C CA . LEU B 1 14 ? 2.959 -24.219 -18.75 1 98.62 14 LEU B CA 1
ATOM 2606 C C . LEU B 1 14 ? 4.227 -24.906 -19.25 1 98.62 14 LEU B C 1
ATOM 2608 O O . LEU B 1 14 ? 5.336 -24.422 -19 1 98.62 14 LEU B O 1
ATOM 2612 N N . ILE B 1 15 ? 4.012 -25.984 -19.969 1 97.88 15 ILE B N 1
ATOM 2613 C CA . ILE B 1 15 ? 5.145 -26.719 -20.531 1 97.88 15 ILE B CA 1
ATOM 2614 C C . ILE B 1 15 ? 5.859 -25.844 -21.562 1 97.88 15 ILE B C 1
ATOM 2616 O O . ILE B 1 15 ? 7.086 -25.734 -21.562 1 97.88 15 ILE B O 1
ATOM 2620 N N . CYS B 1 16 ? 5.133 -25.188 -22.422 1 97.88 16 CYS B N 1
ATOM 2621 C CA . CYS B 1 16 ? 5.703 -24.297 -23.422 1 97.88 16 CYS B CA 1
ATOM 2622 C C . CYS B 1 16 ? 6.457 -23.141 -22.766 1 97.88 16 CYS B C 1
ATOM 2624 O O . CYS B 1 16 ? 7.559 -22.797 -23.188 1 97.88 16 CYS B O 1
ATOM 2626 N N . ALA B 1 17 ? 5.832 -22.594 -21.734 1 97.94 17 ALA B N 1
ATOM 2627 C CA . ALA B 1 17 ? 6.469 -21.484 -21.016 1 97.94 17 ALA B CA 1
ATOM 2628 C C . ALA B 1 17 ? 7.762 -21.953 -20.344 1 97.94 17 ALA B C 1
ATOM 2630 O O . ALA B 1 17 ? 8.742 -21.203 -20.297 1 97.94 17 ALA B O 1
ATOM 2631 N N . SER B 1 18 ? 7.73 -23.156 -19.812 1 97.44 18 SER B N 1
ATOM 2632 C CA . SER B 1 18 ? 8.914 -23.703 -19.156 1 97.44 18 SER B CA 1
ATOM 2633 C C . SER B 1 18 ? 10.047 -23.906 -20.156 1 97.44 18 SER B C 1
ATOM 2635 O O . SER B 1 18 ? 11.203 -23.609 -19.859 1 97.44 18 SER B O 1
ATOM 2637 N N . ILE B 1 19 ? 9.695 -24.438 -21.281 1 94.81 19 ILE B N 1
ATOM 2638 C CA . ILE B 1 19 ? 10.695 -24.656 -22.328 1 94.81 19 ILE B CA 1
ATOM 2639 C C . ILE B 1 19 ? 11.25 -23.312 -22.797 1 94.81 19 ILE B C 1
ATOM 2641 O O . ILE B 1 19 ? 12.461 -23.156 -22.953 1 94.81 19 ILE B O 1
ATOM 2645 N N . PHE B 1 20 ? 10.406 -22.391 -22.984 1 94.62 20 PHE B N 1
ATOM 2646 C CA . PHE B 1 20 ? 10.82 -21.062 -23.391 1 94.62 20 PHE B CA 1
ATOM 2647 C C . PHE B 1 20 ? 11.766 -20.438 -22.359 1 94.62 20 PHE B C 1
ATOM 2649 O O . PHE B 1 20 ? 12.781 -19.844 -22.719 1 94.62 20 PHE B O 1
ATOM 2656 N N . ALA B 1 21 ? 11.406 -20.594 -21.109 1 95.38 21 ALA B N 1
ATOM 2657 C CA . ALA B 1 21 ? 12.227 -20.047 -20.031 1 95.38 21 ALA B CA 1
ATOM 2658 C C . ALA B 1 21 ? 13.594 -20.734 -19.984 1 95.38 21 ALA B C 1
ATOM 2660 O O . ALA B 1 21 ? 14.609 -20.094 -19.703 1 95.38 21 ALA B O 1
ATOM 2661 N N . LEU B 1 22 ? 13.562 -22.016 -20.219 1 93.94 22 LEU B N 1
ATOM 2662 C CA . LEU B 1 22 ? 14.781 -22.812 -20.188 1 93.94 22 LEU B CA 1
ATOM 2663 C C . LEU B 1 22 ? 15.75 -22.375 -21.281 1 93.94 22 LEU B C 1
ATOM 2665 O O . LEU B 1 22 ? 16.969 -22.422 -21.094 1 93.94 22 LEU B O 1
ATOM 2669 N N . LEU B 1 23 ? 15.219 -21.938 -22.391 1 92.38 23 LEU B N 1
ATOM 2670 C CA . LEU B 1 23 ? 16.016 -21.594 -23.562 1 92.38 23 LEU B CA 1
ATOM 2671 C C . LEU B 1 23 ? 16.391 -20.125 -23.531 1 92.38 23 LEU B C 1
ATOM 2673 O O . LEU B 1 23 ? 17.266 -19.688 -24.297 1 92.38 23 LEU B O 1
ATOM 2677 N N . SER B 1 24 ? 15.75 -19.406 -22.656 1 88.81 24 SER B N 1
ATOM 2678 C CA . SER B 1 24 ? 15.984 -17.969 -22.609 1 88.81 24 SER B CA 1
ATOM 2679 C C . SER B 1 24 ? 16.984 -17.609 -21.516 1 88.81 24 SER B C 1
ATOM 2681 O O . SER B 1 24 ? 16.984 -18.203 -20.438 1 88.81 24 SER B O 1
ATOM 2683 N N . GLY B 1 25 ? 17.922 -16.75 -21.812 1 81.12 25 GLY B N 1
ATOM 2684 C CA . GLY B 1 25 ? 18.891 -16.281 -20.828 1 81.12 25 GLY B CA 1
ATOM 2685 C C . GLY B 1 25 ? 20.031 -15.492 -21.422 1 81.12 25 GLY B C 1
ATOM 2686 O O . GLY B 1 25 ? 20.094 -15.312 -22.641 1 81.12 25 GLY B O 1
ATOM 2687 N N . ASN B 1 26 ? 20.812 -14.984 -20.531 1 76.5 26 ASN B N 1
ATOM 2688 C CA . ASN B 1 26 ? 21.906 -14.133 -20.953 1 76.5 26 ASN B CA 1
ATOM 2689 C C . ASN B 1 26 ? 22.953 -14.914 -21.734 1 76.5 26 ASN B C 1
ATOM 2691 O O . ASN B 1 26 ? 23.531 -14.406 -22.703 1 76.5 26 ASN B O 1
ATOM 2695 N N . LEU B 1 27 ? 23.156 -16.219 -21.219 1 75.88 27 LEU B N 1
ATOM 2696 C CA . LEU B 1 27 ? 24.078 -17.078 -21.953 1 75.88 27 LEU B CA 1
ATOM 2697 C C . LEU B 1 27 ? 23.344 -17.891 -23.016 1 75.88 27 LEU B C 1
ATOM 2699 O O . LEU B 1 27 ? 22.422 -18.641 -22.703 1 75.88 27 LEU B O 1
ATOM 2703 N N . ALA B 1 28 ? 23.75 -17.641 -24.188 1 77.94 28 ALA B N 1
ATOM 2704 C CA . ALA B 1 28 ? 23.109 -18.344 -25.312 1 77.94 28 ALA B CA 1
ATOM 2705 C C . ALA B 1 28 ? 23.562 -19.797 -25.375 1 77.94 28 ALA B C 1
ATOM 2707 O O . ALA B 1 28 ? 24.75 -20.078 -25.516 1 77.94 28 ALA B O 1
ATOM 2708 N N . LEU B 1 29 ? 22.719 -20.641 -24.984 1 83.5 29 LEU B N 1
ATOM 2709 C CA . LEU B 1 29 ? 22.938 -22.062 -25.172 1 83.5 29 LEU B CA 1
ATOM 2710 C C . LEU B 1 29 ? 22.062 -22.609 -26.297 1 83.5 29 LEU B C 1
ATOM 2712 O O . LEU B 1 29 ? 20.938 -22.172 -26.484 1 83.5 29 LEU B O 1
ATOM 2716 N N . SER B 1 30 ? 22.641 -23.484 -27.016 1 85.56 30 SER B N 1
ATOM 2717 C CA . SER B 1 30 ? 21.859 -24.125 -28.062 1 85.56 30 SER B CA 1
ATOM 2718 C C . SER B 1 30 ? 20.766 -25.016 -27.484 1 85.56 30 SER B C 1
ATOM 2720 O O . SER B 1 30 ? 20.875 -25.453 -26.344 1 85.56 30 SER B O 1
ATOM 2722 N N . VAL B 1 31 ? 19.797 -25.156 -28.266 1 88.81 31 VAL B N 1
ATOM 2723 C CA . VAL B 1 31 ? 18.703 -26.031 -27.875 1 88.81 31 VAL B CA 1
ATOM 2724 C C . VAL B 1 31 ? 19.234 -27.422 -27.578 1 88.81 31 VAL B C 1
ATOM 2726 O O . VAL B 1 31 ? 18.797 -28.078 -26.625 1 88.81 31 VAL B O 1
ATOM 2729 N N . ALA B 1 32 ? 20.156 -27.797 -28.344 1 87.25 32 ALA B N 1
ATOM 2730 C CA . ALA B 1 32 ? 20.75 -29.125 -28.172 1 87.25 32 ALA B CA 1
ATOM 2731 C C . ALA B 1 32 ? 21.484 -29.234 -26.844 1 87.25 32 ALA B C 1
ATOM 2733 O O . ALA B 1 32 ? 21.438 -30.266 -26.188 1 87.25 32 ALA B O 1
ATOM 2734 N N . ASP B 1 33 ? 22.156 -28.203 -26.547 1 87.94 33 ASP B N 1
ATOM 2735 C CA . ASP B 1 33 ? 22.906 -28.188 -25.281 1 87.94 33 ASP B CA 1
ATOM 2736 C C . ASP B 1 33 ? 21.953 -28.297 -24.094 1 87.94 33 ASP B C 1
ATOM 2738 O O . ASP B 1 33 ? 22.203 -29.062 -23.156 1 87.94 33 ASP B O 1
ATOM 2742 N N . VAL B 1 34 ? 20.938 -27.578 -24.156 1 91 34 VAL B N 1
ATOM 2743 C CA . VAL B 1 34 ? 19.969 -27.547 -23.062 1 91 34 VAL B CA 1
ATOM 2744 C C . VAL B 1 34 ? 19.297 -28.906 -22.922 1 91 34 VAL B C 1
ATOM 2746 O O . VAL B 1 34 ? 19.188 -29.453 -21.828 1 91 34 VAL B O 1
ATOM 2749 N N . MET B 1 35 ? 18.922 -29.469 -24.031 1 88.75 35 MET B N 1
ATOM 2750 C CA . MET B 1 35 ? 18.25 -30.781 -24 1 88.75 35 MET B CA 1
ATOM 2751 C C . MET B 1 35 ? 19.219 -31.875 -23.562 1 88.75 35 MET B C 1
ATOM 2753 O O . MET B 1 35 ? 18.812 -32.812 -22.891 1 88.75 35 MET B O 1
ATOM 2757 N N . GLY B 1 36 ? 20.422 -31.719 -23.984 1 89.25 36 GLY B N 1
ATOM 2758 C CA . GLY B 1 36 ? 21.438 -32.688 -23.547 1 89.25 36 GLY B CA 1
ATOM 2759 C C . GLY B 1 36 ? 21.609 -32.719 -22.047 1 89.25 36 GLY B C 1
ATOM 2760 O O . GLY B 1 36 ? 21.719 -33.812 -21.469 1 89.25 36 GLY B O 1
ATOM 2761 N N . VAL B 1 37 ? 21.625 -31.578 -21.438 1 91.25 37 VAL B N 1
ATOM 2762 C CA . VAL B 1 37 ? 21.781 -31.5 -19.984 1 91.25 37 VAL B CA 1
ATOM 2763 C C . VAL B 1 37 ? 20.578 -32.156 -19.312 1 91.25 37 VAL B C 1
ATOM 2765 O O . VAL B 1 37 ? 20.734 -32.938 -18.359 1 91.25 37 VAL B O 1
ATOM 2768 N N . ILE B 1 38 ? 19.438 -31.891 -19.828 1 91.75 38 ILE B N 1
ATOM 2769 C CA . ILE B 1 38 ? 18.219 -32.438 -19.234 1 91.75 38 ILE B CA 1
ATOM 2770 C C . ILE B 1 38 ? 18.172 -33.938 -19.406 1 91.75 38 ILE B C 1
ATOM 2772 O O . ILE B 1 38 ? 17.844 -34.688 -18.469 1 91.75 38 ILE B O 1
ATOM 2776 N N . ALA B 1 39 ? 18.562 -34.375 -20.594 1 91.06 39 ALA B N 1
ATOM 2777 C CA . ALA B 1 39 ? 18.578 -35.812 -20.875 1 91.06 39 ALA B CA 1
ATOM 2778 C C . ALA B 1 39 ? 19.578 -36.531 -19.953 1 91.06 39 ALA B C 1
ATOM 2780 O O . ALA B 1 39 ? 19.297 -37.625 -19.469 1 91.06 39 ALA B O 1
ATOM 2781 N N . TYR B 1 40 ? 20.672 -35.969 -19.781 1 91.31 40 TYR B N 1
ATOM 2782 C CA . TYR B 1 40 ? 21.688 -36.562 -18.938 1 91.31 40 TYR B CA 1
ATOM 2783 C C . TYR B 1 40 ? 21.234 -36.625 -17.484 1 91.31 40 TYR B C 1
ATOM 2785 O O . TYR B 1 40 ? 21.359 -37.656 -16.828 1 91.31 40 TYR B O 1
ATOM 2793 N N . LYS B 1 41 ? 20.719 -35.562 -17 1 91.88 41 LYS B N 1
ATOM 2794 C CA . LYS B 1 41 ? 20.375 -35.469 -15.578 1 91.88 41 LYS B CA 1
ATOM 2795 C C . LYS B 1 41 ? 19.141 -36.312 -15.266 1 91.88 41 LYS B C 1
ATOM 2797 O O . LYS B 1 41 ? 19.031 -36.875 -14.172 1 91.88 41 LYS B O 1
ATOM 2802 N N . LEU B 1 42 ? 18.219 -36.438 -16.219 1 90.56 42 LEU B N 1
ATOM 2803 C CA . LEU B 1 42 ? 16.969 -37.125 -15.945 1 90.56 42 LEU B CA 1
ATOM 2804 C C . LEU B 1 42 ? 17.094 -38.594 -16.328 1 90.56 42 LEU B C 1
ATOM 2806 O O . LEU B 1 42 ? 16.516 -39.469 -15.664 1 90.56 42 LEU B O 1
ATOM 2810 N N . PHE B 1 43 ? 17.891 -38.875 -17.406 1 91.5 43 PHE B N 1
ATOM 2811 C CA . PHE B 1 43 ? 17.859 -40.219 -17.953 1 91.5 43 PHE B CA 1
ATOM 2812 C C . PHE B 1 43 ? 19.281 -40.812 -18.016 1 91.5 43 PHE B C 1
ATOM 2814 O O . PHE B 1 43 ? 19.453 -42 -18.328 1 91.5 43 PHE B O 1
ATOM 2821 N N . GLY B 1 44 ? 20.25 -40.031 -17.766 1 89.12 44 GLY B N 1
ATOM 2822 C CA . GLY B 1 44 ? 21.625 -40.5 -17.797 1 89.12 44 GLY B CA 1
ATOM 2823 C C . GLY B 1 44 ? 22.156 -40.688 -19.203 1 89.12 44 GLY B C 1
ATOM 2824 O O . GLY B 1 44 ? 23.094 -41.469 -19.422 1 89.12 44 GLY B O 1
ATOM 2825 N N . ILE B 1 45 ? 21.5 -40 -20.094 1 90.44 45 ILE B N 1
ATOM 2826 C CA . ILE B 1 45 ? 21.859 -40.188 -21.484 1 90.44 45 ILE B CA 1
ATOM 2827 C C . ILE B 1 45 ? 22.688 -39 -21.969 1 90.44 45 ILE B C 1
ATOM 2829 O O . ILE B 1 45 ? 22.328 -37.844 -21.734 1 90.44 45 ILE B O 1
ATOM 2833 N N . GLY B 1 46 ? 23.812 -39.25 -22.578 1 88.5 46 GLY B N 1
ATOM 2834 C CA . GLY B 1 46 ? 24.625 -38.219 -23.188 1 88.5 46 GLY B CA 1
ATOM 2835 C C . GLY B 1 46 ? 25.734 -37.719 -22.266 1 88.5 46 GLY B C 1
ATOM 2836 O O . GLY B 1 46 ? 26.172 -38.438 -21.375 1 88.5 46 GLY B O 1
ATOM 2837 N N . GLU B 1 47 ? 26.328 -36.5 -22.641 1 86.44 47 GLU B N 1
ATOM 2838 C CA . GLU B 1 47 ? 27.422 -35.938 -21.891 1 86.44 47 GLU B CA 1
ATOM 2839 C C . GLU B 1 47 ? 27.016 -34.594 -21.281 1 86.44 47 GLU B C 1
ATOM 2841 O O . GLU B 1 47 ? 26.188 -33.875 -21.844 1 86.44 47 GLU B O 1
ATOM 2846 N N . LEU B 1 48 ? 27.578 -34.438 -20.156 1 86.19 48 LEU B N 1
ATOM 2847 C CA . LEU B 1 48 ? 27.266 -33.219 -19.422 1 86.19 48 LEU B CA 1
ATOM 2848 C C . LEU B 1 48 ? 28.438 -32.25 -19.469 1 86.19 48 LEU B C 1
ATOM 2850 O O . LEU B 1 48 ? 29.578 -32.594 -19.125 1 86.19 48 LEU B O 1
ATOM 2854 N N . SER B 1 49 ? 28.172 -31.156 -20.109 1 87.88 49 SER B N 1
ATOM 2855 C CA . SER B 1 49 ? 29.188 -30.094 -20.047 1 87.88 49 SER B CA 1
ATOM 2856 C C . SER B 1 49 ? 29.094 -29.344 -18.719 1 87.88 49 SER B C 1
ATOM 2858 O O . SER B 1 49 ? 28 -29.141 -18.188 1 87.88 49 SER B O 1
ATOM 2860 N N . ALA B 1 50 ? 30.266 -28.875 -18.203 1 88.25 50 ALA B N 1
ATOM 2861 C CA . ALA B 1 50 ? 30.312 -28.156 -16.938 1 88.25 50 ALA B CA 1
ATOM 2862 C C . ALA B 1 50 ? 29.484 -26.875 -17 1 88.25 50 ALA B C 1
ATOM 2864 O O . ALA B 1 50 ? 28.719 -26.578 -16.078 1 88.25 50 ALA B O 1
ATOM 2865 N N . THR B 1 51 ? 29.578 -26.188 -18.078 1 87.94 51 THR B N 1
ATOM 2866 C CA . THR B 1 51 ? 28.844 -24.953 -18.266 1 87.94 51 THR B CA 1
ATOM 2867 C C . THR B 1 51 ? 27.344 -25.219 -18.344 1 87.94 51 THR B C 1
ATOM 2869 O O . THR B 1 51 ? 26.547 -24.484 -17.75 1 87.94 51 THR B O 1
ATOM 2872 N N . GLY B 1 52 ? 27.047 -26.203 -19.031 1 88 52 GLY B N 1
ATOM 2873 C CA . GLY B 1 52 ? 25.641 -26.562 -19.172 1 88 52 GLY B CA 1
ATOM 2874 C C . GLY B 1 52 ? 25.016 -26.984 -17.859 1 88 52 GLY B C 1
ATOM 2875 O O . GLY B 1 52 ? 23.859 -26.641 -17.578 1 88 52 GLY B O 1
ATOM 2876 N N . GLU B 1 53 ? 25.797 -27.719 -17.141 1 91 53 GLU B N 1
ATOM 2877 C CA . GLU B 1 53 ? 25.266 -28.172 -15.852 1 91 53 GLU B CA 1
ATOM 2878 C C . GLU B 1 53 ? 25 -27 -14.922 1 91 53 GLU B C 1
ATOM 2880 O O . GLU B 1 53 ? 23.953 -26.938 -14.281 1 91 53 GLU B O 1
ATOM 2885 N N . ILE B 1 54 ? 25.938 -26.141 -14.852 1 91.44 54 ILE B N 1
ATOM 2886 C CA . ILE B 1 54 ? 25.797 -25 -13.953 1 91.44 54 ILE B CA 1
ATOM 2887 C C . ILE B 1 54 ? 24.656 -24.109 -14.414 1 91.44 54 ILE B C 1
ATOM 2889 O O . ILE B 1 54 ? 23.75 -23.797 -13.641 1 91.44 54 ILE B O 1
ATOM 2893 N N . VAL B 1 55 ? 24.609 -23.766 -15.617 1 91.75 55 VAL B N 1
ATOM 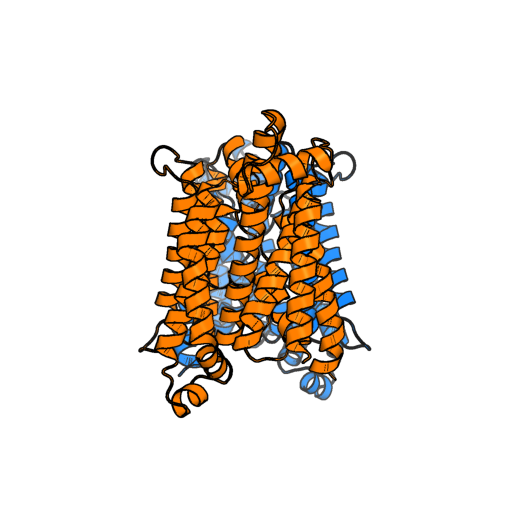2894 C CA . VAL B 1 55 ? 23.672 -22.781 -16.141 1 91.75 55 VAL B CA 1
ATOM 2895 C C . VAL B 1 55 ? 22.281 -23.391 -16.203 1 91.75 55 VAL B C 1
ATOM 2897 O O . VAL B 1 55 ? 21.312 -22.797 -15.719 1 91.75 55 VAL B O 1
ATOM 2900 N N . VAL B 1 56 ? 22.156 -24.547 -16.766 1 93.44 56 VAL B N 1
ATOM 2901 C CA . VAL B 1 56 ? 20.844 -25.141 -17.016 1 93.44 56 VAL B CA 1
ATOM 2902 C C . VAL B 1 56 ? 20.328 -25.797 -15.734 1 93.44 56 VAL B C 1
ATOM 2904 O O . VAL B 1 56 ? 19.25 -25.438 -15.234 1 93.44 56 VAL B O 1
ATOM 2907 N N . TRP B 1 57 ? 21.094 -26.625 -15.117 1 94 57 TRP B N 1
ATOM 2908 C CA . TRP B 1 57 ? 20.609 -27.484 -14.047 1 94 57 TRP B CA 1
ATOM 2909 C C . TRP B 1 57 ? 20.656 -26.766 -12.703 1 94 57 TRP B C 1
ATOM 2911 O O . TRP B 1 57 ? 19.766 -26.953 -11.859 1 94 57 TRP B O 1
ATOM 2921 N N . ASN B 1 58 ? 21.672 -25.984 -12.469 1 94.44 58 ASN B N 1
ATOM 2922 C CA . ASN B 1 58 ? 21.828 -25.375 -11.148 1 94.44 58 ASN B CA 1
ATOM 2923 C C . ASN B 1 58 ? 21.234 -23.969 -11.094 1 94.44 58 ASN B C 1
ATOM 2925 O O . ASN B 1 58 ? 20.938 -23.469 -10.016 1 94.44 58 ASN B O 1
ATOM 2929 N N . LEU B 1 59 ? 20.969 -23.391 -12.219 1 93.75 59 LEU B N 1
ATOM 2930 C CA . LEU B 1 59 ? 20.469 -22.016 -12.211 1 93.75 59 LEU B CA 1
ATOM 2931 C C . LEU B 1 59 ? 19.078 -21.953 -12.836 1 93.75 59 LEU B C 1
ATOM 2933 O O . LEU B 1 59 ? 18.094 -21.609 -12.164 1 93.75 59 LEU B O 1
ATOM 2937 N N . ARG B 1 60 ? 18.875 -22.422 -14.062 1 95.19 60 ARG B N 1
ATOM 2938 C CA . ARG B 1 60 ? 17.641 -22.203 -14.797 1 95.19 60 ARG B CA 1
ATOM 2939 C C . ARG B 1 60 ? 16.531 -23.125 -14.297 1 95.19 60 ARG B C 1
ATOM 2941 O O . ARG B 1 60 ? 15.398 -22.672 -14.078 1 95.19 60 ARG B O 1
ATOM 2948 N N . VAL B 1 61 ? 16.859 -24.359 -14.109 1 96.25 61 VAL B N 1
ATOM 2949 C CA . VAL B 1 61 ? 15.836 -25.328 -13.742 1 96.25 61 VAL B CA 1
ATOM 2950 C C . VAL B 1 61 ? 15.266 -24.984 -12.367 1 96.25 61 VAL B C 1
ATOM 2952 O O . VAL B 1 61 ? 14.047 -24.891 -12.203 1 96.25 61 VAL B O 1
ATOM 2955 N N . PRO B 1 62 ? 16.141 -24.734 -11.352 1 97.31 62 PRO B N 1
ATOM 2956 C CA . PRO B 1 62 ? 15.586 -24.375 -10.047 1 97.31 62 PRO B CA 1
ATOM 2957 C C . PRO B 1 62 ? 14.734 -23.109 -10.094 1 97.31 62 PRO B C 1
ATOM 2959 O O . PRO B 1 62 ? 13.695 -23.031 -9.445 1 97.31 62 PRO B O 1
ATOM 2962 N N . ARG B 1 63 ? 15.18 -22.156 -10.844 1 97.25 63 ARG B N 1
ATOM 2963 C CA . ARG B 1 63 ? 14.453 -20.906 -10.969 1 97.25 63 ARG B CA 1
ATOM 2964 C C . ARG B 1 63 ? 13.078 -21.109 -11.578 1 97.25 63 ARG B C 1
ATOM 2966 O O . ARG B 1 63 ? 12.086 -20.562 -11.102 1 97.25 63 ARG B O 1
ATOM 2973 N N . ILE B 1 64 ? 13 -21.953 -12.57 1 97.75 64 ILE B N 1
ATOM 2974 C CA . ILE B 1 64 ? 11.742 -22.281 -13.234 1 97.75 64 ILE B CA 1
ATOM 2975 C C . ILE B 1 64 ? 10.812 -23 -12.258 1 97.75 64 ILE B C 1
ATOM 2977 O O . ILE B 1 64 ? 9.633 -22.656 -12.148 1 97.75 64 ILE B O 1
ATOM 2981 N N . LEU B 1 65 ? 11.312 -23.922 -11.539 1 98.06 65 LEU B N 1
ATOM 2982 C CA . LEU B 1 65 ? 10.508 -24.703 -10.609 1 98.06 65 LEU B CA 1
ATOM 2983 C C . LEU B 1 65 ? 10 -23.844 -9.461 1 98.06 65 LEU B C 1
ATOM 2985 O O . LEU B 1 65 ? 8.859 -23.984 -9.023 1 98.06 65 LEU B O 1
ATOM 2989 N N . ILE B 1 66 ? 10.844 -22.938 -9 1 98.25 66 ILE B N 1
ATOM 2990 C CA . ILE B 1 66 ? 10.422 -22.047 -7.93 1 98.25 66 ILE B CA 1
ATOM 2991 C C . ILE B 1 66 ? 9.336 -21.094 -8.445 1 98.25 66 ILE B C 1
ATOM 2993 O O . ILE B 1 66 ? 8.383 -20.797 -7.727 1 98.25 66 ILE B O 1
ATOM 2997 N N . ALA B 1 67 ? 9.484 -20.609 -9.664 1 98.56 67 ALA B N 1
ATOM 2998 C CA . ALA B 1 67 ? 8.453 -19.766 -10.258 1 98.56 67 ALA B CA 1
ATOM 2999 C C . ALA B 1 67 ? 7.102 -20.484 -10.289 1 98.56 67 ALA B C 1
ATOM 3001 O O . ALA B 1 67 ? 6.07 -19.891 -9.969 1 98.56 67 ALA B O 1
ATOM 3002 N N . ILE B 1 68 ? 7.145 -21.703 -10.602 1 98.44 68 ILE B N 1
ATOM 3003 C CA . ILE B 1 68 ? 5.93 -22.5 -10.703 1 98.44 68 ILE B CA 1
ATOM 3004 C C . ILE B 1 68 ? 5.328 -22.688 -9.312 1 98.44 68 ILE B C 1
ATOM 3006 O O . ILE B 1 68 ? 4.145 -22.406 -9.094 1 98.44 68 ILE B O 1
ATOM 3010 N N . LEU B 1 69 ? 6.16 -23.109 -8.375 1 98.44 69 LEU B N 1
ATOM 3011 C CA . LEU B 1 69 ? 5.676 -23.391 -7.031 1 98.44 69 LEU B CA 1
ATOM 3012 C C . LEU B 1 69 ? 5.125 -22.125 -6.379 1 98.44 69 LEU B C 1
ATOM 3014 O O . LEU B 1 69 ? 4.047 -22.156 -5.781 1 98.44 69 LEU B O 1
ATOM 3018 N N . VAL B 1 70 ? 5.828 -21.031 -6.512 1 98.31 70 VAL B N 1
ATOM 3019 C CA . VAL B 1 70 ? 5.418 -19.766 -5.914 1 98.31 70 VAL B CA 1
ATOM 3020 C C . VAL B 1 70 ? 4.164 -19.25 -6.613 1 98.31 70 VAL B C 1
ATOM 3022 O O . VAL B 1 70 ? 3.238 -18.766 -5.957 1 98.31 70 VAL B O 1
ATOM 3025 N N . GLY B 1 71 ? 4.117 -19.359 -7.91 1 98.56 71 GLY B N 1
ATOM 3026 C CA . GLY B 1 71 ? 2.924 -18.969 -8.648 1 98.56 71 GLY B CA 1
ATOM 3027 C C . GLY B 1 71 ? 1.678 -19.719 -8.203 1 98.56 71 GLY B C 1
ATOM 3028 O O . GLY B 1 71 ? 0.629 -19.109 -7.988 1 98.56 71 GLY B O 1
ATOM 3029 N N . VAL B 1 72 ? 1.827 -20.984 -8.055 1 98.44 72 VAL B N 1
ATOM 3030 C CA . VAL B 1 72 ? 0.72 -21.812 -7.586 1 98.44 72 VAL B CA 1
ATOM 3031 C C . VAL B 1 72 ? 0.323 -21.391 -6.172 1 98.44 72 VAL B C 1
ATOM 3033 O O . VAL B 1 72 ? -0.862 -21.219 -5.879 1 98.44 72 VAL B O 1
ATOM 3036 N N . SER B 1 73 ? 1.308 -21.234 -5.371 1 98.62 73 SER B N 1
ATOM 3037 C CA . SER B 1 73 ? 1.074 -20.938 -3.961 1 98.62 73 SER B CA 1
ATOM 3038 C C . SER B 1 73 ? 0.34 -19.609 -3.797 1 98.62 73 SER B C 1
ATOM 3040 O O . SER B 1 73 ? -0.659 -19.531 -3.078 1 98.62 73 SER B O 1
ATOM 3042 N N . LEU B 1 74 ? 0.782 -18.609 -4.469 1 98.38 74 LEU B N 1
ATOM 3043 C CA . LEU B 1 74 ? 0.178 -17.281 -4.324 1 98.38 74 LEU B CA 1
ATOM 3044 C C . LEU B 1 74 ? -1.229 -17.266 -4.914 1 98.38 74 LEU B C 1
ATOM 3046 O O . LEU B 1 74 ? -2.139 -16.656 -4.332 1 98.38 74 LEU B O 1
ATOM 3050 N N . ALA B 1 75 ? -1.438 -17.891 -6.008 1 98.56 75 ALA B N 1
ATOM 3051 C CA . ALA B 1 75 ? -2.762 -17.969 -6.621 1 98.56 75 ALA B CA 1
ATOM 3052 C C . ALA B 1 75 ? -3.744 -18.719 -5.727 1 98.56 75 ALA B C 1
ATOM 3054 O O . ALA B 1 75 ? -4.883 -18.281 -5.543 1 98.56 75 ALA B O 1
ATOM 3055 N N . CYS B 1 76 ? -3.293 -19.797 -5.184 1 98.5 76 CYS B N 1
ATOM 3056 C CA . CYS B 1 76 ? -4.156 -20.594 -4.32 1 98.5 76 CYS B CA 1
ATOM 3057 C C . CYS B 1 76 ? -4.457 -19.859 -3.02 1 98.5 76 CYS B C 1
ATOM 3059 O O . CYS B 1 76 ? -5.59 -19.875 -2.533 1 98.5 76 CYS B O 1
ATOM 3061 N N . ALA B 1 77 ? -3.445 -19.234 -2.471 1 98.56 77 ALA B N 1
ATOM 3062 C CA . ALA B 1 77 ? -3.676 -18.422 -1.277 1 98.56 77 ALA B CA 1
ATOM 3063 C C . ALA B 1 77 ? -4.707 -17.328 -1.547 1 98.56 77 ALA B C 1
ATOM 3065 O O . ALA B 1 77 ? -5.59 -17.078 -0.722 1 98.56 77 ALA B O 1
ATOM 3066 N N . GLY B 1 78 ? -4.586 -16.734 -2.689 1 97.88 78 GLY B N 1
ATOM 3067 C CA . GLY B 1 78 ? -5.562 -15.734 -3.09 1 97.88 78 GLY B CA 1
ATOM 3068 C C . GLY B 1 78 ? -6.973 -16.281 -3.195 1 97.88 78 GLY B C 1
ATOM 3069 O O . GLY B 1 78 ? -7.922 -15.672 -2.699 1 97.88 78 GLY B O 1
ATOM 3070 N N . ALA B 1 79 ? -7.133 -17.406 -3.795 1 98 79 ALA B N 1
ATOM 3071 C CA . ALA B 1 79 ? -8.445 -18.031 -3.941 1 98 79 ALA B CA 1
ATOM 3072 C C . ALA B 1 79 ? -9.062 -18.344 -2.58 1 98 79 ALA B C 1
ATOM 3074 O O . ALA B 1 79 ? -10.266 -18.125 -2.381 1 98 79 ALA B O 1
ATOM 3075 N N . ILE B 1 80 ? -8.258 -18.797 -1.722 1 98.31 80 ILE B N 1
ATOM 3076 C CA . ILE B 1 80 ? -8.719 -19.125 -0.378 1 98.31 80 ILE B CA 1
ATOM 3077 C C . ILE B 1 80 ? -9.211 -17.859 0.324 1 98.31 80 ILE B C 1
ATOM 3079 O O . ILE B 1 80 ? -10.344 -17.828 0.823 1 98.31 80 ILE B O 1
ATOM 3083 N N . TYR B 1 81 ? -8.43 -16.844 0.294 1 97.44 81 TYR B N 1
ATOM 3084 C CA . TYR B 1 81 ? -8.797 -15.617 0.994 1 97.44 81 TYR B CA 1
ATOM 3085 C C . TYR B 1 81 ? -10.016 -14.961 0.35 1 97.44 81 TYR B C 1
ATOM 3087 O O . TYR B 1 81 ? -10.883 -14.43 1.046 1 97.44 81 TYR B O 1
ATOM 3095 N N . GLN B 1 82 ? -10.062 -14.992 -0.944 1 95.94 82 GLN B N 1
ATOM 3096 C CA . GLN B 1 82 ? -11.219 -14.422 -1.622 1 95.94 82 GLN B CA 1
ATOM 3097 C C . GLN B 1 82 ? -12.5 -15.156 -1.231 1 95.94 82 GLN B C 1
ATOM 3099 O O . GLN B 1 82 ? -13.57 -14.547 -1.131 1 95.94 82 GLN B O 1
ATOM 3104 N N . SER B 1 83 ? -12.391 -16.391 -1.012 1 96.19 83 SER B N 1
ATOM 3105 C CA . SER B 1 83 ? -13.547 -17.203 -0.627 1 96.19 83 SER B CA 1
ATOM 3106 C C . SER B 1 83 ? -13.953 -16.938 0.819 1 96.19 83 SER B C 1
ATOM 3108 O O . SER B 1 83 ? -15.133 -16.75 1.115 1 96.19 83 SER B O 1
ATOM 3110 N N . ILE B 1 84 ? -12.984 -16.844 1.664 1 94.69 84 ILE B N 1
ATOM 3111 C CA . ILE B 1 84 ? -13.234 -16.641 3.088 1 94.69 84 ILE B CA 1
ATOM 3112 C C . ILE B 1 84 ? -13.828 -15.258 3.314 1 94.69 84 ILE B C 1
ATOM 3114 O O . ILE B 1 84 ? -14.75 -15.094 4.121 1 94.69 84 ILE B O 1
ATOM 3118 N N . PHE B 1 85 ? -13.344 -14.344 2.596 1 93.38 85 PHE B N 1
ATOM 3119 C CA . PHE B 1 85 ? -13.773 -12.969 2.807 1 93.38 85 PHE B CA 1
ATOM 3120 C C . PHE B 1 85 ? -14.922 -12.617 1.874 1 93.38 85 PHE B C 1
ATOM 3122 O O . PHE B 1 85 ? -15.477 -11.516 1.952 1 93.38 85 PHE B O 1
ATOM 3129 N N . ARG B 1 86 ? -15.336 -13.516 1.046 1 93.75 86 ARG B N 1
ATOM 3130 C CA . ARG B 1 86 ? -16.406 -13.297 0.08 1 93.75 86 ARG B CA 1
ATOM 3131 C C . ARG B 1 86 ? -16.219 -11.977 -0.661 1 93.75 86 ARG B C 1
ATOM 3133 O O . ARG B 1 86 ? -17.156 -11.18 -0.775 1 93.75 86 ARG B O 1
ATOM 3140 N N . ASN B 1 87 ? -14.938 -11.781 -1.065 1 91.06 87 ASN B N 1
ATOM 3141 C CA . ASN B 1 87 ? -14.508 -10.57 -1.754 1 91.06 87 ASN B CA 1
ATOM 3142 C C . ASN B 1 87 ? -13.461 -10.875 -2.82 1 91.06 87 ASN B C 1
ATOM 3144 O O . ASN B 1 87 ? -12.312 -11.188 -2.496 1 91.06 87 ASN B O 1
ATOM 3148 N N . PRO B 1 88 ? -13.812 -10.711 -4.035 1 89.44 88 PRO B N 1
ATOM 3149 C CA . PRO B 1 88 ? -12.906 -11.094 -5.125 1 89.44 88 PRO B CA 1
ATOM 3150 C C . PRO B 1 88 ? -11.703 -10.164 -5.242 1 89.44 88 PRO B C 1
ATOM 3152 O O . PRO B 1 88 ? -10.766 -10.453 -5.996 1 89.44 88 PRO B O 1
ATOM 3155 N N . LEU B 1 89 ? -11.656 -9.094 -4.445 1 84.44 89 LEU B N 1
ATOM 3156 C CA . LEU B 1 89 ? -10.57 -8.117 -4.566 1 84.44 89 LEU B CA 1
ATOM 3157 C C . LEU B 1 89 ? -9.531 -8.328 -3.477 1 84.44 89 LEU B C 1
ATOM 3159 O O . LEU B 1 89 ? -8.57 -7.566 -3.377 1 84.44 89 LEU B O 1
ATOM 3163 N N . VAL B 1 90 ? -9.68 -9.375 -2.74 1 91.44 90 VAL B N 1
ATOM 3164 C CA . VAL B 1 90 ? -8.773 -9.641 -1.632 1 91.44 90 VAL B CA 1
ATOM 3165 C C . VAL B 1 90 ? -7.492 -10.289 -2.158 1 91.44 90 VAL B C 1
ATOM 3167 O O . VAL B 1 90 ? -7.543 -11.164 -3.029 1 91.44 90 VAL B O 1
ATOM 3170 N N . GLU B 1 91 ? -6.34 -9.797 -1.605 1 93.06 91 GLU B N 1
ATOM 3171 C CA . GLU B 1 91 ? -5.02 -10.359 -1.882 1 93.06 91 GLU B CA 1
ATOM 3172 C C . GLU B 1 91 ? -4.504 -11.172 -0.697 1 93.06 91 GLU B C 1
ATOM 3174 O O . GLU B 1 91 ? -4.953 -10.984 0.435 1 93.06 91 GLU B O 1
ATOM 3179 N N . PRO B 1 92 ? -3.512 -12.039 -0.986 1 93.94 92 PRO B N 1
ATOM 3180 C CA . PRO B 1 92 ? -3.023 -12.914 0.085 1 93.94 92 PRO B CA 1
ATOM 3181 C C . PRO B 1 92 ? -2.346 -12.141 1.213 1 93.94 92 PRO B C 1
ATOM 3183 O O . PRO B 1 92 ? -2.174 -12.664 2.314 1 93.94 92 PRO B O 1
ATOM 3186 N N . PHE B 1 93 ? -2.02 -10.945 0.973 1 94.06 93 PHE B N 1
ATOM 3187 C CA . PHE B 1 93 ? -1.234 -10.188 1.944 1 94.06 93 PHE B CA 1
ATOM 3188 C C . PHE B 1 93 ? -2.131 -9.281 2.781 1 94.06 93 PHE B C 1
ATOM 3190 O O . PHE B 1 93 ? -1.642 -8.438 3.531 1 94.06 93 PHE B O 1
ATOM 3197 N N . ILE B 1 94 ? -3.4 -9.508 2.729 1 91.75 94 ILE B N 1
ATOM 3198 C CA . ILE B 1 94 ? -4.387 -8.602 3.309 1 91.75 94 ILE B CA 1
ATOM 3199 C C . ILE B 1 94 ? -4.238 -8.586 4.828 1 91.75 94 ILE B C 1
ATOM 3201 O O . ILE B 1 94 ? -4.582 -7.598 5.48 1 91.75 94 ILE B O 1
ATOM 3205 N N . LEU B 1 95 ? -3.693 -9.609 5.422 1 94.56 95 LEU B N 1
ATOM 3206 C CA . LEU B 1 95 ? -3.6 -9.703 6.875 1 94.56 95 LEU B CA 1
ATOM 3207 C C . LEU B 1 95 ? -2.217 -9.289 7.359 1 94.56 95 LEU B C 1
ATOM 3209 O O . LEU B 1 95 ? -1.817 -9.617 8.477 1 94.56 95 LEU B O 1
ATOM 3213 N N . GLY B 1 96 ? -1.396 -8.633 6.48 1 96 96 GLY B N 1
ATOM 3214 C CA . GLY B 1 96 ? -0.149 -8.023 6.906 1 96 96 GLY B CA 1
ATOM 3215 C C . GLY B 1 96 ? 1.055 -8.93 6.734 1 96 96 GLY B C 1
ATOM 3216 O O . GLY B 1 96 ? 2.15 -8.609 7.203 1 96 96 GLY B O 1
ATOM 3217 N N . ALA B 1 97 ? 0.881 -10.023 6.098 1 96.88 97 ALA B N 1
ATOM 3218 C CA . ALA B 1 97 ? 1.954 -11 5.949 1 96.88 97 ALA B CA 1
ATOM 3219 C C . ALA B 1 97 ? 3.166 -10.383 5.254 1 96.88 97 ALA B C 1
ATOM 3221 O O . ALA B 1 97 ? 4.309 -10.633 5.652 1 96.88 97 ALA B O 1
ATOM 3222 N N . SER B 1 98 ? 2.926 -9.57 4.242 1 97.19 98 SER B N 1
ATOM 3223 C CA . SER B 1 98 ? 4.031 -8.992 3.484 1 97.19 98 SER B CA 1
ATOM 3224 C C . SER B 1 98 ? 4.801 -7.98 4.32 1 97.19 98 SER B C 1
ATOM 3226 O O . SER B 1 98 ? 6.031 -7.934 4.273 1 97.19 98 SER B O 1
ATOM 3228 N N . SER B 1 99 ? 4.086 -7.137 5.102 1 97.75 99 SER B N 1
ATOM 3229 C CA . SER B 1 99 ? 4.75 -6.16 5.965 1 97.75 99 SER B CA 1
ATOM 3230 C C . SER B 1 99 ? 5.559 -6.848 7.059 1 97.75 99 SER B C 1
ATOM 3232 O O . SER B 1 99 ? 6.676 -6.43 7.367 1 97.75 99 SER B O 1
ATOM 3234 N N . GLY B 1 100 ? 4.977 -7.875 7.633 1 98.38 100 GLY B N 1
ATOM 3235 C CA . GLY B 1 100 ? 5.719 -8.656 8.609 1 98.38 100 GLY B CA 1
ATOM 3236 C C . GLY B 1 100 ? 6.973 -9.289 8.039 1 98.38 100 GLY B C 1
ATOM 3237 O O . GLY B 1 100 ? 8.047 -9.211 8.648 1 98.38 100 GLY B O 1
ATOM 3238 N N . ALA B 1 101 ? 6.824 -9.898 6.922 1 98.38 101 ALA B N 1
ATOM 3239 C CA . ALA B 1 101 ? 7.965 -10.523 6.254 1 98.38 101 ALA B CA 1
ATOM 3240 C C . ALA B 1 101 ? 9.039 -9.492 5.914 1 98.38 101 ALA B C 1
ATOM 3242 O O . ALA B 1 101 ? 10.234 -9.758 6.059 1 98.38 101 ALA B O 1
ATOM 3243 N N . SER B 1 102 ? 8.633 -8.344 5.461 1 98.56 102 SER B N 1
ATOM 3244 C CA . SER B 1 102 ? 9.57 -7.27 5.148 1 98.56 102 SER B CA 1
ATOM 3245 C C . SER B 1 102 ? 10.359 -6.848 6.379 1 98.56 102 SER B C 1
ATOM 3247 O O . SER B 1 102 ? 11.562 -6.59 6.293 1 98.56 102 SER B O 1
ATOM 3249 N N . PHE B 1 103 ? 9.641 -6.785 7.449 1 98.69 103 PHE B N 1
ATOM 3250 C CA . PHE B 1 103 ? 10.32 -6.434 8.688 1 98.69 103 PHE B CA 1
ATOM 3251 C C . PHE B 1 103 ? 11.336 -7.504 9.07 1 98.69 103 PHE B C 1
ATOM 3253 O O . PHE B 1 103 ? 12.484 -7.191 9.398 1 98.69 103 PHE B O 1
ATOM 3260 N N . GLY B 1 104 ? 10.914 -8.711 9.031 1 98.56 104 GLY B N 1
ATOM 3261 C CA . GLY B 1 104 ? 11.82 -9.805 9.305 1 98.56 104 GLY B CA 1
ATOM 3262 C C . GLY B 1 104 ? 13.047 -9.805 8.406 1 98.56 104 GLY B C 1
ATOM 3263 O O . GLY B 1 104 ? 14.172 -9.992 8.875 1 98.56 104 GLY B O 1
ATOM 3264 N N . ALA B 1 105 ? 12.859 -9.633 7.109 1 98.19 105 ALA B N 1
ATOM 3265 C CA . ALA B 1 105 ? 13.961 -9.57 6.156 1 98.19 105 ALA B CA 1
ATOM 3266 C C . ALA B 1 105 ? 14.898 -8.406 6.48 1 98.19 105 ALA B C 1
ATOM 3268 O O . ALA B 1 105 ? 16.125 -8.562 6.445 1 98.19 105 ALA B O 1
ATOM 3269 N N . SER B 1 106 ? 14.32 -7.258 6.801 1 98.5 106 SER B N 1
ATOM 3270 C CA . SER B 1 106 ? 15.125 -6.082 7.125 1 98.5 106 SER B CA 1
ATOM 3271 C C . SER B 1 106 ? 15.977 -6.316 8.367 1 98.5 106 SER B C 1
ATOM 3273 O O . SER B 1 106 ? 17.125 -5.879 8.43 1 98.5 106 SER B O 1
ATOM 3275 N N . LEU B 1 107 ? 15.398 -6.973 9.359 1 98.12 107 LEU B N 1
ATOM 3276 C CA . LEU B 1 107 ? 16.141 -7.305 10.57 1 98.12 107 LEU B CA 1
ATOM 3277 C C . LEU B 1 107 ? 17.359 -8.172 10.242 1 98.12 107 LEU B C 1
ATOM 3279 O O . LEU B 1 107 ? 18.453 -7.941 10.766 1 98.12 107 LEU B O 1
ATOM 3283 N N . ALA B 1 108 ? 17.125 -9.148 9.422 1 98 108 ALA B N 1
ATOM 3284 C CA . ALA B 1 108 ? 18.203 -10.078 9.07 1 98 108 ALA B CA 1
ATOM 3285 C C . ALA B 1 108 ? 19.312 -9.367 8.281 1 98 108 ALA B C 1
ATOM 3287 O O . ALA B 1 108 ? 20.484 -9.695 8.422 1 98 108 ALA B O 1
ATOM 3288 N N . ILE B 1 109 ? 18.969 -8.445 7.461 1 97.62 109 ILE B N 1
ATOM 3289 C CA . ILE B 1 109 ? 19.922 -7.707 6.641 1 97.62 109 ILE B CA 1
ATOM 3290 C C . ILE B 1 109 ? 20.734 -6.762 7.516 1 97.62 109 ILE B C 1
ATOM 3292 O O . ILE B 1 109 ? 21.938 -6.621 7.332 1 97.62 109 ILE B O 1
ATOM 3296 N N . LEU B 1 110 ? 20.078 -6.141 8.492 1 97.19 110 LEU B N 1
ATOM 3297 C CA . LEU B 1 110 ? 20.734 -5.16 9.352 1 97.19 110 LEU B CA 1
ATOM 3298 C C . LEU B 1 110 ? 21.578 -5.852 10.414 1 97.19 110 LEU B C 1
ATOM 3300 O O . LEU B 1 110 ? 22.625 -5.328 10.82 1 97.19 110 LEU B O 1
ATOM 3304 N N . LEU B 1 111 ? 21.062 -6.98 10.914 1 96.5 111 LEU B N 1
ATOM 3305 C CA . LEU B 1 111 ? 21.734 -7.688 12 1 96.5 111 LEU B CA 1
ATOM 3306 C C . LEU B 1 111 ? 21.984 -9.141 11.625 1 96.5 111 LEU B C 1
ATOM 3308 O O . LEU B 1 111 ? 21.5 -10.062 12.281 1 96.5 111 LEU B O 1
ATOM 3312 N N . PRO B 1 112 ? 22.906 -9.297 10.758 1 91.81 112 PRO B N 1
ATOM 3313 C CA . PRO B 1 112 ? 23.141 -10.656 10.258 1 91.81 112 PRO B CA 1
ATOM 3314 C C . PRO B 1 112 ? 23.734 -11.578 11.328 1 91.81 112 PRO B C 1
ATOM 3316 O O . PRO B 1 112 ? 23.625 -12.805 11.219 1 91.81 112 PRO B O 1
ATOM 3319 N N . SER B 1 113 ? 24.375 -11.055 12.352 1 92.94 113 SER B N 1
ATOM 3320 C CA . SER B 1 113 ? 24.969 -11.867 13.406 1 92.94 113 SER B CA 1
ATOM 3321 C C . SER B 1 113 ? 23.906 -12.484 14.297 1 92.94 113 SER B C 1
ATOM 3323 O O . SER B 1 113 ? 24.125 -13.523 14.93 1 92.94 113 SER B O 1
ATOM 3325 N N . ILE B 1 114 ? 22.766 -11.93 14.305 1 90.19 114 ILE B N 1
ATOM 3326 C CA . ILE B 1 114 ? 21.688 -12.383 15.18 1 90.19 114 ILE B CA 1
ATOM 3327 C C . ILE B 1 114 ? 20.703 -13.234 14.375 1 90.19 114 ILE B C 1
ATOM 3329 O O . ILE B 1 114 ? 20.25 -14.289 14.836 1 90.19 114 ILE B O 1
ATOM 3333 N N . PHE B 1 115 ? 20.453 -12.734 13.227 1 88.06 115 PHE B N 1
ATOM 3334 C CA . PHE B 1 115 ? 19.516 -13.414 12.336 1 88.06 115 PHE B CA 1
ATOM 3335 C C . PHE B 1 115 ? 20.25 -14.055 11.164 1 88.06 115 PHE B C 1
ATOM 3337 O O . PHE B 1 115 ? 20.469 -13.414 10.133 1 88.06 115 PHE B O 1
ATOM 3344 N N . PHE B 1 116 ? 20.391 -15.289 11.219 1 86.62 116 PHE B N 1
ATOM 3345 C CA . PHE B 1 116 ? 21.344 -15.953 10.328 1 86.62 116 PHE B CA 1
ATOM 3346 C C . PHE B 1 116 ? 20.688 -16.297 8.992 1 86.62 116 PHE B C 1
ATOM 3348 O O . PHE B 1 116 ? 21.375 -16.531 8 1 86.62 116 PHE B O 1
ATOM 3355 N N . SER B 1 117 ? 19.406 -16.328 8.992 1 93.12 117 SER B N 1
ATOM 3356 C CA . SER B 1 117 ? 18.734 -16.656 7.742 1 93.12 117 SER B CA 1
ATOM 3357 C C . SER B 1 117 ? 17.672 -15.617 7.398 1 93.12 117 SER B C 1
ATOM 3359 O O . SER B 1 117 ? 16.688 -15.461 8.125 1 93.12 117 SER B O 1
ATOM 3361 N N . LEU B 1 118 ? 17.938 -14.992 6.293 1 95.19 118 LEU B N 1
ATOM 3362 C CA . LEU B 1 118 ? 16.984 -14.016 5.781 1 95.19 118 LEU B CA 1
ATOM 3363 C C . LEU B 1 118 ? 15.625 -14.656 5.547 1 95.19 118 LEU B C 1
ATOM 3365 O O . LEU B 1 118 ? 14.594 -14.109 5.953 1 95.19 118 LEU B O 1
ATOM 3369 N N . GLU B 1 119 ? 15.609 -15.828 4.992 1 94.75 119 GLU B N 1
ATOM 3370 C CA . GLU B 1 119 ? 14.383 -16.547 4.645 1 94.75 119 GLU B CA 1
ATOM 3371 C C . GLU B 1 119 ? 13.602 -16.938 5.891 1 94.75 119 GLU B C 1
ATOM 3373 O O . GLU B 1 119 ? 12.383 -16.75 5.953 1 94.75 119 GLU B O 1
ATOM 3378 N N . LEU B 1 120 ? 14.266 -17.422 6.855 1 95.75 120 LEU B N 1
ATOM 3379 C CA . LEU B 1 120 ? 13.609 -17.844 8.086 1 95.75 120 LEU B CA 1
ATOM 3380 C C . LEU B 1 120 ? 13.039 -16.641 8.836 1 95.75 120 LEU B C 1
ATOM 3382 O O . LEU B 1 120 ? 11.945 -16.719 9.414 1 95.75 120 LEU B O 1
ATOM 3386 N N . SER B 1 121 ? 13.797 -15.594 8.844 1 98.06 121 SER B N 1
ATOM 3387 C CA . SER B 1 121 ? 13.32 -14.383 9.508 1 98.06 121 SER B CA 1
ATOM 3388 C C . SER B 1 121 ? 12.078 -13.828 8.828 1 98.06 121 SER B C 1
ATOM 3390 O O . SER B 1 121 ? 11.086 -13.508 9.492 1 98.06 121 SER B O 1
ATOM 3392 N N . ALA B 1 122 ? 12.117 -13.703 7.504 1 98.06 122 ALA B N 1
ATOM 3393 C CA . ALA B 1 122 ? 10.961 -13.234 6.742 1 98.06 122 ALA B CA 1
ATOM 3394 C C . ALA B 1 122 ? 9.75 -14.133 6.969 1 98.06 122 ALA B C 1
ATOM 3396 O O . ALA B 1 122 ? 8.633 -13.648 7.164 1 98.06 122 ALA B O 1
ATOM 3397 N N . PHE B 1 123 ? 10 -15.438 6.984 1 97.88 123 PHE B N 1
ATOM 3398 C CA . PHE B 1 123 ? 8.93 -16.406 7.18 1 97.88 123 PHE B CA 1
ATOM 3399 C C . PHE B 1 123 ? 8.305 -16.25 8.555 1 97.88 123 PHE B C 1
ATOM 3401 O O . PHE B 1 123 ? 7.078 -16.172 8.68 1 97.88 123 PHE B O 1
ATOM 3408 N N . THR B 1 124 ? 9.109 -16.141 9.562 1 97.94 124 THR B N 1
ATOM 3409 C CA . THR B 1 124 ? 8.656 -16.078 10.945 1 97.94 124 THR B CA 1
ATOM 3410 C C . THR B 1 124 ? 7.852 -14.812 11.203 1 97.94 124 THR B C 1
ATOM 3412 O O . THR B 1 124 ? 6.758 -14.867 11.766 1 97.94 124 THR B O 1
ATOM 3415 N N . PHE B 1 125 ? 8.281 -13.742 10.734 1 98.44 125 PHE B N 1
ATOM 3416 C CA . PHE B 1 125 ? 7.609 -12.477 11.008 1 98.44 125 PHE B CA 1
ATOM 3417 C C . PHE B 1 125 ? 6.395 -12.305 10.102 1 98.44 125 PHE B C 1
ATOM 3419 O O . PHE B 1 125 ? 5.445 -11.602 10.453 1 98.44 125 PHE B O 1
ATOM 3426 N N . GLY B 1 126 ? 6.43 -12.93 8.898 1 98.12 126 GLY B N 1
ATOM 3427 C CA . GLY B 1 126 ? 5.207 -13 8.117 1 98.12 126 GLY B CA 1
ATOM 3428 C C . GLY B 1 126 ? 4.09 -13.742 8.82 1 98.12 126 GLY B C 1
ATOM 3429 O O . GLY B 1 126 ? 2.951 -13.273 8.867 1 98.12 126 GLY B O 1
ATOM 3430 N N . LEU B 1 127 ? 4.457 -14.867 9.414 1 97.94 127 LEU B N 1
ATOM 3431 C CA . LEU B 1 127 ? 3.492 -15.648 10.188 1 97.94 127 LEU B CA 1
ATOM 3432 C C . LEU B 1 127 ? 3.037 -14.875 11.422 1 97.94 127 LEU B C 1
ATOM 3434 O O . LEU B 1 127 ? 1.854 -14.906 11.773 1 97.94 127 LEU B O 1
ATOM 3438 N N . LEU B 1 128 ? 3.967 -14.234 12.031 1 98.31 128 LEU B N 1
ATOM 3439 C CA . LEU B 1 128 ? 3.66 -13.477 13.242 1 98.31 128 LEU B CA 1
ATOM 3440 C C . LEU B 1 128 ? 2.654 -12.367 12.938 1 98.31 128 LEU B C 1
ATOM 3442 O O . LEU B 1 128 ? 1.739 -12.125 13.734 1 98.31 128 LEU B O 1
ATOM 3446 N N . ALA B 1 129 ? 2.834 -11.695 11.828 1 98.31 129 ALA B N 1
ATOM 3447 C CA . ALA B 1 129 ? 1.918 -10.625 11.445 1 98.31 129 ALA B CA 1
ATOM 3448 C C . ALA B 1 129 ? 0.49 -11.141 11.312 1 98.31 129 ALA B C 1
ATOM 3450 O O . ALA B 1 129 ? -0.449 -10.539 11.836 1 98.31 129 ALA B O 1
ATOM 3451 N N . VAL B 1 130 ? 0.32 -12.25 10.656 1 97.5 130 VAL B N 1
ATOM 3452 C CA . VAL B 1 130 ? -1.012 -12.812 10.461 1 97.5 130 VAL B CA 1
ATOM 3453 C C . VAL B 1 130 ? -1.572 -13.305 11.789 1 97.5 130 VAL B C 1
ATOM 3455 O O . VAL B 1 130 ? -2.758 -13.125 12.078 1 97.5 130 VAL B O 1
ATOM 3458 N N . PHE B 1 131 ? -0.708 -13.867 12.57 1 97.25 131 PHE B N 1
ATOM 3459 C CA . PHE B 1 131 ? -1.123 -14.312 13.891 1 97.25 131 PHE B CA 1
ATOM 3460 C C . PHE B 1 131 ? -1.638 -13.148 14.719 1 97.25 131 PHE B C 1
ATOM 3462 O O . PHE B 1 131 ? -2.688 -13.242 15.359 1 97.25 131 PHE B O 1
ATOM 3469 N N . LEU B 1 132 ? -0.949 -12.07 14.711 1 96.5 132 LEU B N 1
ATOM 3470 C CA . LEU B 1 132 ? -1.354 -10.883 15.453 1 96.5 132 LEU B CA 1
ATOM 3471 C C . LEU B 1 132 ? -2.66 -10.32 14.906 1 96.5 132 LEU B C 1
ATOM 3473 O O . LEU B 1 132 ? -3.545 -9.93 15.672 1 96.5 132 LEU B O 1
ATOM 3477 N N . ALA B 1 133 ? -2.785 -10.273 13.609 1 95.38 133 ALA B N 1
ATOM 3478 C CA . ALA B 1 133 ? -4.016 -9.781 12.984 1 95.38 133 ALA B CA 1
ATOM 3479 C C . ALA B 1 133 ? -5.207 -10.648 13.375 1 95.38 133 ALA B C 1
ATOM 3481 O O . ALA B 1 133 ? -6.273 -10.133 13.719 1 95.38 133 ALA B O 1
ATOM 3482 N N . TYR B 1 134 ? -4.984 -11.938 13.32 1 93.94 134 TYR B N 1
ATOM 3483 C CA . TYR B 1 134 ? -6.047 -12.883 13.664 1 93.94 134 TYR B CA 1
ATOM 3484 C C . TYR B 1 134 ? -6.465 -12.734 15.117 1 93.94 134 TYR B C 1
ATOM 3486 O O . TYR B 1 134 ? -7.66 -12.695 15.43 1 93.94 134 TYR B O 1
ATOM 3494 N N . THR B 1 135 ? -5.516 -12.617 15.992 1 92.69 135 THR B N 1
ATOM 3495 C CA . THR B 1 135 ? -5.801 -12.523 17.422 1 92.69 135 THR B CA 1
ATOM 3496 C C . THR B 1 135 ? -6.484 -11.203 17.75 1 92.69 135 THR B C 1
ATOM 3498 O O . THR B 1 135 ? -7.363 -11.148 18.609 1 92.69 135 THR B O 1
ATOM 3501 N N . LEU B 1 136 ? -6.086 -10.211 17.062 1 90 136 LEU B N 1
ATOM 3502 C CA . LEU B 1 136 ? -6.688 -8.898 17.297 1 90 136 LEU B CA 1
ATOM 3503 C C . LEU B 1 136 ? -8.148 -8.891 16.859 1 90 136 LEU B C 1
ATOM 3505 O O . LEU B 1 136 ? -8.977 -8.195 17.453 1 90 136 LEU B O 1
ATOM 3509 N N . ALA B 1 137 ? -8.453 -9.609 15.844 1 88.56 137 ALA B N 1
ATOM 3510 C CA . ALA B 1 137 ? -9.812 -9.641 15.289 1 88.56 137 ALA B CA 1
ATOM 3511 C C . ALA B 1 137 ? -10.695 -10.625 16.047 1 88.56 137 ALA B C 1
ATOM 3513 O O . ALA B 1 137 ? -11.922 -10.594 15.93 1 88.56 137 ALA B O 1
ATOM 3514 N N . PHE B 1 138 ? -10.102 -11.461 16.828 1 85.44 138 PHE B N 1
ATOM 3515 C CA . PHE B 1 138 ? -10.828 -12.523 17.516 1 85.44 138 PHE B CA 1
ATOM 3516 C C . PHE B 1 138 ? -11.586 -11.969 18.719 1 85.44 138 PHE B C 1
ATOM 3518 O O . PHE B 1 138 ? -10.992 -11.367 19.609 1 85.44 138 PHE B O 1
ATOM 3525 N N . GLU B 1 139 ? -12.977 -12 18.625 1 79 139 GLU B N 1
ATOM 3526 C CA . GLU B 1 139 ? -13.812 -11.562 19.734 1 79 139 GLU B CA 1
ATOM 3527 C C . GLU B 1 139 ? -14.891 -12.594 20.062 1 79 139 GLU B C 1
ATOM 3529 O O . GLU B 1 139 ? -15.727 -12.906 19.203 1 79 139 GLU B O 1
ATOM 3534 N N . ARG B 1 140 ? -15.055 -12.922 21.219 1 74.62 140 ARG B N 1
ATOM 3535 C CA . ARG B 1 140 ? -16.078 -13.789 21.766 1 74.62 140 ARG B CA 1
ATOM 3536 C C . ARG B 1 140 ? -16.281 -15.031 20.906 1 74.62 140 ARG B C 1
ATOM 3538 O O . ARG B 1 140 ? -17.406 -15.398 20.578 1 74.62 140 ARG B O 1
ATOM 3545 N N . GLY B 1 141 ? -15.25 -15.516 20.469 1 70.31 141 GLY B N 1
ATOM 3546 C CA . GLY B 1 141 ? -15.312 -16.797 19.781 1 70.31 141 GLY B CA 1
ATOM 3547 C C . GLY B 1 141 ? -15.578 -16.656 18.281 1 70.31 141 GLY B C 1
ATOM 3548 O O . GLY B 1 141 ? -15.727 -17.641 17.578 1 70.31 141 GLY B O 1
ATOM 3549 N N . VAL B 1 142 ? -15.727 -15.477 17.891 1 78.62 142 VAL B N 1
ATOM 3550 C CA . VAL B 1 142 ? -16.078 -15.281 16.484 1 78.62 142 VAL B CA 1
ATOM 3551 C C . VAL B 1 142 ? -15.086 -14.312 15.836 1 78.62 142 VAL B C 1
ATOM 3553 O O . VAL B 1 142 ? -14.594 -13.398 16.484 1 78.62 142 VAL B O 1
ATOM 3556 N N . THR B 1 143 ? -14.711 -14.703 14.664 1 81.06 143 THR B N 1
ATOM 3557 C CA . THR B 1 143 ? -13.93 -13.789 13.836 1 81.06 143 THR B CA 1
ATOM 3558 C C . THR B 1 143 ? -14.758 -13.297 12.656 1 81.06 143 THR B C 1
ATOM 3560 O O . THR B 1 143 ? -15.141 -14.078 11.781 1 81.06 143 THR B O 1
ATOM 3563 N N . ASN B 1 144 ? -15.047 -12.055 12.695 1 83.62 144 ASN B N 1
ATOM 3564 C CA . ASN B 1 144 ? -15.766 -11.484 11.562 1 83.62 144 ASN B CA 1
ATOM 3565 C C . ASN B 1 144 ? -14.805 -10.984 10.484 1 83.62 144 ASN B C 1
ATOM 3567 O O . ASN B 1 144 ? -13.695 -10.547 10.789 1 83.62 144 ASN B O 1
ATOM 3571 N N . SER B 1 145 ? -15.219 -11.117 9.297 1 85.75 145 SER B N 1
ATOM 3572 C CA . SER B 1 145 ? -14.383 -10.82 8.141 1 85.75 145 SER B CA 1
ATOM 3573 C C . SER B 1 145 ? -13.93 -9.367 8.141 1 85.75 145 SER B C 1
ATOM 3575 O O . SER B 1 145 ? -12.789 -9.062 7.781 1 85.75 145 SER B O 1
ATOM 3577 N N . VAL B 1 146 ? -14.766 -8.5 8.562 1 83.81 146 VAL B N 1
ATOM 3578 C CA . VAL B 1 146 ? -14.461 -7.07 8.57 1 83.81 146 VAL B CA 1
ATOM 3579 C C . VAL B 1 146 ? -13.391 -6.777 9.617 1 83.81 146 VAL B C 1
ATOM 3581 O O . VAL B 1 146 ? -12.422 -6.062 9.344 1 83.81 146 VAL B O 1
ATOM 3584 N N . ALA B 1 147 ? -13.531 -7.328 10.758 1 87.69 147 ALA B N 1
ATOM 3585 C CA . ALA B 1 147 ? -12.555 -7.152 11.836 1 87.69 147 ALA B CA 1
ATOM 3586 C C . ALA B 1 147 ? -11.188 -7.715 11.43 1 87.69 147 ALA B C 1
ATOM 3588 O O . ALA B 1 147 ? -10.156 -7.141 11.766 1 87.69 147 ALA B O 1
ATOM 3589 N N . LEU B 1 148 ? -11.242 -8.766 10.75 1 90.5 148 LEU B N 1
ATOM 3590 C CA . LEU B 1 148 ? -10.008 -9.398 10.305 1 90.5 148 LEU B CA 1
ATOM 3591 C C . LEU B 1 148 ? -9.258 -8.5 9.328 1 90.5 148 LEU B C 1
ATOM 3593 O O . LEU B 1 148 ? -8.039 -8.328 9.445 1 90.5 148 LEU B O 1
ATOM 3597 N N . VAL B 1 149 ? -9.977 -7.941 8.422 1 89.75 149 VAL B N 1
ATOM 3598 C CA . VAL B 1 149 ? -9.367 -7.066 7.43 1 89.75 149 VAL B CA 1
ATOM 3599 C C . VAL B 1 149 ? -8.789 -5.832 8.117 1 89.75 149 VAL B C 1
ATOM 3601 O O . VAL B 1 149 ? -7.645 -5.445 7.855 1 89.75 149 VAL B O 1
ATOM 3604 N N . LEU B 1 150 ? -9.547 -5.254 9.008 1 87.5 150 LEU B N 1
ATOM 3605 C CA . LEU B 1 150 ? -9.109 -4.059 9.711 1 87.5 150 LEU B CA 1
ATOM 3606 C C . LEU B 1 150 ? -7.875 -4.359 10.562 1 87.5 150 LEU B C 1
ATOM 3608 O O . LEU B 1 150 ? -6.941 -3.555 10.617 1 87.5 150 LEU B O 1
ATOM 3612 N N . SER B 1 151 ? -7.898 -5.457 11.211 1 92.31 151 SER B N 1
ATOM 3613 C CA . SER B 1 151 ? -6.746 -5.871 12.008 1 92.31 151 SER B CA 1
ATOM 3614 C C . SER B 1 151 ? -5.508 -6.055 11.133 1 92.31 151 SER B C 1
ATOM 3616 O O . SER B 1 151 ? -4.398 -5.719 11.547 1 92.31 151 SER B O 1
ATOM 3618 N N . GLY B 1 152 ? -5.688 -6.648 10 1 93.75 152 GLY B N 1
ATOM 3619 C CA . GLY B 1 152 ? -4.586 -6.781 9.062 1 93.75 152 GLY B CA 1
ATOM 3620 C C . GLY B 1 152 ? -3.977 -5.449 8.664 1 93.75 152 GLY B C 1
ATOM 3621 O O . GLY B 1 152 ? -2.752 -5.312 8.617 1 93.75 152 GLY B O 1
ATOM 3622 N N . VAL B 1 153 ? -4.824 -4.48 8.445 1 90.88 153 VAL B N 1
ATOM 3623 C CA . VAL B 1 153 ? -4.379 -3.141 8.078 1 90.88 153 VAL B CA 1
ATOM 3624 C C . VAL B 1 153 ? -3.557 -2.537 9.211 1 90.88 153 VAL B C 1
ATOM 3626 O O . VAL B 1 153 ? -2.496 -1.955 8.977 1 90.88 153 VAL B O 1
ATOM 3629 N N . ILE B 1 154 ? -4.008 -2.686 10.391 1 92.62 154 ILE B N 1
ATOM 3630 C CA . ILE B 1 154 ? -3.35 -2.135 11.57 1 92.62 154 ILE B CA 1
ATOM 3631 C C . ILE B 1 154 ? -1.979 -2.783 11.742 1 92.62 154 ILE B C 1
ATOM 3633 O O . ILE B 1 154 ? -0.967 -2.088 11.867 1 92.62 154 ILE B O 1
ATOM 3637 N N . VAL B 1 155 ? -1.975 -4.059 11.727 1 95.38 155 VAL B N 1
ATOM 3638 C CA . VAL B 1 155 ? -0.732 -4.801 11.914 1 95.38 155 VAL B CA 1
ATOM 3639 C C . VAL B 1 155 ? 0.229 -4.5 10.773 1 95.38 155 VAL B C 1
ATOM 3641 O O . VAL B 1 155 ? 1.426 -4.297 10.992 1 95.38 155 VAL B O 1
ATOM 3644 N N . GLY B 1 156 ? -0.302 -4.492 9.578 1 96 156 GLY B N 1
ATOM 3645 C CA . GLY B 1 156 ? 0.502 -4.133 8.422 1 96 156 GLY B CA 1
ATOM 3646 C C . GLY B 1 156 ? 1.154 -2.77 8.547 1 96 156 GLY B C 1
ATOM 3647 O O . GLY B 1 156 ? 2.328 -2.604 8.211 1 96 156 GLY B O 1
ATOM 3648 N N . ALA B 1 157 ? 0.416 -1.836 9.078 1 93.69 157 ALA B N 1
ATOM 3649 C CA . ALA B 1 157 ? 0.922 -0.476 9.25 1 93.69 157 ALA B CA 1
ATOM 3650 C C . ALA B 1 157 ? 2.043 -0.431 10.281 1 93.69 157 ALA B C 1
ATOM 3652 O O . ALA B 1 157 ? 3.045 0.261 10.094 1 93.69 157 ALA B O 1
ATOM 3653 N N . ILE B 1 158 ? 1.859 -1.106 11.312 1 95.69 158 ILE B N 1
ATOM 3654 C CA . ILE B 1 158 ? 2.865 -1.148 12.367 1 95.69 158 ILE B CA 1
ATOM 3655 C C . ILE B 1 158 ? 4.16 -1.746 11.82 1 95.69 158 ILE B C 1
ATOM 3657 O O . ILE B 1 158 ? 5.23 -1.149 11.953 1 95.69 158 ILE B O 1
ATOM 3661 N N . PHE B 1 159 ? 4.035 -2.855 11.18 1 97.81 159 PHE B N 1
ATOM 3662 C CA . PHE B 1 159 ? 5.227 -3.502 10.648 1 97.81 159 PHE B CA 1
ATOM 3663 C C . PHE B 1 159 ? 5.855 -2.654 9.547 1 97.81 159 PHE B C 1
ATOM 3665 O O . PHE B 1 159 ? 7.078 -2.617 9.406 1 97.81 159 PHE B O 1
ATOM 3672 N N . SER B 1 160 ? 5.055 -1.981 8.75 1 96.75 160 SER B N 1
ATOM 3673 C CA . SER B 1 160 ? 5.586 -1.097 7.719 1 96.75 160 SER B CA 1
ATOM 3674 C C . SER B 1 160 ? 6.387 0.049 8.336 1 96.75 160 SER B C 1
ATOM 3676 O O . SER B 1 160 ? 7.418 0.453 7.793 1 96.75 160 SER B O 1
ATOM 3678 N N . SER B 1 161 ? 5.883 0.565 9.43 1 96.56 161 SER B N 1
ATOM 3679 C CA . SER B 1 161 ? 6.609 1.616 10.133 1 96.56 161 SER B CA 1
ATOM 3680 C C . SER B 1 161 ? 7.934 1.098 10.688 1 96.56 161 SER B C 1
ATOM 3682 O O . SER B 1 161 ? 8.945 1.799 10.648 1 96.56 161 SER B O 1
ATOM 3684 N N . LEU B 1 162 ? 7.91 -0.098 11.164 1 97.62 162 LEU B N 1
ATOM 3685 C CA . LEU B 1 162 ? 9.133 -0.705 11.68 1 97.62 162 LEU B CA 1
ATOM 3686 C C . LEU B 1 162 ? 10.141 -0.923 10.555 1 97.62 162 LEU B C 1
ATOM 3688 O O . LEU B 1 162 ? 11.352 -0.769 10.758 1 97.62 162 LEU B O 1
ATOM 3692 N N . VAL B 1 163 ? 9.656 -1.312 9.391 1 98.19 163 VAL B N 1
ATOM 3693 C CA . VAL B 1 163 ? 10.516 -1.407 8.219 1 98.19 163 VAL B CA 1
ATOM 3694 C C . VAL B 1 163 ? 11.141 -0.043 7.918 1 98.19 163 VAL B C 1
ATOM 3696 O O . VAL B 1 163 ? 12.32 0.048 7.574 1 98.19 163 VAL B O 1
ATOM 3699 N N . GLY B 1 164 ? 10.328 0.999 8.078 1 97.44 164 GLY B N 1
ATOM 3700 C CA . GLY B 1 164 ? 10.844 2.348 7.914 1 97.44 164 GLY B CA 1
ATOM 3701 C C . GLY B 1 164 ? 11.992 2.666 8.859 1 97.44 164 GLY B C 1
ATOM 3702 O O . GLY B 1 164 ? 12.984 3.271 8.453 1 97.44 164 GLY B O 1
ATOM 3703 N N . ILE B 1 165 ? 11.875 2.248 10.062 1 96.81 165 ILE B N 1
ATOM 3704 C CA . ILE B 1 165 ? 12.93 2.455 11.055 1 96.81 165 ILE B CA 1
ATOM 3705 C C . ILE B 1 165 ? 14.18 1.691 10.641 1 96.81 165 ILE B C 1
ATOM 3707 O O . ILE B 1 165 ? 15.297 2.213 10.75 1 96.81 165 ILE B O 1
ATOM 3711 N N . MET B 1 166 ? 14.031 0.474 10.148 1 97.94 166 MET B N 1
ATOM 3712 C CA . MET B 1 166 ? 15.18 -0.311 9.703 1 97.94 166 MET B CA 1
ATOM 3713 C C . MET B 1 166 ? 15.891 0.376 8.539 1 97.94 166 MET B C 1
ATOM 3715 O O . MET B 1 166 ? 17.125 0.432 8.508 1 97.94 166 MET B O 1
ATOM 3719 N N . LYS B 1 167 ? 15.133 0.85 7.609 1 97.69 167 LYS B N 1
ATOM 3720 C CA . LYS B 1 167 ? 15.703 1.562 6.473 1 97.69 167 LYS B CA 1
ATOM 3721 C C . LYS B 1 167 ? 16.453 2.811 6.93 1 97.69 167 LYS B C 1
ATOM 3723 O O . LYS B 1 167 ? 17.531 3.111 6.422 1 97.69 167 LYS B O 1
ATOM 3728 N N . TYR B 1 168 ? 15.852 3.484 7.906 1 95.81 168 TYR B N 1
ATOM 3729 C CA . TYR B 1 168 ? 16.453 4.691 8.453 1 95.81 168 TYR B CA 1
ATOM 3730 C C . TYR B 1 168 ? 17.812 4.387 9.094 1 95.81 168 TYR B C 1
ATOM 3732 O O . TYR B 1 168 ? 18.75 5.176 8.969 1 95.81 168 TYR B O 1
ATOM 3740 N N . LEU B 1 169 ? 17.969 3.258 9.656 1 96.25 169 LEU B N 1
ATOM 3741 C CA . LEU B 1 169 ? 19.172 2.877 10.383 1 96.25 169 LEU B CA 1
ATOM 3742 C C . LEU B 1 169 ? 20.188 2.201 9.453 1 96.25 169 LEU B C 1
ATOM 3744 O O . LEU B 1 169 ? 21.328 1.956 9.844 1 96.25 169 LEU B O 1
ATOM 3748 N N . SER B 1 170 ? 19.812 1.927 8.242 1 96.88 170 SER B N 1
ATOM 3749 C CA . SER B 1 170 ? 20.609 1.122 7.332 1 96.88 170 SER B CA 1
ATOM 3750 C C . SER B 1 170 ? 21.703 1.96 6.668 1 96.88 170 SER B C 1
ATOM 3752 O O . SER B 1 170 ? 21.5 3.148 6.406 1 96.88 170 SER B O 1
ATOM 3754 N N . GLU B 1 171 ? 22.797 1.288 6.398 1 97.44 171 GLU B N 1
ATOM 3755 C CA . GLU B 1 171 ? 23.766 1.845 5.457 1 97.44 171 GLU B CA 1
ATOM 3756 C C . GLU B 1 171 ? 23.281 1.691 4.016 1 97.44 171 GLU B C 1
ATOM 3758 O O . GLU B 1 171 ? 22.266 1.03 3.76 1 97.44 171 GLU B O 1
ATOM 3763 N N . ASP B 1 172 ? 24.031 2.254 3.074 1 97.31 172 ASP B N 1
ATOM 3764 C CA . ASP B 1 172 ? 23.578 2.322 1.689 1 97.31 172 ASP B CA 1
ATOM 3765 C C . ASP B 1 172 ? 23.375 0.924 1.106 1 97.31 172 ASP B C 1
ATOM 3767 O O . ASP B 1 172 ? 22.344 0.641 0.49 1 97.31 172 ASP B O 1
ATOM 3771 N N . ALA B 1 173 ? 24.312 0.078 1.366 1 96.81 173 ALA B N 1
ATOM 3772 C CA . ALA B 1 173 ? 24.234 -1.27 0.811 1 96.81 173 ALA B CA 1
ATOM 3773 C C . ALA B 1 173 ? 23.047 -2.031 1.409 1 96.81 173 ALA B C 1
ATOM 3775 O O . ALA B 1 173 ? 22.359 -2.768 0.704 1 96.81 173 ALA B O 1
ATOM 3776 N N . GLN B 1 174 ? 22.828 -1.832 2.666 1 97.56 174 GLN B N 1
ATOM 3777 C CA . GLN B 1 174 ? 21.719 -2.488 3.352 1 97.56 174 GLN B CA 1
ATOM 3778 C C . GLN B 1 174 ? 20.375 -1.946 2.871 1 97.56 174 GLN B C 1
ATOM 3780 O O . GLN B 1 174 ? 19.422 -2.709 2.672 1 97.56 174 GLN B O 1
ATOM 3785 N N . LEU B 1 175 ? 20.375 -0.648 2.73 1 98.06 175 LEU B N 1
ATOM 3786 C CA . LEU B 1 175 ? 19.172 -0.019 2.232 1 98.06 175 LEU B CA 1
ATOM 3787 C C . LEU B 1 175 ? 18.797 -0.554 0.851 1 98.06 175 LEU B C 1
ATOM 3789 O O . LEU B 1 175 ? 17.625 -0.834 0.577 1 98.06 175 LEU B O 1
ATOM 3793 N N . ARG B 1 176 ? 19.75 -0.669 0.019 1 97.56 176 ARG B N 1
ATOM 3794 C CA . ARG B 1 176 ? 19.531 -1.195 -1.325 1 97.56 176 ARG B CA 1
ATOM 3795 C C . ARG B 1 176 ? 19.047 -2.637 -1.276 1 97.56 176 ARG B C 1
ATOM 3797 O O . ARG B 1 176 ? 18.094 -2.998 -1.98 1 97.56 176 ARG B O 1
ATOM 3804 N N . GLU B 1 177 ? 19.656 -3.414 -0.406 1 97.06 177 GLU B N 1
ATOM 3805 C CA . GLU B 1 177 ? 19.281 -4.816 -0.279 1 97.06 177 GLU B CA 1
ATOM 3806 C C . GLU B 1 177 ? 17.844 -4.953 0.227 1 97.06 177 GLU B C 1
ATOM 3808 O O . GLU B 1 177 ? 17.078 -5.773 -0.277 1 97.06 177 GLU B O 1
ATOM 3813 N N . ILE B 1 178 ? 17.453 -4.141 1.198 1 97.75 178 ILE B N 1
ATOM 3814 C CA . ILE B 1 178 ? 16.094 -4.164 1.729 1 97.75 178 ILE B CA 1
ATOM 3815 C C . ILE B 1 178 ? 15.102 -3.779 0.631 1 97.75 178 ILE B C 1
ATOM 3817 O O . ILE B 1 178 ? 14.102 -4.461 0.426 1 97.75 178 ILE B O 1
ATOM 3821 N N . THR B 1 179 ? 15.383 -2.723 -0.061 1 97.44 179 THR B N 1
ATOM 3822 C CA . THR B 1 179 ? 14.5 -2.172 -1.081 1 97.44 179 THR B CA 1
ATOM 3823 C C . THR B 1 179 ? 14.281 -3.18 -2.205 1 97.44 179 THR B C 1
ATOM 3825 O O . THR B 1 179 ? 13.141 -3.412 -2.621 1 97.44 179 THR B O 1
ATOM 3828 N N . PHE B 1 180 ? 15.273 -3.842 -2.602 1 96.19 180 PHE B N 1
ATOM 3829 C CA . PHE B 1 180 ? 15.172 -4.762 -3.727 1 96.19 180 PHE B CA 1
ATOM 3830 C C . PHE B 1 180 ? 14.531 -6.078 -3.295 1 96.19 180 PHE B C 1
ATOM 3832 O O . PHE B 1 180 ? 13.812 -6.711 -4.07 1 96.19 180 PHE B O 1
ATOM 3839 N N . TRP B 1 181 ? 14.844 -6.492 -2.109 1 96.5 181 TRP B N 1
ATOM 3840 C CA . TRP B 1 181 ? 14.18 -7.68 -1.592 1 96.5 181 TRP B CA 1
ATOM 3841 C C . TRP B 1 181 ? 12.664 -7.5 -1.61 1 96.5 181 TRP B C 1
ATOM 3843 O O . TRP B 1 181 ? 11.922 -8.422 -1.963 1 96.5 181 TRP B O 1
ATOM 3853 N N . MET B 1 182 ? 12.18 -6.328 -1.297 1 96.69 182 MET B N 1
ATOM 3854 C CA . MET B 1 182 ? 10.75 -6.047 -1.201 1 96.69 182 MET B CA 1
ATOM 3855 C C . MET B 1 182 ? 10.102 -6.039 -2.582 1 96.69 182 MET B C 1
ATOM 3857 O O . MET B 1 182 ? 8.883 -6.16 -2.703 1 96.69 182 MET B O 1
ATOM 3861 N N . MET B 1 183 ? 10.883 -5.863 -3.592 1 96.56 183 MET B N 1
ATOM 3862 C CA . MET B 1 183 ? 10.336 -5.836 -4.945 1 96.56 183 MET B CA 1
ATOM 3863 C C . MET B 1 183 ? 10.227 -7.246 -5.516 1 96.56 183 MET B C 1
ATOM 3865 O O . MET B 1 183 ? 9.609 -7.453 -6.559 1 96.56 183 MET B O 1
ATOM 3869 N N . GLY B 1 184 ? 10.789 -8.227 -4.855 1 96.31 184 GLY B N 1
ATOM 3870 C CA . GLY B 1 184 ? 10.664 -9.633 -5.215 1 96.31 184 GLY B CA 1
ATOM 3871 C C . GLY B 1 184 ? 11.531 -10.016 -6.402 1 96.31 184 GLY B C 1
ATOM 3872 O O . GLY B 1 184 ? 11.766 -9.203 -7.301 1 96.31 184 GLY B O 1
ATOM 3873 N N . GLY B 1 185 ? 12.031 -11.211 -6.387 1 96.06 185 GLY B N 1
ATOM 3874 C CA . GLY B 1 185 ? 12.828 -11.766 -7.469 1 96.06 185 GLY B CA 1
ATOM 3875 C C . GLY B 1 185 ? 13.242 -13.203 -7.227 1 96.06 185 GLY B C 1
ATOM 3876 O O . GLY B 1 185 ? 13.203 -13.688 -6.094 1 96.06 185 GLY B O 1
ATOM 3877 N N . LEU B 1 186 ? 13.555 -13.844 -8.305 1 95.75 186 LEU B N 1
ATOM 3878 C CA . LEU B 1 186 ? 13.953 -15.25 -8.227 1 95.75 186 LEU B CA 1
ATOM 3879 C C . LEU B 1 186 ? 15.453 -15.398 -8.461 1 95.75 186 LEU B C 1
ATOM 3881 O O . LEU B 1 186 ? 15.906 -16.438 -8.938 1 95.75 186 LEU B O 1
ATOM 3885 N N . TYR B 1 187 ? 16.25 -14.391 -8.016 1 88.19 187 TYR B N 1
ATOM 3886 C CA . TYR B 1 187 ? 17.688 -14.258 -8.281 1 88.19 187 TYR B CA 1
ATOM 3887 C C . TYR B 1 187 ? 18.453 -15.398 -7.637 1 88.19 187 TYR B C 1
ATOM 3889 O O . TYR B 1 187 ? 19.469 -15.844 -8.18 1 88.19 187 TYR B O 1
ATOM 3897 N N . HIS B 1 188 ? 18 -15.836 -6.527 1 88 188 HIS B N 1
ATOM 3898 C CA . HIS B 1 188 ? 18.797 -16.766 -5.734 1 88 188 HIS B CA 1
ATOM 3899 C C . HIS B 1 188 ? 18.109 -18.109 -5.598 1 88 188 HIS B C 1
ATOM 3901 O O . HIS B 1 188 ? 18.359 -18.844 -4.637 1 88 188 HIS B O 1
ATOM 3907 N N . ALA B 1 189 ? 17.234 -18.391 -6.578 1 94.19 189 ALA B N 1
ATOM 3908 C CA . ALA B 1 189 ? 16.531 -19.656 -6.531 1 94.19 189 ALA B CA 1
ATOM 3909 C C . ALA B 1 189 ? 17.5 -20.828 -6.539 1 94.19 189 ALA B C 1
ATOM 3911 O O . ALA B 1 189 ? 18.484 -20.828 -7.281 1 94.19 189 ALA B O 1
ATOM 3912 N N . SER B 1 190 ? 17.297 -21.812 -5.711 1 95.88 190 SER B N 1
ATOM 3913 C CA . SER B 1 190 ? 18.172 -22.969 -5.566 1 95.88 190 SER B CA 1
ATOM 3914 C C . SER B 1 190 ? 17.359 -24.25 -5.363 1 95.88 1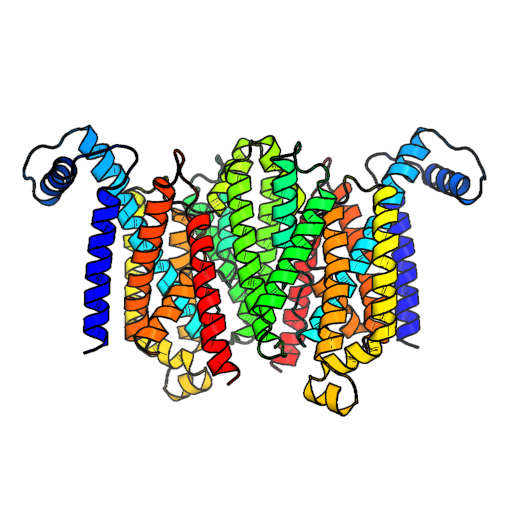90 SER B C 1
ATOM 3916 O O . SER B 1 190 ? 16.156 -24.203 -5.102 1 95.88 190 SER B O 1
ATOM 3918 N N . TRP B 1 191 ? 18.047 -25.328 -5.461 1 96.19 191 TRP B N 1
ATOM 3919 C CA . TRP B 1 191 ? 17.406 -26.625 -5.219 1 96.19 191 TRP B CA 1
ATOM 3920 C C . TRP B 1 191 ? 16.922 -26.734 -3.775 1 96.19 191 TRP B C 1
ATOM 3922 O O . TRP B 1 191 ? 15.922 -27.391 -3.498 1 96.19 191 TRP B O 1
ATOM 3932 N N . ASP B 1 192 ? 17.594 -26.062 -2.857 1 94.56 192 ASP B N 1
ATOM 3933 C CA . ASP B 1 192 ? 17.156 -26.047 -1.464 1 94.56 192 ASP B CA 1
ATOM 3934 C C . ASP B 1 192 ? 15.805 -25.344 -1.318 1 94.56 192 ASP B C 1
ATOM 3936 O O . ASP B 1 192 ? 14.953 -25.781 -0.545 1 94.56 192 ASP B O 1
ATOM 3940 N N . ASP B 1 193 ? 15.617 -24.297 -2.066 1 94.31 193 ASP B N 1
ATOM 3941 C CA . ASP B 1 193 ? 14.344 -23.594 -2.062 1 94.31 193 ASP B CA 1
ATOM 3942 C C . ASP B 1 193 ? 13.211 -24.5 -2.545 1 94.31 193 ASP B C 1
ATOM 3944 O O . ASP B 1 193 ? 12.109 -24.469 -1.995 1 94.31 193 ASP B O 1
ATOM 3948 N N . ILE B 1 194 ? 13.523 -25.234 -3.551 1 96.38 194 ILE B N 1
ATOM 3949 C CA . ILE B 1 194 ? 12.523 -26.141 -4.109 1 96.38 194 ILE B CA 1
ATOM 3950 C C . ILE B 1 194 ? 12.148 -27.188 -3.07 1 96.38 194 ILE B C 1
ATOM 3952 O O . ILE B 1 194 ? 10.969 -27.516 -2.908 1 96.38 194 ILE B O 1
ATOM 3956 N N . ALA B 1 195 ? 13.125 -27.672 -2.432 1 96.56 195 ALA B N 1
ATOM 3957 C CA . ALA B 1 195 ? 12.883 -28.688 -1.419 1 96.56 195 ALA B CA 1
ATOM 3958 C C . ALA B 1 195 ? 12 -28.156 -0.298 1 96.56 195 ALA B C 1
ATOM 3960 O O . ALA B 1 195 ? 11.031 -28.812 0.097 1 96.56 195 ALA B O 1
ATOM 3961 N N . VAL B 1 196 ? 12.266 -26.969 0.137 1 95.06 196 VAL B N 1
ATOM 3962 C CA . VAL B 1 196 ? 11.523 -26.375 1.247 1 95.06 196 VAL B CA 1
ATOM 3963 C C . VAL B 1 196 ? 10.109 -26.031 0.799 1 95.06 196 VAL B C 1
ATOM 3965 O O . VAL B 1 196 ? 9.133 -26.375 1.469 1 95.06 196 VAL B O 1
ATOM 3968 N N . ASN B 1 197 ? 9.984 -25.375 -0.34 1 96.38 197 ASN B N 1
ATOM 3969 C CA . ASN B 1 197 ? 8.672 -25 -0.858 1 96.38 197 ASN B CA 1
ATOM 3970 C C . ASN B 1 197 ? 7.848 -26.234 -1.232 1 96.38 197 ASN B C 1
ATOM 3972 O O . ASN B 1 197 ? 6.625 -26.234 -1.089 1 96.38 197 ASN B O 1
ATOM 3976 N N . GLY B 1 198 ? 8.547 -27.266 -1.716 1 96.62 198 GLY B N 1
ATOM 3977 C CA . GLY B 1 198 ? 7.859 -28.516 -2.021 1 96.62 198 GLY B CA 1
ATOM 3978 C C . GLY B 1 198 ? 7.387 -29.25 -0.786 1 96.62 198 GLY B C 1
ATOM 3979 O O . GLY B 1 198 ? 6.23 -29.672 -0.712 1 96.62 198 GLY B O 1
ATOM 3980 N N . LEU B 1 199 ? 8.234 -29.359 0.143 1 96.44 199 LEU B N 1
ATOM 3981 C CA . LEU B 1 199 ? 7.961 -30.125 1.352 1 96.44 199 LEU B CA 1
ATOM 3982 C C . LEU B 1 199 ? 6.824 -29.5 2.152 1 96.44 199 LEU B C 1
ATOM 3984 O O . LEU B 1 199 ? 6 -30.203 2.73 1 96.44 199 LEU B O 1
ATOM 3988 N N . PHE B 1 200 ? 6.746 -28.125 2.139 1 96.56 200 PHE B N 1
ATOM 3989 C CA . PHE B 1 200 ? 5.754 -27.469 2.98 1 96.56 200 PHE B CA 1
ATOM 3990 C C . PHE B 1 200 ? 4.605 -26.922 2.137 1 96.56 200 PHE B C 1
ATOM 3992 O O . PHE B 1 200 ? 3.463 -26.875 2.594 1 96.56 200 PHE B O 1
ATOM 3999 N N . GLY B 1 201 ? 4.895 -26.562 0.959 1 97.38 201 GLY B N 1
ATOM 4000 C CA . GLY B 1 201 ? 3.881 -25.984 0.096 1 97.38 201 GLY B CA 1
ATOM 4001 C C . GLY B 1 201 ? 2.936 -27.016 -0.495 1 97.38 201 GLY B C 1
ATOM 4002 O O . GLY B 1 201 ? 1.72 -26.812 -0.504 1 97.38 201 GLY B O 1
ATOM 4003 N N . ILE B 1 202 ? 3.441 -28.109 -0.958 1 97.44 202 ILE B N 1
ATOM 4004 C CA . ILE B 1 202 ? 2.645 -29.125 -1.653 1 97.44 202 ILE B CA 1
ATOM 4005 C C . ILE B 1 202 ? 1.612 -29.719 -0.697 1 97.44 202 ILE B C 1
ATOM 4007 O O . ILE B 1 202 ? 0.431 -29.812 -1.034 1 97.44 202 ILE B O 1
ATOM 4011 N N . PRO B 1 203 ? 1.988 -30.062 0.524 1 97.88 203 PRO B N 1
ATOM 4012 C CA . PRO B 1 203 ? 0.973 -30.531 1.466 1 97.88 203 PRO B CA 1
ATOM 4013 C C . PRO B 1 203 ? -0.122 -29.5 1.725 1 97.88 203 PRO B C 1
ATOM 4015 O O . PRO B 1 203 ? -1.299 -29.859 1.832 1 97.88 203 PRO B O 1
ATOM 4018 N N . CYS B 1 204 ? 0.273 -28.219 1.845 1 98.19 204 CYS B N 1
ATOM 4019 C CA . CYS B 1 204 ? -0.724 -27.172 2.029 1 98.19 204 CYS B CA 1
ATOM 4020 C C . CYS B 1 204 ? -1.711 -27.141 0.869 1 98.19 204 CYS B C 1
ATOM 4022 O O . CYS B 1 204 ? -2.918 -27.016 1.078 1 98.19 204 CYS B O 1
ATOM 4024 N N . PHE B 1 205 ? -1.193 -27.312 -0.289 1 96.81 205 PHE B N 1
ATOM 4025 C CA . PHE B 1 205 ? -2.051 -27.344 -1.469 1 96.81 205 PHE B CA 1
ATOM 4026 C C . PHE B 1 205 ? -2.977 -28.547 -1.437 1 96.81 205 PHE B C 1
ATOM 4028 O O . PHE B 1 205 ? -4.168 -28.438 -1.736 1 96.81 205 PHE B O 1
ATOM 4035 N N . ILE B 1 206 ? -2.438 -29.688 -1.088 1 97.38 206 ILE B N 1
ATOM 4036 C CA . ILE B 1 206 ? -3.209 -30.922 -1.056 1 97.38 206 ILE B CA 1
ATOM 4037 C C . ILE B 1 206 ? -4.332 -30.797 -0.027 1 97.38 206 ILE B C 1
ATOM 4039 O O . ILE B 1 206 ? -5.477 -31.156 -0.306 1 97.38 206 ILE B O 1
ATOM 4043 N N . ILE B 1 207 ? -4.027 -30.25 1.107 1 98.25 207 ILE B N 1
ATOM 4044 C CA . ILE B 1 207 ? -5.027 -30.078 2.158 1 98.25 207 ILE B CA 1
ATOM 4045 C C . ILE B 1 207 ? -6.094 -29.094 1.71 1 98.25 207 ILE B C 1
ATOM 4047 O O . ILE B 1 207 ? -7.289 -29.328 1.88 1 98.25 207 ILE B O 1
ATOM 4051 N N . ALA B 1 208 ? -5.656 -28 1.123 1 98.31 208 ALA B N 1
ATOM 4052 C CA . ALA B 1 208 ? -6.605 -27.016 0.619 1 98.31 208 ALA B CA 1
ATOM 4053 C C . ALA B 1 208 ? -7.52 -27.609 -0.444 1 98.31 208 ALA B C 1
ATOM 4055 O O . ALA B 1 208 ? -8.727 -27.375 -0.443 1 98.31 208 ALA B O 1
ATOM 4056 N N . PHE B 1 209 ? -6.922 -28.422 -1.293 1 97.62 209 PHE B N 1
ATOM 4057 C CA . PHE B 1 209 ? -7.688 -29.047 -2.363 1 97.62 209 PHE B CA 1
ATOM 4058 C C . PHE B 1 209 ? -8.695 -30.031 -1.797 1 97.62 209 PHE B C 1
ATOM 4060 O O . PHE B 1 209 ? -9.852 -30.062 -2.219 1 97.62 209 PHE B O 1
ATOM 4067 N N . ALA B 1 210 ? -8.25 -30.812 -0.85 1 98.12 210 ALA B N 1
ATOM 4068 C CA . ALA B 1 210 ? -9.117 -31.797 -0.228 1 98.12 210 ALA B CA 1
ATOM 4069 C C . ALA B 1 210 ? -10.281 -31.141 0.503 1 98.12 210 ALA B C 1
ATOM 4071 O O . ALA B 1 210 ? -11.383 -31.703 0.562 1 98.12 210 ALA B O 1
ATOM 4072 N N . LEU B 1 211 ? -10.047 -29.953 1.001 1 98.12 211 LEU B N 1
ATOM 4073 C CA . LEU B 1 211 ? -11.062 -29.266 1.782 1 98.12 211 LEU B CA 1
ATOM 4074 C C . LEU B 1 211 ? -11.781 -28.219 0.935 1 98.12 211 LEU B C 1
ATOM 4076 O O . LEU B 1 211 ? -12.531 -27.391 1.463 1 98.12 211 LEU B O 1
ATOM 4080 N N . SER B 1 212 ? -11.562 -28.25 -0.363 1 98.19 212 SER B N 1
ATOM 4081 C CA . SER B 1 212 ? -12.055 -27.203 -1.252 1 98.19 212 SER B CA 1
ATOM 4082 C C . SER B 1 212 ? -13.578 -27.156 -1.247 1 98.19 212 SER B C 1
ATOM 4084 O O . SER B 1 212 ? -14.164 -26.078 -1.444 1 98.19 212 SER B O 1
ATOM 4086 N N . TRP B 1 213 ? -14.234 -28.281 -1.005 1 97.19 213 TRP B N 1
ATOM 4087 C CA . TRP B 1 213 ? -15.695 -28.266 -0.96 1 97.19 213 TRP B CA 1
ATOM 4088 C C . TRP B 1 213 ? -16.188 -27.516 0.273 1 97.19 213 TRP B C 1
ATOM 4090 O O . TRP B 1 213 ? -17.25 -26.906 0.242 1 97.19 213 TRP B O 1
ATOM 4100 N N . LYS B 1 214 ? -15.477 -27.547 1.351 1 98 214 LYS B N 1
ATOM 4101 C CA . LYS B 1 214 ? -15.82 -26.75 2.527 1 98 214 LYS B CA 1
ATOM 4102 C C . LYS B 1 214 ? -15.602 -25.266 2.271 1 98 214 LYS B C 1
ATOM 4104 O O . LYS B 1 214 ? -16.312 -24.422 2.832 1 98 214 LYS B O 1
ATOM 4109 N N . LEU B 1 215 ? -14.57 -25.016 1.459 1 97.75 215 LEU B N 1
ATOM 4110 C CA . LEU B 1 215 ? -14.312 -23.641 1.065 1 97.75 215 LEU B CA 1
ATOM 4111 C C . LEU B 1 215 ? -15.492 -23.062 0.283 1 97.75 215 LEU B C 1
ATOM 4113 O O . LEU B 1 215 ? -15.828 -21.891 0.429 1 97.75 215 LEU B O 1
ATOM 4117 N N . ASN B 1 216 ? -16.141 -23.922 -0.494 1 97.94 216 ASN B N 1
ATOM 4118 C CA . ASN B 1 216 ? -17.359 -23.531 -1.197 1 97.94 216 ASN B CA 1
ATOM 4119 C C . ASN B 1 216 ? -18.469 -23.141 -0.225 1 97.94 216 ASN B C 1
ATOM 4121 O O . ASN B 1 216 ? -19.188 -22.156 -0.46 1 97.94 216 ASN B O 1
ATOM 4125 N N . LEU B 1 217 ? -18.578 -23.828 0.81 1 96.75 217 LEU B N 1
ATOM 4126 C CA . LEU B 1 217 ? -19.625 -23.547 1.796 1 96.75 217 LEU B CA 1
ATOM 4127 C C . LEU B 1 217 ? -19.328 -22.25 2.541 1 96.75 217 LEU B C 1
ATOM 4129 O O . LEU B 1 217 ? -20.25 -21.484 2.848 1 96.75 217 LEU B O 1
ATOM 4133 N N . LEU B 1 218 ? -18.062 -22.031 2.783 1 95.38 218 LEU B N 1
ATOM 4134 C CA . LEU B 1 218 ? -17.688 -20.797 3.449 1 95.38 218 LEU B CA 1
ATOM 4135 C C . LEU B 1 218 ? -18 -19.594 2.572 1 95.38 218 LEU B C 1
ATOM 4137 O O . LEU B 1 218 ? -18.328 -18.516 3.08 1 95.38 218 LEU B O 1
ATOM 4141 N N . SER B 1 219 ? -17.938 -19.766 1.271 1 95.06 219 SER B N 1
ATOM 4142 C CA . SER B 1 219 ? -18.172 -18.688 0.324 1 95.06 219 SER B CA 1
ATOM 4143 C C . SER B 1 219 ? -19.641 -18.281 0.316 1 95.06 219 SER B C 1
ATOM 4145 O O . SER B 1 219 ? -20 -17.203 -0.181 1 95.06 219 SER B O 1
ATOM 4147 N N . LEU B 1 220 ? -20.5 -19.109 0.89 1 94.31 220 LEU B N 1
ATOM 4148 C CA . LEU B 1 220 ? -21.922 -18.828 0.941 1 94.31 220 LEU B CA 1
ATOM 4149 C C . LEU B 1 220 ? -22.266 -18.016 2.186 1 94.31 220 LEU B C 1
ATOM 4151 O O . LEU B 1 220 ? -23.344 -17.422 2.266 1 94.31 220 LEU B O 1
ATOM 4155 N N . GLY B 1 221 ? -21.438 -18.047 3.129 1 93.81 221 GLY B N 1
ATOM 4156 C CA . GLY B 1 221 ? -21.688 -17.359 4.383 1 93.81 221 GLY B CA 1
ATOM 4157 C C . GLY B 1 221 ? -21.641 -18.281 5.59 1 93.81 221 GLY B C 1
ATOM 4158 O O . GLY B 1 221 ? -21.781 -19.5 5.453 1 93.81 221 GLY B O 1
ATOM 4159 N N . ASP B 1 222 ? -21.484 -17.688 6.762 1 92.25 222 ASP B N 1
ATOM 4160 C CA . ASP B 1 222 ? -21.312 -18.469 7.984 1 92.25 222 ASP B CA 1
ATOM 4161 C C . ASP B 1 222 ? -22.594 -19.219 8.344 1 92.25 222 ASP B C 1
ATOM 4163 O O . ASP B 1 222 ? -22.547 -20.375 8.758 1 92.25 222 ASP B O 1
ATOM 4167 N N . GLU B 1 223 ? -23.703 -18.484 8.172 1 93.81 223 GLU B N 1
ATOM 4168 C CA . GLU B 1 223 ? -24.969 -19.094 8.523 1 93.81 223 GLU B CA 1
ATOM 4169 C C . GLU B 1 223 ? -25.297 -20.281 7.598 1 93.81 223 GLU B C 1
ATOM 4171 O O . GLU B 1 223 ? -25.719 -21.328 8.062 1 93.81 223 GLU B O 1
ATOM 4176 N N . GLU B 1 224 ? -25 -20.078 6.352 1 95.06 224 GLU B N 1
ATOM 4177 C CA . GLU B 1 224 ? -25.234 -21.141 5.379 1 95.06 224 GLU B CA 1
ATOM 4178 C C . GLU B 1 224 ? -24.312 -22.344 5.621 1 95.06 224 GLU B C 1
ATOM 4180 O O . GLU B 1 224 ? -24.75 -23.484 5.547 1 95.06 224 GLU B O 1
ATOM 4185 N N . ALA B 1 225 ? -23.125 -22.078 5.926 1 95.56 225 ALA B N 1
ATOM 4186 C CA . ALA B 1 225 ? -22.156 -23.141 6.199 1 95.56 225 ALA B CA 1
ATOM 4187 C C . ALA B 1 225 ? -22.578 -23.969 7.414 1 95.56 225 ALA B C 1
ATOM 4189 O O . ALA B 1 225 ? -22.547 -25.188 7.375 1 95.56 225 ALA B O 1
ATOM 4190 N N . ARG B 1 226 ? -22.984 -23.266 8.422 1 95.44 226 ARG B N 1
ATOM 4191 C CA . ARG B 1 226 ? -23.438 -23.953 9.641 1 95.44 226 ARG B CA 1
ATOM 4192 C C . ARG B 1 226 ? -24.641 -24.828 9.352 1 95.44 226 ARG B C 1
ATOM 4194 O O . ARG B 1 226 ? -24.75 -25.938 9.875 1 95.44 226 ARG B O 1
ATOM 4201 N N . SER B 1 227 ? -25.5 -24.297 8.586 1 96.5 227 SER B N 1
ATOM 4202 C CA . SER B 1 227 ? -26.719 -25.047 8.258 1 96.5 227 SER B CA 1
ATOM 4203 C C . SER B 1 227 ? -26.391 -26.328 7.508 1 96.5 227 SER B C 1
ATOM 4205 O O . SER B 1 227 ? -27.141 -27.297 7.57 1 96.5 227 SER B O 1
ATOM 4207 N N . LEU B 1 228 ? -25.312 -26.344 6.855 1 96.25 228 LEU B N 1
ATOM 4208 C CA . LEU B 1 228 ? -24.906 -27.516 6.078 1 96.25 228 LEU B CA 1
ATOM 4209 C C . LEU B 1 228 ? -23.906 -28.359 6.859 1 96.25 228 LEU B C 1
ATOM 4211 O O . LEU B 1 228 ? -23.281 -29.266 6.293 1 96.25 228 LEU B O 1
ATOM 4215 N N . GLY B 1 229 ? -23.703 -28.016 8.133 1 94.88 229 GLY B N 1
ATOM 4216 C CA . GLY B 1 229 ? -22.984 -28.891 9.047 1 94.88 229 GLY B CA 1
ATOM 4217 C C . GLY B 1 229 ? -21.5 -28.547 9.133 1 94.88 229 GLY B C 1
ATOM 4218 O O . GLY B 1 229 ? -20.703 -29.375 9.602 1 94.88 229 GLY B O 1
ATOM 4219 N N . VAL B 1 230 ? -21.141 -27.453 8.625 1 95.69 230 VAL B N 1
ATOM 4220 C CA . VAL B 1 230 ? -19.734 -27.062 8.648 1 95.69 230 VAL B CA 1
ATOM 4221 C C . VAL B 1 230 ? -19.531 -25.906 9.633 1 95.69 230 VAL B C 1
ATOM 4223 O O . VAL B 1 230 ? -20.281 -24.938 9.617 1 95.69 230 VAL B O 1
ATOM 4226 N N . ASN B 1 231 ? -18.562 -26.078 10.539 1 95.38 231 ASN B N 1
ATOM 4227 C CA . ASN B 1 231 ? -18.219 -25 11.477 1 95.38 231 ASN B CA 1
ATOM 4228 C C . ASN B 1 231 ? -17.359 -23.938 10.82 1 95.38 231 ASN B C 1
ATOM 4230 O O . ASN B 1 231 ? -16.172 -24.156 10.578 1 95.38 231 ASN B O 1
ATOM 4234 N N . PRO B 1 232 ? -17.906 -22.859 10.578 1 93.94 232 PRO B N 1
ATOM 4235 C CA . PRO B 1 232 ? -17.156 -21.859 9.82 1 93.94 232 PRO B CA 1
ATOM 4236 C C . PRO B 1 232 ? -15.914 -21.375 10.555 1 93.94 232 PRO B C 1
ATOM 4238 O O . PRO B 1 232 ? -14.891 -21.094 9.922 1 93.94 232 PRO B O 1
ATOM 4241 N N . GLN B 1 233 ? -15.93 -21.266 11.828 1 93.25 233 GLN B N 1
ATOM 4242 C CA . GLN B 1 233 ? -14.805 -20.734 12.586 1 93.25 233 GLN B CA 1
ATOM 4243 C C . GLN B 1 233 ? -13.594 -21.656 12.484 1 93.25 233 GLN B C 1
ATOM 4245 O O . GLN B 1 233 ? -12.469 -21.188 12.297 1 93.25 233 GLN B O 1
ATOM 4250 N N . ILE B 1 234 ? -13.828 -22.859 12.531 1 95 234 ILE B N 1
ATOM 4251 C CA . ILE B 1 234 ? -12.75 -23.844 12.477 1 95 234 ILE B CA 1
ATOM 4252 C C . ILE B 1 234 ? -12.133 -23.859 11.078 1 95 234 ILE B C 1
ATOM 4254 O O . ILE B 1 234 ? -10.906 -23.797 10.938 1 95 234 ILE B O 1
ATOM 4258 N N . TYR B 1 235 ? -12.953 -23.875 10.094 1 96.31 235 TYR B N 1
ATOM 4259 C CA . TYR B 1 235 ? -12.43 -24.016 8.742 1 96.31 235 TYR B CA 1
ATOM 4260 C C . TYR B 1 235 ? -11.852 -22.703 8.242 1 96.31 235 TYR B C 1
ATOM 4262 O O . TYR B 1 235 ? -10.906 -22.688 7.453 1 96.31 235 TYR B O 1
ATOM 4270 N N . LYS B 1 236 ? -12.391 -21.594 8.695 1 95.25 236 LYS B N 1
ATOM 4271 C CA . LYS B 1 236 ? -11.727 -20.328 8.422 1 95.25 236 LYS B CA 1
ATOM 4272 C C . LYS B 1 236 ? -10.297 -20.312 8.961 1 95.25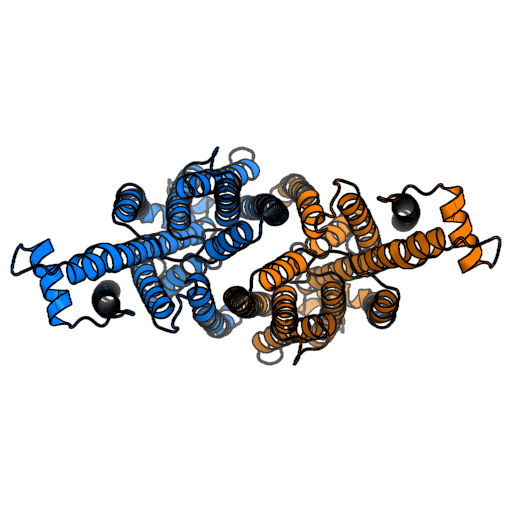 236 LYS B C 1
ATOM 4274 O O . LYS B 1 236 ? -9.367 -19.938 8.258 1 95.25 236 LYS B O 1
ATOM 4279 N N . ALA B 1 237 ? -10.188 -20.766 10.164 1 94.81 237 ALA B N 1
ATOM 4280 C CA . ALA B 1 237 ? -8.867 -20.797 10.789 1 94.81 237 ALA B CA 1
ATOM 4281 C C . ALA B 1 237 ? -7.922 -21.719 10.023 1 94.81 237 ALA B C 1
ATOM 4283 O O . ALA B 1 237 ? -6.77 -21.359 9.773 1 94.81 237 ALA B O 1
ATOM 4284 N N . ILE B 1 238 ? -8.406 -22.828 9.641 1 97.31 238 ILE B N 1
ATOM 4285 C CA . ILE B 1 238 ? -7.609 -23.812 8.906 1 97.31 238 ILE B CA 1
ATOM 4286 C C . ILE B 1 238 ? -7.152 -23.203 7.582 1 97.31 238 ILE B C 1
ATOM 4288 O O . ILE B 1 238 ? -5.965 -23.25 7.246 1 97.31 238 ILE B O 1
ATOM 4292 N N . PHE B 1 239 ? -8.062 -22.609 6.855 1 97.88 239 PHE B N 1
ATOM 4293 C CA . PHE B 1 239 ? -7.746 -22.062 5.543 1 97.88 239 PHE B CA 1
ATOM 4294 C C . PHE B 1 239 ? -6.844 -20.828 5.668 1 97.88 239 PHE B C 1
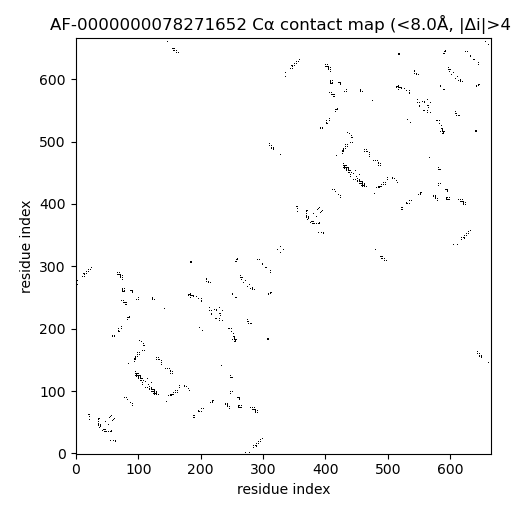ATOM 4296 O O . PHE B 1 239 ? -5.977 -20.609 4.82 1 97.88 239 PHE B O 1
ATOM 4303 N N . ILE B 1 240 ? -7.043 -20.047 6.719 1 96.75 240 ILE B N 1
ATOM 4304 C CA . ILE B 1 240 ? -6.168 -18.906 6.949 1 96.75 240 ILE B CA 1
ATOM 4305 C C . ILE B 1 240 ? -4.742 -19.391 7.199 1 96.75 240 ILE B C 1
ATOM 4307 O O . ILE B 1 240 ? -3.785 -18.828 6.652 1 96.75 240 ILE B O 1
ATOM 4311 N N . VAL B 1 241 ? -4.59 -20.438 7.969 1 97.12 241 VAL B N 1
ATOM 4312 C CA . VAL B 1 241 ? -3.27 -20.984 8.25 1 97.12 241 VAL B CA 1
ATOM 4313 C C . VAL B 1 241 ? -2.633 -21.484 6.957 1 97.12 241 VAL B C 1
ATOM 4315 O O . VAL B 1 241 ? -1.462 -21.203 6.688 1 97.12 241 VAL B O 1
ATOM 4318 N N . ILE B 1 242 ? -3.398 -22.188 6.16 1 98.38 242 ILE B N 1
ATOM 4319 C CA . ILE B 1 242 ? -2.898 -22.75 4.906 1 98.38 242 ILE B CA 1
ATOM 4320 C C . ILE B 1 242 ? -2.475 -21.625 3.969 1 98.38 242 ILE B C 1
ATOM 4322 O O . ILE B 1 242 ? -1.365 -21.625 3.432 1 98.38 242 ILE B O 1
ATOM 4326 N N . ALA B 1 243 ? -3.348 -20.656 3.781 1 98.19 243 ALA B N 1
ATOM 4327 C CA . ALA B 1 243 ? -3.059 -19.531 2.889 1 98.19 243 ALA B CA 1
ATOM 4328 C C . ALA B 1 243 ? -1.844 -18.75 3.369 1 98.19 243 ALA B C 1
ATOM 4330 O O . ALA B 1 243 ? -1.025 -18.297 2.561 1 98.19 243 ALA B O 1
ATOM 4331 N N . THR B 1 244 ? -1.729 -18.594 4.652 1 97.38 244 THR B N 1
ATOM 4332 C CA . THR B 1 244 ? -0.61 -17.859 5.234 1 97.38 244 THR B CA 1
ATOM 4333 C C . THR B 1 244 ? 0.697 -18.625 5.031 1 97.38 244 THR B C 1
ATOM 4335 O O . THR B 1 244 ? 1.724 -18.031 4.703 1 97.38 244 THR B O 1
ATOM 4338 N N . LEU B 1 245 ? 0.654 -19.906 5.238 1 97.69 245 LEU B N 1
ATOM 4339 C CA . LEU B 1 245 ? 1.846 -20.719 5.031 1 97.69 245 LEU B CA 1
ATOM 4340 C C . LEU B 1 245 ? 2.305 -20.656 3.58 1 97.69 245 LEU B C 1
ATOM 4342 O O . LEU B 1 245 ? 3.492 -20.469 3.307 1 97.69 245 LEU B O 1
ATOM 4346 N N . LEU B 1 246 ? 1.356 -20.766 2.686 1 98.19 246 LEU B N 1
ATOM 4347 C CA . LEU B 1 246 ? 1.672 -20.688 1.263 1 98.19 246 LEU B CA 1
ATOM 4348 C C . LEU B 1 246 ? 2.271 -19.328 0.911 1 98.19 246 LEU B C 1
ATOM 4350 O O . LEU B 1 246 ? 3.287 -19.266 0.214 1 98.19 246 LEU B O 1
ATOM 4354 N N . SER B 1 247 ? 1.698 -18.266 1.432 1 97.5 247 SER B N 1
ATOM 4355 C CA . SER B 1 247 ? 2.158 -16.922 1.111 1 97.5 247 SER B CA 1
ATOM 4356 C C . SER B 1 247 ? 3.488 -16.609 1.79 1 97.5 247 SER B C 1
ATOM 4358 O O . SER B 1 247 ? 4.395 -16.062 1.167 1 97.5 247 SER B O 1
ATOM 4360 N N . ALA B 1 248 ? 3.621 -16.984 3.057 1 97.12 248 ALA B N 1
ATOM 4361 C CA . ALA B 1 248 ? 4.844 -16.703 3.805 1 97.12 248 ALA B CA 1
ATOM 4362 C C . ALA B 1 248 ? 6.027 -17.484 3.236 1 97.12 248 ALA B C 1
ATOM 4364 O O . ALA B 1 248 ? 7.145 -16.969 3.164 1 97.12 248 ALA B O 1
ATOM 4365 N N . LEU B 1 249 ? 5.773 -18.734 2.879 1 96.81 249 LEU B N 1
ATOM 4366 C CA . LEU B 1 249 ? 6.812 -19.547 2.256 1 96.81 249 LEU B CA 1
ATOM 4367 C C . LEU B 1 249 ? 7.281 -18.922 0.947 1 96.81 249 LEU B C 1
ATOM 4369 O O . LEU B 1 249 ? 8.484 -18.859 0.681 1 96.81 249 LEU B O 1
ATOM 4373 N N . SER B 1 250 ? 6.336 -18.469 0.156 1 97.38 250 SER B N 1
ATOM 4374 C CA . SER B 1 250 ? 6.641 -17.828 -1.118 1 97.38 250 SER B CA 1
ATOM 4375 C C . SER B 1 250 ? 7.441 -16.547 -0.913 1 97.38 250 SER B C 1
ATOM 4377 O O . SER B 1 250 ? 8.492 -16.344 -1.534 1 97.38 250 SER B O 1
ATOM 4379 N N . VAL B 1 251 ? 6.977 -15.734 0.023 1 96.88 251 VAL B N 1
ATOM 4380 C CA . VAL B 1 251 ? 7.594 -14.438 0.264 1 96.88 251 VAL B CA 1
ATOM 4381 C C . VAL B 1 251 ? 9 -14.633 0.83 1 96.88 251 VAL B C 1
ATOM 4383 O O . VAL B 1 251 ? 9.922 -13.883 0.494 1 96.88 251 VAL B O 1
ATOM 4386 N N . ALA B 1 252 ? 9.172 -15.578 1.627 1 95.31 252 ALA B N 1
ATOM 4387 C CA . ALA B 1 252 ? 10.477 -15.867 2.221 1 95.31 252 ALA B CA 1
ATOM 4388 C C . ALA B 1 252 ? 11.492 -16.25 1.15 1 95.31 252 ALA B C 1
ATOM 4390 O O . ALA B 1 252 ? 12.688 -15.953 1.278 1 95.31 252 ALA B O 1
ATOM 4391 N N . SER B 1 253 ? 11.008 -16.844 0.094 1 95.56 253 SER B N 1
ATOM 4392 C CA . SER B 1 253 ? 11.914 -17.375 -0.92 1 95.56 253 SER B CA 1
ATOM 4393 C C . SER B 1 253 ? 12.195 -16.344 -2.008 1 95.56 253 SER B C 1
ATOM 4395 O O . SER B 1 253 ? 13.289 -16.297 -2.562 1 95.56 253 SER B O 1
ATOM 4397 N N . VAL B 1 254 ? 11.164 -15.531 -2.322 1 97.44 254 VAL B N 1
ATOM 4398 C CA . VAL B 1 254 ? 11.344 -14.758 -3.549 1 97.44 254 VAL B CA 1
ATOM 4399 C C . VAL B 1 254 ? 11.039 -13.289 -3.279 1 97.44 254 VAL B C 1
ATOM 4401 O O . VAL B 1 254 ? 11.094 -12.461 -4.191 1 97.44 254 VAL B O 1
ATOM 4404 N N . GLY B 1 255 ? 10.688 -12.922 -2.051 1 97.12 255 GLY B N 1
ATOM 4405 C CA . GLY B 1 255 ? 10.242 -11.57 -1.76 1 97.12 255 GLY B CA 1
ATOM 4406 C C . GLY B 1 255 ? 8.766 -11.352 -2.031 1 97.12 255 GLY B C 1
ATOM 4407 O O . GLY B 1 255 ? 7.996 -12.312 -2.111 1 97.12 255 GLY B O 1
ATOM 4408 N N . ILE B 1 256 ? 8.367 -10.133 -2.139 1 97.5 256 ILE B N 1
ATOM 4409 C CA . ILE B 1 256 ? 6.949 -9.812 -2.219 1 97.5 256 ILE B CA 1
ATOM 4410 C C . ILE B 1 256 ? 6.523 -9.719 -3.684 1 97.5 256 ILE B C 1
ATOM 4412 O O . ILE B 1 256 ? 6.984 -8.828 -4.41 1 97.5 256 ILE B O 1
ATOM 4416 N N . ILE B 1 257 ? 5.703 -10.586 -4.105 1 97.44 257 ILE B N 1
ATOM 4417 C CA . ILE B 1 257 ? 5.102 -10.547 -5.434 1 97.44 257 ILE B CA 1
ATOM 4418 C C . ILE B 1 257 ? 3.584 -10.453 -5.312 1 97.44 257 ILE B C 1
ATOM 4420 O O . ILE B 1 257 ? 2.912 -11.438 -5.008 1 97.44 257 ILE B O 1
ATOM 4424 N N . ALA B 1 258 ? 3.139 -9.305 -5.66 1 93.44 258 ALA B N 1
ATOM 4425 C CA . ALA B 1 258 ? 1.713 -9.016 -5.523 1 93.44 258 ALA B CA 1
ATOM 4426 C C . ALA B 1 258 ? 0.966 -9.32 -6.82 1 93.44 258 ALA B C 1
ATOM 4428 O O . ALA B 1 258 ? 1.573 -9.734 -7.809 1 93.44 258 ALA B O 1
ATOM 4429 N N . TRP B 1 259 ? -0.385 -9.289 -6.797 1 93.69 259 TRP B N 1
ATOM 4430 C CA . TRP B 1 259 ? -1.29 -9.273 -7.945 1 93.69 259 TRP B CA 1
ATOM 4431 C C . TRP B 1 259 ? -1.641 -10.688 -8.383 1 93.69 259 TRP B C 1
ATOM 4433 O O . TRP B 1 259 ? -2.758 -10.945 -8.836 1 93.69 259 TRP B O 1
ATOM 4443 N N . ILE B 1 260 ? -0.681 -11.617 -8.164 1 97.06 260 ILE B N 1
ATOM 4444 C CA . ILE B 1 260 ? -0.942 -12.969 -8.633 1 97.06 260 ILE B CA 1
ATOM 4445 C C . ILE B 1 260 ? -2.148 -13.547 -7.891 1 97.06 260 ILE B C 1
ATOM 4447 O O . ILE B 1 260 ? -3.072 -14.078 -8.516 1 97.06 260 ILE B O 1
ATOM 4451 N N . GLY B 1 261 ? -2.139 -13.438 -6.609 1 96.44 261 GLY B N 1
ATOM 4452 C CA . GLY B 1 261 ? -3.223 -13.961 -5.793 1 96.44 261 GLY B CA 1
ATOM 4453 C C . GLY B 1 261 ? -4.539 -13.234 -6.016 1 96.44 261 GLY B C 1
ATOM 4454 O O . GLY B 1 261 ? -5.609 -13.789 -5.746 1 96.44 261 GLY B O 1
ATOM 4455 N N . LEU B 1 262 ? -4.445 -12.055 -6.457 1 93.38 262 LEU B N 1
ATOM 4456 C CA . LEU B 1 262 ? -5.648 -11.281 -6.75 1 93.38 262 LEU B CA 1
ATOM 4457 C C . LEU B 1 262 ? -6.207 -11.641 -8.117 1 93.38 262 LEU B C 1
ATOM 4459 O O . LEU B 1 262 ? -7.406 -11.883 -8.266 1 93.38 262 LEU B O 1
ATOM 4463 N N . MET B 1 263 ? -5.395 -11.75 -9.094 1 94.88 263 MET B N 1
ATOM 4464 C CA . MET B 1 263 ? -5.805 -11.789 -10.492 1 94.88 263 MET B CA 1
ATOM 4465 C C . MET B 1 263 ? -6.145 -13.211 -10.922 1 94.88 263 MET B C 1
ATOM 4467 O O . MET B 1 263 ? -7.16 -13.438 -11.578 1 94.88 263 MET B O 1
ATOM 4471 N N . MET B 1 264 ? -5.379 -14.133 -10.508 1 96.69 264 MET B N 1
ATOM 4472 C CA . MET B 1 264 ? -5.48 -15.469 -11.094 1 96.69 264 MET B CA 1
ATOM 4473 C C . MET B 1 264 ? -6.758 -16.172 -10.633 1 96.69 264 MET B C 1
ATOM 4475 O O . MET B 1 264 ? -7.445 -16.797 -11.438 1 96.69 264 MET B O 1
ATOM 4479 N N . PRO B 1 265 ? -7.086 -16.078 -9.328 1 96.25 265 PRO B N 1
ATOM 4480 C CA . PRO B 1 265 ? -8.367 -16.688 -8.953 1 96.25 265 PRO B CA 1
ATOM 4481 C C . PRO B 1 265 ? -9.555 -16.031 -9.648 1 96.25 265 PRO B C 1
ATOM 4483 O O . PRO B 1 265 ? -10.508 -16.719 -10.023 1 96.25 265 PRO B O 1
ATOM 4486 N N . HIS B 1 266 ? -9.469 -14.766 -9.781 1 92.44 266 HIS B N 1
ATOM 4487 C CA . HIS B 1 266 ? -10.539 -14.07 -10.477 1 92.44 266 HIS B CA 1
ATOM 4488 C C . HIS B 1 266 ? -10.641 -14.523 -11.93 1 92.44 266 HIS B C 1
ATOM 4490 O O . HIS B 1 266 ? -11.742 -14.797 -12.422 1 92.44 266 HIS B O 1
ATOM 4496 N N . ALA B 1 267 ? -9.586 -14.586 -12.586 1 92.94 267 ALA B N 1
ATOM 4497 C CA . ALA B 1 267 ? -9.555 -15.07 -13.969 1 92.94 267 ALA B CA 1
ATOM 4498 C C . ALA B 1 267 ? -10.055 -16.516 -14.062 1 92.94 267 ALA B C 1
ATOM 4500 O O . ALA B 1 267 ? -10.781 -16.859 -14.992 1 92.94 267 ALA B O 1
ATOM 4501 N N . ALA B 1 268 ? -9.656 -17.297 -13.117 1 95.81 268 ALA B N 1
ATOM 4502 C CA . ALA B 1 268 ? -10.086 -18.703 -13.094 1 95.81 268 ALA B CA 1
ATOM 4503 C C . ALA B 1 268 ? -11.602 -18.797 -12.977 1 95.81 268 ALA B C 1
ATOM 4505 O O . ALA B 1 268 ? -12.227 -19.594 -13.68 1 95.81 268 ALA B O 1
ATOM 4506 N N . ARG B 1 269 ? -12.156 -18 -12.133 1 93.75 269 ARG B N 1
ATOM 4507 C CA . ARG B 1 269 ? -13.609 -18.016 -11.953 1 93.75 269 ARG B CA 1
ATOM 4508 C C . ARG B 1 269 ? -14.32 -17.625 -13.242 1 93.75 269 ARG B C 1
ATOM 4510 O O . ARG B 1 269 ? -15.406 -18.125 -13.531 1 93.75 269 ARG B O 1
ATOM 4517 N N . MET B 1 270 ? -13.75 -16.719 -13.93 1 89.31 270 MET B N 1
ATOM 4518 C CA . MET B 1 270 ? -14.344 -16.297 -15.195 1 89.31 270 MET B CA 1
ATOM 4519 C C . MET B 1 270 ? -14.289 -17.438 -16.219 1 89.31 270 MET B C 1
ATOM 4521 O O . MET B 1 270 ? -15.156 -17.531 -17.094 1 89.31 270 MET B O 1
ATOM 4525 N N . LEU B 1 271 ? -13.375 -18.266 -16.078 1 92.38 271 LEU B N 1
ATOM 4526 C CA . LEU B 1 271 ? -13.156 -19.312 -17.078 1 92.38 271 LEU B CA 1
ATOM 4527 C C . LEU B 1 271 ? -13.93 -20.578 -16.719 1 92.38 271 LEU B C 1
ATOM 4529 O O . LEU B 1 271 ? -14.438 -21.266 -17.594 1 92.38 271 LEU B O 1
ATOM 4533 N N . VAL B 1 272 ? -13.992 -20.891 -15.398 1 95.88 272 VAL B N 1
ATOM 4534 C CA . VAL B 1 272 ? -14.461 -22.234 -15.078 1 95.88 272 VAL B CA 1
ATOM 4535 C C . VAL B 1 272 ? -15.578 -22.156 -14.047 1 95.88 272 VAL B C 1
ATOM 4537 O O . VAL B 1 272 ? -16.109 -23.188 -13.609 1 95.88 272 VAL B O 1
ATOM 4540 N N . GLY B 1 273 ? -15.953 -21 -13.594 1 93.5 273 GLY B N 1
ATOM 4541 C CA . GLY B 1 273 ? -17.047 -20.859 -12.648 1 93.5 273 GLY B CA 1
ATOM 4542 C C . GLY B 1 273 ? -16.578 -20.719 -11.211 1 93.5 273 GLY B C 1
ATOM 4543 O O . GLY B 1 273 ? -15.398 -20.453 -10.961 1 93.5 273 GLY B O 1
ATOM 4544 N N . ALA B 1 274 ? -17.406 -20.969 -10.242 1 95 274 ALA B N 1
ATOM 4545 C CA . ALA B 1 274 ? -17.156 -20.531 -8.875 1 95 274 ALA B CA 1
ATOM 4546 C C . ALA B 1 274 ? -16.812 -21.703 -7.973 1 95 274 ALA B C 1
ATOM 4548 O O . ALA B 1 274 ? -16.516 -21.531 -6.789 1 95 274 ALA B O 1
ATOM 4549 N N . ASP B 1 275 ? -16.75 -22.906 -8.516 1 97.5 275 ASP B N 1
ATOM 4550 C CA . ASP B 1 275 ? -16.438 -24.094 -7.707 1 97.5 275 ASP B CA 1
ATOM 4551 C C . ASP B 1 275 ? -14.961 -24.141 -7.336 1 97.5 275 ASP B C 1
ATOM 4553 O O . ASP B 1 275 ? -14.102 -24.359 -8.195 1 97.5 275 ASP B O 1
ATOM 4557 N N . ASN B 1 276 ? -14.68 -24.031 -6.02 1 98.06 276 ASN B N 1
ATOM 4558 C CA . ASN B 1 276 ? -13.305 -23.938 -5.547 1 98.06 276 ASN B CA 1
ATOM 4559 C C . ASN B 1 276 ? -12.539 -25.234 -5.805 1 98.06 276 ASN B C 1
ATOM 4561 O O . ASN B 1 276 ? -11.305 -25.234 -5.832 1 98.06 276 ASN B O 1
ATOM 4565 N N . ARG B 1 277 ? -13.297 -26.391 -6.023 1 97.56 277 ARG B N 1
ATOM 4566 C CA . ARG B 1 277 ? -12.641 -27.641 -6.375 1 97.56 277 ARG B CA 1
ATOM 4567 C C . ARG B 1 277 ? -11.93 -27.531 -7.719 1 97.56 277 ARG B C 1
ATOM 4569 O O . ARG B 1 277 ? -10.953 -28.234 -7.973 1 97.56 277 ARG B O 1
ATOM 4576 N N . VAL B 1 278 ? -12.383 -26.641 -8.523 1 97.81 278 VAL B N 1
ATOM 4577 C CA . VAL B 1 278 ? -11.828 -26.422 -9.852 1 97.81 278 VAL B CA 1
ATOM 4578 C C . VAL B 1 278 ? -10.977 -25.156 -9.867 1 97.81 278 VAL B C 1
ATOM 4580 O O . VAL B 1 278 ? -9.93 -25.109 -10.516 1 97.81 278 VAL B O 1
ATOM 4583 N N . ILE B 1 279 ? -11.336 -24.156 -9.172 1 97.94 279 ILE B N 1
ATOM 4584 C CA . ILE B 1 279 ? -10.664 -22.859 -9.156 1 97.94 279 ILE B CA 1
ATOM 4585 C C . ILE B 1 279 ? -9.242 -23.031 -8.617 1 97.94 279 ILE B C 1
ATOM 4587 O O . ILE B 1 279 ? -8.297 -22.453 -9.164 1 97.94 279 ILE B O 1
ATOM 4591 N N . LEU B 1 280 ? -9.078 -23.844 -7.57 1 98.19 280 LEU B N 1
ATOM 4592 C CA . LEU B 1 280 ? -7.777 -23.969 -6.922 1 98.19 280 LEU B CA 1
ATOM 4593 C C . LEU B 1 280 ? -6.727 -24.469 -7.902 1 98.19 280 LEU B C 1
ATOM 4595 O O . LEU B 1 280 ? -5.715 -23.812 -8.133 1 98.19 280 LEU B O 1
ATOM 4599 N N . PRO B 1 281 ? -6.977 -25.578 -8.586 1 97.44 281 PRO B N 1
ATOM 4600 C CA . PRO B 1 281 ? -5.961 -26.047 -9.531 1 97.44 281 PRO B CA 1
ATOM 4601 C C . PRO B 1 281 ? -5.832 -25.141 -10.758 1 97.44 281 PRO B C 1
ATOM 4603 O O . PRO B 1 281 ? -4.723 -24.922 -11.25 1 97.44 281 PRO B O 1
ATOM 4606 N N . VAL B 1 282 ? -6.91 -24.562 -11.25 1 98.31 282 VAL B N 1
ATOM 4607 C CA . VAL B 1 282 ? -6.875 -23.719 -12.445 1 98.31 282 VAL B CA 1
ATOM 4608 C C . VAL B 1 282 ? -6.148 -22.422 -12.141 1 98.31 282 VAL B C 1
ATOM 4610 O O . VAL B 1 282 ? -5.262 -22 -12.891 1 98.31 282 VAL B O 1
ATOM 4613 N N . ALA B 1 283 ? -6.484 -21.797 -11.039 1 98.31 283 ALA B N 1
ATOM 4614 C CA . ALA B 1 283 ? -5.793 -20.578 -10.617 1 98.31 283 ALA B CA 1
ATOM 4615 C C . ALA B 1 283 ? -4.316 -20.859 -10.359 1 98.31 283 ALA B C 1
ATOM 4617 O O . ALA B 1 283 ? -3.459 -20.031 -10.68 1 98.31 283 ALA B O 1
ATOM 4618 N N . GLY B 1 284 ? -4.074 -21.984 -9.703 1 98.44 284 GLY B N 1
ATOM 4619 C CA . GLY B 1 284 ? -2.691 -22.359 -9.469 1 98.44 284 GLY B CA 1
ATOM 4620 C C . GLY B 1 284 ? -1.874 -22.453 -10.742 1 98.44 284 GLY B C 1
ATOM 4621 O O . GLY B 1 284 ? -0.771 -21.906 -10.82 1 98.44 284 GLY B O 1
ATOM 4622 N N . LEU B 1 285 ? -2.414 -23.094 -11.75 1 98.56 285 LEU B N 1
ATOM 4623 C CA . LEU B 1 285 ? -1.729 -23.25 -13.031 1 98.56 285 LEU B CA 1
ATOM 4624 C C . LEU B 1 285 ? -1.541 -21.891 -13.703 1 98.56 285 LEU B C 1
ATOM 4626 O O . LEU B 1 285 ? -0.475 -21.609 -14.258 1 98.56 285 LEU B O 1
ATOM 4630 N N . MET B 1 286 ? -2.49 -21.109 -13.609 1 98.25 286 MET B N 1
ATOM 4631 C CA . MET B 1 286 ? -2.406 -19.781 -14.203 1 98.25 286 MET B CA 1
ATOM 4632 C C . MET B 1 286 ? -1.354 -18.938 -13.492 1 98.25 286 MET B C 1
ATOM 4634 O O . MET B 1 286 ? -0.62 -18.172 -14.133 1 98.25 286 MET B O 1
ATOM 4638 N N . GLY B 1 287 ? -1.361 -19.047 -12.18 1 98.5 287 GLY B N 1
ATOM 4639 C CA . GLY B 1 287 ? -0.337 -18.359 -11.414 1 98.5 287 GLY B CA 1
ATOM 4640 C C . GLY B 1 287 ? 1.072 -18.781 -11.781 1 98.5 287 GLY B C 1
ATOM 4641 O O . GLY B 1 287 ? 1.965 -17.938 -11.922 1 98.5 287 GLY B O 1
ATOM 4642 N N . ALA B 1 288 ? 1.217 -20.047 -11.93 1 98.75 288 ALA B N 1
ATOM 4643 C CA . ALA B 1 288 ? 2.51 -20.609 -12.336 1 98.75 288 ALA B CA 1
ATOM 4644 C C . ALA B 1 288 ? 2.943 -20.047 -13.688 1 98.75 288 ALA B C 1
ATOM 4646 O O . ALA B 1 288 ? 4.078 -19.594 -13.844 1 98.75 288 ALA B O 1
ATOM 4647 N N . ILE B 1 289 ? 2.078 -20.047 -14.633 1 98.62 289 ILE B N 1
ATOM 4648 C CA . ILE B 1 289 ? 2.373 -19.594 -15.984 1 98.62 289 ILE B CA 1
ATOM 4649 C C . ILE B 1 289 ? 2.703 -18.094 -15.961 1 98.62 289 ILE B C 1
ATOM 4651 O O . ILE B 1 289 ? 3.691 -17.672 -16.562 1 98.62 289 ILE B O 1
ATOM 4655 N N . TYR B 1 290 ? 1.914 -17.359 -15.273 1 98.12 290 TYR B N 1
ATOM 4656 C CA . TYR B 1 290 ? 2.07 -15.906 -15.234 1 98.12 290 TYR B CA 1
ATOM 4657 C C . TYR B 1 290 ? 3.41 -15.516 -14.617 1 98.12 290 TYR B C 1
ATOM 4659 O O . TYR B 1 290 ? 4.145 -14.703 -15.18 1 98.12 290 TYR B O 1
ATOM 4667 N N . LEU B 1 291 ? 3.707 -16.094 -13.445 1 98.56 291 LEU B N 1
ATOM 4668 C CA . LEU B 1 291 ? 4.957 -15.742 -12.781 1 98.56 291 LEU B CA 1
ATOM 4669 C C . LEU B 1 291 ? 6.16 -16.188 -13.617 1 98.56 291 LEU B C 1
ATOM 4671 O O . LEU B 1 291 ? 7.16 -15.469 -13.695 1 98.56 291 LEU B O 1
ATOM 4675 N N . LEU B 1 292 ? 6.031 -17.359 -14.195 1 98.38 292 LEU B N 1
ATOM 4676 C CA . LEU B 1 292 ? 7.113 -17.875 -15.023 1 98.38 292 LEU B CA 1
ATOM 4677 C C . LEU B 1 292 ? 7.383 -16.938 -16.203 1 98.38 292 LEU B C 1
ATOM 4679 O O . LEU B 1 292 ? 8.539 -16.641 -16.5 1 98.38 292 LEU B O 1
ATOM 4683 N N . LEU B 1 293 ? 6.383 -16.5 -16.844 1 97.38 293 LEU B N 1
ATOM 4684 C CA . LEU B 1 293 ? 6.531 -15.594 -17.984 1 97.38 293 LEU B CA 1
ATOM 4685 C C . LEU B 1 293 ? 7.109 -14.258 -17.531 1 97.38 293 LEU B C 1
ATOM 4687 O O . LEU B 1 293 ? 7.996 -13.703 -18.188 1 97.38 293 LEU B O 1
ATOM 4691 N N . CYS B 1 294 ? 6.605 -13.75 -16.438 1 97.44 294 CYS B N 1
ATOM 4692 C CA . CYS B 1 294 ? 7.102 -12.477 -15.922 1 97.44 294 CYS B CA 1
ATOM 4693 C C . CYS B 1 294 ? 8.57 -12.586 -15.531 1 97.44 294 CYS B C 1
ATOM 4695 O O . CYS B 1 294 ? 9.352 -11.656 -15.773 1 97.44 294 CYS B O 1
ATOM 4697 N N . ASP B 1 295 ? 8.906 -13.695 -14.906 1 97.38 295 ASP B N 1
ATOM 4698 C CA . ASP B 1 295 ? 10.297 -13.898 -14.516 1 97.38 295 ASP B CA 1
ATOM 4699 C C . ASP B 1 295 ? 11.203 -13.969 -15.742 1 97.38 295 ASP B C 1
ATOM 4701 O O . ASP B 1 295 ? 12.32 -13.445 -15.727 1 97.38 295 ASP B O 1
ATOM 4705 N N . THR B 1 296 ? 10.727 -14.641 -16.734 1 95.75 296 THR B N 1
ATOM 4706 C CA . THR B 1 296 ? 11.508 -14.734 -17.969 1 95.75 296 THR B CA 1
ATOM 4707 C C . THR B 1 296 ? 11.703 -13.359 -18.594 1 95.75 296 THR B C 1
ATOM 4709 O O . THR B 1 296 ? 12.805 -13.031 -19.047 1 95.75 296 THR B O 1
ATOM 4712 N N . LEU B 1 297 ? 10.727 -12.586 -18.547 1 94.88 297 LEU B N 1
ATOM 4713 C CA . LEU B 1 297 ? 10.828 -11.219 -19.047 1 94.88 297 LEU B CA 1
ATOM 4714 C C . LEU B 1 297 ? 11.789 -10.398 -18.203 1 94.88 297 LEU B C 1
ATOM 4716 O O . LEU B 1 297 ? 12.562 -9.602 -18.719 1 94.88 297 LEU B O 1
ATOM 4720 N N . SER B 1 298 ? 11.688 -10.57 -16.906 1 94 298 SER B N 1
ATOM 4721 C CA . SER B 1 298 ? 12.516 -9.828 -15.953 1 94 298 SER B CA 1
ATOM 4722 C C . SER B 1 298 ? 14 -10.031 -16.234 1 94 298 SER B C 1
ATOM 4724 O O . SER B 1 298 ? 14.812 -9.133 -16 1 94 298 SER B O 1
ATOM 4726 N N . ARG B 1 299 ? 14.398 -11.141 -16.734 1 91.25 299 ARG B N 1
ATOM 4727 C CA . ARG B 1 299 ? 15.812 -11.461 -16.891 1 91.25 299 ARG B CA 1
ATOM 4728 C C . ARG B 1 299 ? 16.266 -11.25 -18.328 1 91.25 299 ARG B C 1
ATOM 4730 O O . ARG B 1 299 ? 17.469 -11.289 -18.625 1 91.25 299 ARG B O 1
ATOM 4737 N N . THR B 1 300 ? 15.336 -10.977 -19.219 1 90.12 300 THR B N 1
ATOM 4738 C CA . THR B 1 300 ? 15.734 -10.914 -20.625 1 90.12 300 THR B CA 1
ATOM 4739 C C . THR B 1 300 ? 15.523 -9.516 -21.188 1 90.12 300 THR B C 1
ATOM 4741 O O . THR B 1 300 ? 16.078 -9.172 -22.25 1 90.12 300 THR B O 1
ATOM 4744 N N . LEU B 1 301 ? 14.82 -8.664 -20.562 1 87.94 301 LEU B N 1
ATOM 4745 C CA . LEU B 1 301 ? 14.453 -7.355 -21.094 1 87.94 301 LEU B CA 1
ATOM 4746 C C . LEU B 1 301 ? 15.625 -6.387 -21.031 1 87.94 301 LEU B C 1
ATOM 4748 O O . LEU B 1 301 ? 15.672 -5.41 -21.781 1 87.94 301 LEU B O 1
ATOM 4752 N N . SER B 1 302 ? 16.5 -6.551 -20.156 1 82.94 302 SER B N 1
ATOM 4753 C CA . SER B 1 302 ? 17.625 -5.648 -19.984 1 82.94 302 SER B CA 1
ATOM 4754 C C . SER B 1 302 ? 18.906 -6.418 -19.672 1 82.94 302 SER B C 1
ATOM 4756 O O . SER B 1 302 ? 18.875 -7.637 -19.484 1 82.94 302 SER B O 1
ATOM 4758 N N . SER B 1 303 ? 20.016 -5.699 -19.656 1 82.31 303 SER B N 1
ATOM 4759 C CA . SER B 1 303 ? 21.297 -6.32 -19.312 1 82.31 303 SER B CA 1
ATOM 4760 C C . SER B 1 303 ? 21.312 -6.781 -17.859 1 82.31 303 SER B C 1
ATOM 4762 O O . SER B 1 303 ? 21.922 -7.809 -17.531 1 82.31 303 SER B O 1
ATOM 4764 N N . GLY B 1 304 ? 20.562 -5.973 -17.078 1 84.88 304 GLY B N 1
ATOM 4765 C CA . GLY B 1 304 ? 20.375 -6.391 -15.703 1 84.88 304 GLY B CA 1
ATOM 4766 C C . GLY B 1 304 ? 19.031 -7.043 -15.445 1 84.88 304 GLY B C 1
ATOM 4767 O O . GLY B 1 304 ? 18.172 -7.07 -16.328 1 84.88 304 GLY B O 1
ATOM 4768 N N . GLU B 1 305 ? 18.938 -7.66 -14.352 1 90.69 305 GLU B N 1
ATOM 4769 C CA . GLU B 1 305 ? 17.688 -8.328 -14 1 90.69 305 GLU B CA 1
ATOM 4770 C C . GLU B 1 305 ? 16.766 -7.383 -13.242 1 90.69 305 GLU B C 1
ATOM 4772 O O . GLU B 1 305 ? 17.062 -6.965 -12.125 1 90.69 305 GLU B O 1
ATOM 4777 N N . ILE B 1 306 ? 15.656 -7.035 -13.844 1 94.31 306 ILE B N 1
ATOM 4778 C CA . ILE B 1 306 ? 14.633 -6.211 -13.211 1 94.31 306 ILE B CA 1
ATOM 4779 C C . ILE B 1 306 ? 13.883 -7.031 -12.172 1 94.31 306 ILE B C 1
ATOM 4781 O O . ILE B 1 306 ? 13.492 -8.172 -12.43 1 94.31 306 ILE B O 1
ATOM 4785 N N . PRO B 1 307 ? 13.695 -6.438 -11.008 1 96.69 307 PRO B N 1
ATOM 4786 C CA . PRO B 1 307 ? 12.891 -7.184 -10.031 1 96.69 307 PRO B CA 1
ATOM 4787 C C . PRO B 1 307 ? 11.539 -7.625 -10.594 1 96.69 307 PRO B C 1
ATOM 4789 O O . PRO B 1 307 ? 10.82 -6.82 -11.188 1 96.69 307 PRO B O 1
ATOM 4792 N N . VAL B 1 308 ? 11.242 -8.844 -10.398 1 97.25 308 VAL B N 1
ATOM 4793 C CA . VAL B 1 308 ? 10.102 -9.477 -11.055 1 97.25 308 VAL B CA 1
ATOM 4794 C C . VAL B 1 308 ? 8.812 -8.812 -10.578 1 97.25 308 VAL B C 1
ATOM 4796 O O . VAL B 1 308 ? 7.836 -8.734 -11.328 1 97.25 308 VAL B O 1
ATOM 4799 N N . GLY B 1 309 ? 8.781 -8.336 -9.344 1 96.69 309 GLY B N 1
ATOM 4800 C CA . GLY B 1 309 ? 7.59 -7.684 -8.82 1 96.69 309 GLY B CA 1
ATOM 4801 C C . GLY B 1 309 ? 7.152 -6.484 -9.641 1 96.69 309 GLY B C 1
ATOM 4802 O O . GLY B 1 309 ? 5.961 -6.195 -9.742 1 96.69 309 GLY B O 1
ATOM 4803 N N . ILE B 1 310 ? 8.117 -5.785 -10.203 1 96.5 310 ILE B N 1
ATOM 4804 C CA . ILE B 1 310 ? 7.828 -4.637 -11.055 1 96.5 310 ILE B CA 1
ATOM 4805 C C . ILE B 1 310 ? 7.078 -5.09 -12.305 1 96.5 310 ILE B C 1
ATOM 4807 O O . ILE B 1 310 ? 6.055 -4.508 -12.672 1 96.5 310 ILE B O 1
ATOM 4811 N N . ILE B 1 311 ? 7.531 -6.176 -12.867 1 96.25 311 ILE B N 1
ATOM 4812 C CA . ILE B 1 311 ? 6.969 -6.676 -14.117 1 96.25 311 ILE B CA 1
ATOM 4813 C C . ILE B 1 311 ? 5.574 -7.242 -13.859 1 96.25 311 ILE B C 1
ATOM 4815 O O . ILE B 1 311 ? 4.637 -6.957 -14.609 1 96.25 311 ILE B O 1
ATOM 4819 N N . VAL B 1 312 ? 5.461 -7.984 -12.805 1 97 312 VAL B N 1
ATOM 4820 C CA . VAL B 1 312 ? 4.176 -8.586 -12.453 1 97 312 VAL B CA 1
ATOM 4821 C C . VAL B 1 312 ? 3.135 -7.492 -12.242 1 97 312 VAL B C 1
ATOM 4823 O O . VAL B 1 312 ? 2.004 -7.602 -12.727 1 97 312 VAL B O 1
ATOM 4826 N N . SER B 1 313 ? 3.533 -6.465 -11.547 1 94.81 313 SER B N 1
ATOM 4827 C CA . SER B 1 313 ? 2.611 -5.375 -11.242 1 94.81 313 SER B CA 1
ATOM 4828 C C . SER B 1 313 ? 2.271 -4.574 -12.492 1 94.81 313 SER B C 1
ATOM 4830 O O . SER B 1 313 ? 1.115 -4.203 -12.703 1 94.81 313 SER B O 1
ATOM 4832 N N . LEU B 1 314 ? 3.199 -4.289 -13.32 1 93.94 314 LEU B N 1
ATOM 4833 C CA . LEU B 1 314 ? 2.994 -3.5 -14.531 1 93.94 314 LEU B CA 1
ATOM 4834 C C . LEU B 1 314 ? 2.082 -4.23 -15.516 1 93.94 314 LEU B C 1
ATOM 4836 O O . LEU B 1 314 ? 1.201 -3.621 -16.125 1 93.94 314 LEU B O 1
ATOM 4840 N N . LEU B 1 315 ? 2.254 -5.5 -15.578 1 92.12 315 LEU B N 1
ATOM 4841 C CA . LEU B 1 315 ? 1.441 -6.281 -16.5 1 92.12 315 LEU B CA 1
ATOM 4842 C C . LEU B 1 315 ? 0.094 -6.637 -15.883 1 92.12 315 LEU B C 1
ATOM 4844 O O . LEU B 1 315 ? -0.871 -6.914 -16.594 1 92.12 315 LEU B O 1
ATOM 4848 N N . GLY B 1 316 ? 0.077 -6.633 -14.586 1 88.5 316 GLY B N 1
ATOM 4849 C CA . GLY B 1 316 ? -1.169 -6.934 -13.898 1 88.5 316 GLY B CA 1
ATOM 4850 C C . GLY B 1 316 ? -2.184 -5.812 -13.984 1 88.5 316 GLY B C 1
ATOM 4851 O O . GLY B 1 316 ? -3.391 -6.059 -14 1 88.5 316 GLY B O 1
ATOM 4852 N N . ALA B 1 317 ? -1.739 -4.598 -14.094 1 85.44 317 ALA B N 1
ATOM 4853 C CA . ALA B 1 317 ? -2.604 -3.418 -14.109 1 85.44 317 ALA B CA 1
ATOM 4854 C C . ALA B 1 317 ? -3.562 -3.453 -15.297 1 85.44 317 ALA B C 1
ATOM 4856 O O . ALA B 1 317 ? -4.758 -3.195 -15.141 1 85.44 317 ALA B O 1
ATOM 4857 N N . PRO B 1 318 ? -3.152 -3.812 -16.375 1 80.44 318 PRO B N 1
ATOM 4858 C CA . PRO B 1 318 ? -4.082 -3.92 -17.5 1 80.44 318 PRO B CA 1
ATOM 4859 C C . PRO B 1 318 ? -5.191 -4.938 -17.266 1 80.44 318 PRO B C 1
ATOM 4861 O O . PRO B 1 318 ? -6.316 -4.758 -17.734 1 80.44 318 PRO B O 1
ATOM 4864 N N . PHE B 1 319 ? -4.836 -5.965 -16.578 1 81.5 319 PHE B N 1
ATOM 4865 C CA . PHE B 1 319 ? -5.852 -6.949 -16.234 1 81.5 319 PHE B CA 1
ATOM 4866 C C . PHE B 1 319 ? -6.949 -6.32 -15.383 1 81.5 319 PHE B C 1
ATOM 4868 O O . PHE B 1 319 ? -8.141 -6.52 -15.648 1 81.5 319 PHE B O 1
ATOM 4875 N N . LEU B 1 320 ? -6.566 -5.582 -14.367 1 80.12 320 LEU B N 1
ATOM 4876 C CA . LEU B 1 320 ? -7.562 -4.922 -13.523 1 80.12 320 LEU B CA 1
ATOM 4877 C C . LEU B 1 320 ? -8.375 -3.922 -14.336 1 80.12 320 LEU B C 1
ATOM 4879 O O . LEU B 1 320 ? -9.578 -3.752 -14.094 1 80.12 320 LEU B O 1
ATOM 4883 N N . LEU B 1 321 ? -7.684 -3.301 -15.203 1 80.38 321 LEU B N 1
ATOM 4884 C CA . LEU B 1 321 ? -8.383 -2.367 -16.078 1 80.38 321 LEU B CA 1
ATOM 4885 C C . LEU B 1 321 ? -9.445 -3.086 -16.906 1 80.38 321 LEU B C 1
ATOM 4887 O O . LEU B 1 321 ? -10.547 -2.568 -17.094 1 80.38 321 LEU B O 1
ATOM 4891 N N . TRP B 1 322 ? -9.062 -4.184 -17.375 1 78.75 322 TRP B N 1
ATOM 4892 C CA . TRP B 1 322 ? -10 -4.996 -18.141 1 78.75 322 TRP B CA 1
ATOM 4893 C C . TRP B 1 322 ? -11.195 -5.402 -17.297 1 78.75 322 TRP B C 1
ATOM 4895 O O . TRP B 1 322 ? -12.344 -5.336 -17.75 1 78.75 322 TRP B O 1
ATOM 4905 N N . ILE B 1 323 ? -10.984 -5.781 -16.125 1 73.44 323 ILE B N 1
ATOM 4906 C CA . ILE B 1 323 ? -12.047 -6.164 -15.203 1 73.44 323 ILE B CA 1
ATOM 4907 C C . ILE B 1 323 ? -12.969 -4.977 -14.953 1 73.44 323 ILE B C 1
ATOM 4909 O O . ILE B 1 323 ? -14.195 -5.125 -14.938 1 73.44 323 ILE B O 1
ATOM 4913 N N . LEU B 1 324 ? -12.328 -3.891 -14.727 1 73.12 324 LEU B N 1
ATOM 4914 C CA . LEU B 1 324 ? -13.07 -2.666 -14.469 1 73.12 324 LEU B CA 1
ATOM 4915 C C . LEU B 1 324 ? -13.984 -2.328 -15.648 1 73.12 324 LEU B C 1
ATOM 4917 O O . LEU B 1 324 ? -15.133 -1.925 -15.453 1 73.12 324 LEU B O 1
ATOM 4921 N N . LYS B 1 325 ? -13.594 -2.539 -16.75 1 75.5 325 LYS B N 1
ATOM 4922 C CA . LYS B 1 325 ? -14.344 -2.17 -17.938 1 75.5 325 LYS B CA 1
ATOM 4923 C C . LYS B 1 325 ? -15.438 -3.193 -18.234 1 75.5 325 LYS B C 1
ATOM 4925 O O . LYS B 1 325 ? -16.516 -2.836 -18.719 1 75.5 325 LYS B O 1
ATOM 4930 N N . VAL B 1 326 ? -15.141 -4.422 -17.969 1 68.75 326 VAL B N 1
ATOM 4931 C CA . VAL B 1 326 ? -16.109 -5.469 -18.25 1 68.75 326 VAL B CA 1
AT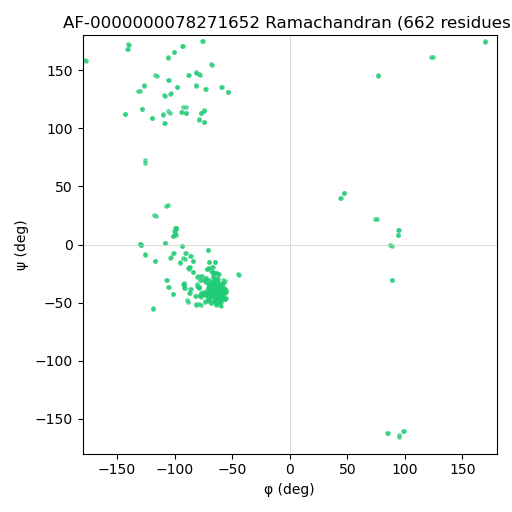OM 4932 C C . VAL B 1 326 ? -17.203 -5.477 -17.172 1 68.75 326 VAL B C 1
ATOM 4934 O O . VAL B 1 326 ? -18.391 -5.598 -17.484 1 68.75 326 VAL B O 1
ATOM 4937 N N . ARG B 1 327 ? -16.812 -5.523 -15.891 1 60.78 327 ARG B N 1
ATOM 4938 C CA . ARG B 1 327 ? -17.781 -5.629 -14.805 1 60.78 327 ARG B CA 1
ATOM 4939 C C . ARG B 1 327 ? -18.5 -4.301 -14.57 1 60.78 327 ARG B C 1
ATOM 4941 O O . ARG B 1 327 ? -19.609 -4.273 -14.062 1 60.78 327 ARG B O 1
ATOM 4948 N N . SER B 1 328 ? -17.688 -3.203 -14.609 1 54.78 328 SER B N 1
ATOM 4949 C CA . SER B 1 328 ? -18.469 -1.966 -14.555 1 54.78 328 SER B CA 1
ATOM 4950 C C . SER B 1 328 ? -19.688 -2.037 -15.469 1 54.78 328 SER B C 1
ATOM 4952 O O . SER B 1 328 ? -20.75 -1.498 -15.141 1 54.78 328 SER B O 1
ATOM 4954 N N . ALA B 1 329 ? -19.609 -2.859 -16.531 1 46.94 329 ALA B N 1
ATOM 4955 C CA . ALA B 1 329 ? -20.781 -3.096 -17.375 1 46.94 329 ALA B CA 1
ATOM 4956 C C . ALA B 1 329 ? -21.797 -3.982 -16.672 1 46.94 329 ALA B C 1
ATOM 4958 O O . ALA B 1 329 ? -23.016 -3.797 -16.844 1 46.94 329 ALA B O 1
ATOM 4959 N N . LYS B 1 330 ? -21.375 -4.992 -15.984 1 47.03 330 LYS B N 1
ATOM 4960 C CA . LYS B 1 330 ? -22.344 -5.871 -15.336 1 47.03 330 LYS B CA 1
ATOM 4961 C C . LYS B 1 330 ? -22.672 -5.379 -13.93 1 47.03 330 LYS B C 1
ATOM 4963 O O . LYS B 1 330 ? -23.75 -5.664 -13.406 1 47.03 330 LYS B O 1
ATOM 4968 N N . LEU B 1 331 ? -21.766 -5.059 -13.125 1 39.69 331 LEU B N 1
ATOM 4969 C CA . LEU B 1 331 ? -22.016 -4.594 -11.766 1 39.69 331 LEU B CA 1
ATOM 4970 C C . LEU B 1 331 ? -22.875 -3.334 -11.773 1 39.69 331 LEU B C 1
ATOM 4972 O O . LEU B 1 331 ? -23.609 -3.07 -10.82 1 39.69 331 LEU B O 1
ATOM 4976 N N . PHE B 1 332 ? -22.766 -2.357 -12.773 1 38.5 332 PHE B N 1
ATOM 4977 C CA . PHE B 1 332 ? -23.578 -1.151 -12.875 1 38.5 332 PHE B CA 1
ATOM 4978 C C . PHE B 1 332 ? -24.625 -1.29 -13.969 1 38.5 332 PHE B C 1
ATOM 4980 O O . PHE B 1 332 ? -25.391 -0.356 -14.234 1 38.5 332 PHE B O 1
ATOM 4987 N N . GLY B 1 333 ? -24.547 -2.262 -14.781 1 33.62 333 GLY B N 1
ATOM 4988 C CA . GLY B 1 333 ? -25.688 -2.547 -15.633 1 33.62 333 GLY B CA 1
ATOM 4989 C C . GLY B 1 333 ? -26.719 -3.457 -14.977 1 33.62 333 GLY B C 1
ATOM 4990 O O . GLY B 1 333 ? -26.391 -4.195 -14.047 1 33.62 333 GLY B O 1
#

Solvent-accessible surface area (backbone atoms only — not comparable to full-atom values): 31812 Å² total; per-residue (Å²): 109,70,59,60,52,50,51,52,50,49,50,51,49,39,50,53,50,48,52,50,45,65,63,51,56,88,70,84,58,51,70,65,52,55,50,31,37,51,36,24,77,76,70,66,41,79,66,77,49,72,66,44,42,48,52,45,61,55,40,43,47,25,31,52,52,42,28,33,54,37,16,23,28,32,3,33,15,4,40,50,48,16,28,67,56,67,32,75,82,36,43,64,47,51,34,9,28,56,29,17,17,48,29,22,32,38,47,17,65,75,36,47,90,78,32,82,40,47,39,59,33,10,27,51,29,8,50,47,25,35,50,51,10,51,58,67,24,50,50,94,89,38,70,48,63,66,43,32,48,53,25,2,49,38,44,20,41,43,27,44,25,51,34,47,52,48,50,69,72,38,52,64,70,48,35,50,49,46,57,51,44,56,31,7,38,65,87,78,39,28,67,66,54,43,50,52,47,47,68,56,37,47,56,41,50,50,52,50,55,73,43,12,67,57,46,46,34,42,47,69,29,59,68,55,17,43,73,73,73,37,62,48,66,62,52,49,51,53,48,50,51,39,28,45,49,28,40,24,54,33,32,30,71,29,26,42,64,65,57,39,13,28,48,24,27,52,54,24,32,74,71,69,39,82,52,39,70,53,30,42,61,47,4,14,51,48,13,14,40,51,40,38,52,32,44,43,46,22,49,61,75,44,98,54,70,48,48,25,26,36,48,40,37,50,62,41,33,56,53,53,51,48,46,50,62,54,39,54,50,54,78,73,87,111,70,58,58,53,49,52,51,50,49,50,52,49,38,51,52,50,48,51,50,44,65,64,52,56,88,70,86,58,52,70,64,53,55,50,32,38,50,36,25,75,74,70,66,42,80,65,77,49,72,66,44,41,47,52,46,61,56,40,42,48,26,31,53,51,42,27,32,53,36,16,23,28,32,4,33,17,4,41,51,47,16,28,68,56,65,33,75,82,36,44,64,48,52,34,8,29,55,29,16,17,48,29,22,31,38,49,16,64,77,37,48,92,78,32,81,40,44,38,58,33,10,27,51,29,8,49,48,24,34,50,51,9,51,56,67,22,50,50,94,90,41,71,48,63,65,43,32,47,53,26,2,51,39,44,20,41,43,28,44,25,52,35,48,52,47,50,70,72,40,52,63,69,47,35,51,51,45,57,50,44,57,32,6,39,65,87,78,40,30,66,66,53,43,51,52,48,46,68,56,36,48,56,41,50,51,50,48,54,73,44,13,66,57,46,46,35,42,46,68,29,59,70,56,16,44,75,73,73,37,63,48,70,61,52,50,51,51,49,49,52,41,27,46,52,28,41,25,54,35,31,29,70,27,25,43,66,66,58,40,12,28,47,25,28,50,53,24,31,74,71,70,40,82,52,39,70,53,28,41,61,48,4,14,52,48,12,15,40,50,41,40,53,30,46,43,46,22,49,60,75,44,98,54,71,49,48,26,25,36,46,41,37,49,62,41,33,58,53,54,50,49,47,50,61,55,39,53,48,55,78,74,88